Protein 3H5O (pdb70)

Organism: Chromobacterium violaceum (strain ATCC 12472 / DSM 30191 / JCM 1249 / CCUG 213 / NBRC 12614 / NCIMB 9131 / NCTC 9757 / MK) (NCBI:txid243365)

Radius of gyration: 24.15 Å; Cα contacts (8 Å, |Δi|>4): 1116; chains: 2; bounding box: 53×68×60 Å

Solvent-accessible surface area: 20590 Å² total

InterPro domains:
  IPR000843 LacI-type HTH domain [PF00356] (14-59)
  IPR000843 LacI-type HTH domain [PR00036] (14-24)
  IPR000843 LacI-type HTH domain [PR00036] (24-34)
  IPR000843 LacI-type HTH domain [PS50932] (13-67)
  IPR000843 LacI-type HTH domain [SM00354] (12-82)
  IPR000843 LacI-type HTH domain [cd01392] (16-67)
  IPR010982 Lambda repressor-like, DNA-binding domain superfamily [G3DSA:1.10.260.40] (8-70)
  IPR010982 Lambda repressor-like, DNA-binding domain superfamily [SSF47413] (13-70)
  IPR028082 Periplasmic binding protein-like I [SSF53822] (69-326)
  IPR046335 Transcriptional regulator LacI/GalR-like, sensor domain [PF13377] (179-339)

Nearest PDB structures (foldseek):
  3h5o-assembly1_A  TM=9.989E-01  e=1.389E-47  Chromobacterium violaceum
  3egc-assembly3_E  TM=8.261E-01  e=2.525E-16  Burkholderia thailandensis E264
  3ctp-assembly1_B  TM=8.604E-01  e=1.739E-15  Alkaliphilus metalliredigens QYMF
  4rkq-assembly1_B  TM=8.409E-01  e=9.064E-13  Arthrobacter sp. FB24
  4rkr-assembly2_C  TM=8.111E-01  e=3.910E-12  Arthrobacter sp. FB24

B-factor: mean 36.96, std 13.03, range [12.67, 91.61]

CATH classification: 3.40.50.2300 (+1 more: 3.40.50.2300)

Sequence (526 aa):
RTVLVLIPSLANTVFLETLTGIETVLDAAGYQLIGNSHYDAGQELQLLRAYLQHRPDGVLITGLSHAEPFERILSQHALPVVYDLADDGRCCVGFSQEDAGAAITRHLLSRGKRRIGFLGAQLDERVKRLDGYRAALDAADCRDAGLEWLDPQPSSQGADLDRALAERPDCDALFCCNDDLAIGALARSQQLGIAVPERLAIAGFNDLQPAAWCTPPLTTVATPRRDIGVHAAKALLQLIDGEEPASRRADLGFRLLRRSSEGRTVLVLIPSLANTVFLETLTGIETVLDAAGYQLIGNSHYDAGQELQLLRAYLQHRPDGVLITGLSHAEPFERILSQHALPVVYDLADDGRCCVGFSQEDAGAAITRHLLSRGKRRIGFLGAQLDERVKRLDGYRAALDAADCRDAGLEWLDPQPSSQGADLDRALAERPDCDALFCCNDDLAIGALARSQQLGIAVPERLAIAGFNDLQPAAWCTPPLTTVATPRRDIGVHAAKALLQLIDGEEPASRRADLGFRLLRRSSEG

Foldseek 3Di:
DEEEEEDQDPVLPLQVLLVVLLCVLCVVVVYDYYDHNVLPQVSSQVCVVVCVVVVHQAYEEEDDDHDDCNVVVCVVVVHHYEYVFDPPLAFYAFAQLQCQLLVVLVVLVVLVFQQEAEAAELPPPSLVSVNNNQVNNVVVVRDDPLRYDHYNHDDACLLVCVVSCVSCVQRQEYEYAAVRNQLNNVVNCVVVVHDANVRYAYAYEQCDVCQCVGVQRHWYKHTVSNVRSNLRNQQRVQVSVVHHRPDSTHHPYIDTDTRNRVD/DEEEEEDQDPVQVLQVLLVVLQVVQCVVVVYYYYDHQVLPLVSVQVVCVVCCVVPDLAYEYEDDDHDDCVVVVCVVSVHHYEYVFDDPLAQYAFAQLLCFLQVVLLVLVVLVFQQEAEAEELPHPSLVSVNNNQVNCVVVVRDDCLRYDYYNHHDACLLVCVVNCVSCVVRLEYEYAAVRNQLNNVVSCVVVVHDANPRYATEYEQCDPCQCVDVQHHWYKHTPSSVSSNLRSVQSVQVSVVHHRPDSGHHPYIGTDTRSRVD

Structure (mmCIF, N/CA/C/O backbone):
data_3H5O
#
_entry.id   3H5O
#
_cell.length_a   55.365
_cell.length_b   67.882
_cell.length_c   90.362
_cell.angle_alpha   90.00
_cell.angle_beta   92.43
_cell.angle_gamma   90.00
#
_symmetry.space_group_name_H-M   'P 1 21 1'
#
loop_
_entity.id
_entity.type
_entity.pdbx_description
1 polymer 'Transcriptional regulator GntR'
2 non-polymer 'SULFATE ION'
3 water water
#
loop_
_atom_site.group_PDB
_atom_site.id
_atom_site.type_symbol
_atom_site.label_atom_id
_atom_site.label_alt_id
_atom_site.label_comp_id
_atom_site.label_asym_id
_atom_site.label_entity_id
_atom_site.label_seq_id
_atom_site.pdbx_PDB_ins_code
_atom_site.Cartn_x
_atom_site.Cartn_y
_atom_site.Cartn_z
_atom_site.occupancy
_atom_site.B_iso_or_equiv
_atom_site.auth_seq_id
_atom_site.auth_comp_id
_atom_site.auth_asym_id
_atom_site.auth_atom_id
_atom_site.pdbx_PDB_model_num
ATOM 1 N N . ARG A 1 63 ? 43.400 35.332 88.967 1.00 61.55 71 ARG A N 1
ATOM 2 C CA . ARG A 1 63 ? 43.695 36.668 88.457 1.00 63.09 71 ARG A CA 1
ATOM 3 C C . ARG A 1 63 ? 44.082 36.682 86.976 1.00 62.75 71 ARG A C 1
ATOM 4 O O . ARG A 1 63 ? 43.783 37.647 86.278 1.00 62.66 71 ARG A O 1
ATOM 12 N N . THR A 1 64 ? 44.756 35.636 86.498 1.00 59.60 72 THR A N 1
ATOM 13 C CA . THR A 1 64 ? 45.256 35.650 85.121 1.00 58.61 72 THR A CA 1
ATOM 14 C C . THR A 1 64 ? 44.815 34.484 84.239 1.00 55.56 72 THR A C 1
ATOM 15 O O . THR A 1 64 ? 44.710 33.342 84.689 1.00 56.56 72 THR A O 1
ATOM 19 N N . VAL A 1 65 ? 44.563 34.802 82.972 1.00 57.19 73 VAL A N 1
ATOM 20 C CA . VAL A 1 65 ? 44.229 33.811 81.955 1.00 50.55 73 VAL A CA 1
ATOM 21 C C . VAL A 1 65 ? 45.183 33.941 80.770 1.00 45.47 73 VAL A C 1
ATOM 22 O O . VAL A 1 65 ? 45.507 35.050 80.342 1.00 45.35 73 VAL A O 1
ATOM 26 N N . LEU A 1 66 ? 45.641 32.805 80.251 1.00 46.16 74 LEU A N 1
ATOM 27 C CA . LEU A 1 66 ? 46.479 32.788 79.058 1.00 43.57 74 LEU A CA 1
ATOM 28 C C . LEU A 1 66 ? 45.602 32.629 77.813 1.00 43.70 74 LEU A C 1
ATOM 29 O O . LEU A 1 66 ? 44.751 31.742 77.758 1.00 42.75 74 LEU A O 1
ATOM 34 N N . VAL A 1 67 ? 45.809 33.499 76.827 1.00 42.10 75 VAL A N 1
ATOM 35 C CA . VAL A 1 67 ? 45.103 33.411 75.548 1.00 42.84 75 VAL A CA 1
ATOM 36 C C . VAL A 1 67 ? 46.090 33.122 74.423 1.00 40.04 75 VAL A C 1
ATOM 37 O O . VAL A 1 67 ? 47.014 33.901 74.193 1.00 41.61 75 VAL A O 1
ATOM 41 N N . LEU A 1 68 ? 45.899 32.004 73.725 1.00 38.86 76 LEU A N 1
ATOM 42 C CA . LEU A 1 68 ? 46.784 31.640 72.615 1.00 38.81 76 LEU A CA 1
ATOM 43 C C . LEU A 1 68 ? 46.128 31.818 71.235 1.00 39.65 76 LEU A C 1
ATOM 44 O O . LEU A 1 68 ? 45.109 31.197 70.937 1.00 38.55 76 LEU A O 1
ATOM 49 N N . ILE A 1 69 ? 46.725 32.673 70.407 1.00 35.80 77 ILE A N 1
ATOM 50 C CA . ILE A 1 69 ? 46.225 32.962 69.068 1.00 37.73 77 ILE A CA 1
ATOM 51 C C . ILE A 1 69 ? 47.343 32.803 68.050 1.00 39.12 77 ILE A C 1
ATOM 52 O O . ILE A 1 69 ? 48.514 33.048 68.362 1.00 40.20 77 ILE A O 1
ATOM 57 N N . PRO A 1 70 ? 46.985 32.415 66.817 1.00 33.83 78 PRO A N 1
ATOM 58 C CA . PRO A 1 70 ? 47.978 32.125 65.777 1.00 34.68 78 PRO A CA 1
ATOM 59 C C . PRO A 1 70 ? 48.535 33.370 65.086 1.00 33.51 78 PRO A C 1
ATOM 60 O O . PRO A 1 70 ? 49.468 33.246 64.292 1.00 34.34 78 PRO A O 1
ATOM 64 N N . SER A 1 71 ? 47.990 34.544 65.382 1.00 30.94 79 SER A N 1
ATOM 65 C CA . SER A 1 71 ? 48.362 35.737 64.630 1.00 31.99 79 SER A CA 1
ATOM 66 C C . SER A 1 71 ? 47.828 37.043 65.229 1.00 35.57 79 SER A C 1
ATOM 67 O O . SER A 1 71 ? 46.757 37.086 65.842 1.00 35.34 79 SER A O 1
ATOM 70 N N . LEU A 1 72 ? 48.593 38.109 65.043 1.00 35.85 80 LEU A N 1
ATOM 71 C CA . LEU A 1 72 ? 48.175 39.443 65.451 1.00 34.05 80 LEU A CA 1
ATOM 72 C C . LEU A 1 72 ? 48.058 40.293 64.200 1.00 35.84 80 LEU A C 1
ATOM 73 O O . LEU A 1 72 ? 47.124 41.074 64.046 1.00 33.71 80 LEU A O 1
ATOM 78 N N . ALA A 1 73 ? 49.020 40.110 63.299 1.00 40.09 81 ALA A N 1
ATOM 79 C CA . ALA A 1 73 ? 49.163 40.949 62.118 1.00 37.11 81 ALA A CA 1
ATOM 80 C C . ALA A 1 73 ? 47.963 40.884 61.185 1.00 36.77 81 ALA A C 1
ATOM 81 O O . ALA A 1 73 ? 47.548 41.907 60.640 1.00 36.71 81 ALA A O 1
ATOM 83 N N . ASN A 1 74 ? 47.410 39.691 60.987 1.00 36.08 82 ASN A N 1
ATOM 84 C CA . ASN A 1 74 ? 46.297 39.550 60.050 1.00 35.82 82 ASN A CA 1
ATOM 85 C C . ASN A 1 74 ? 44.981 40.110 60.591 1.00 33.26 82 ASN A C 1
ATOM 86 O O . ASN A 1 74 ? 43.977 40.131 59.884 1.00 36.00 82 ASN A O 1
ATOM 91 N N . THR A 1 75 ? 45.012 40.577 61.837 1.00 34.00 83 THR A N 1
ATOM 92 C CA . THR A 1 75 ? 43.868 41.223 62.505 1.00 33.71 83 THR A CA 1
ATOM 93 C C . THR A 1 75 ? 42.646 40.339 62.792 1.00 31.77 83 THR A C 1
ATOM 94 O O . THR A 1 75 ? 41.713 40.782 63.458 1.00 33.08 83 THR A O 1
ATOM 98 N N . VAL A 1 76 ? 42.643 39.103 62.303 1.00 32.92 84 VAL A N 1
ATOM 99 C CA . VAL A 1 76 ? 41.485 38.227 62.464 1.00 30.17 84 VAL A CA 1
ATOM 100 C C . VAL A 1 76 ? 41.041 38.098 63.921 1.00 33.28 84 VAL A C 1
ATOM 101 O O . VAL A 1 76 ? 39.841 38.049 64.215 1.00 32.57 84 VAL A O 1
ATOM 105 N N . PHE A 1 77 ? 42.007 38.060 64.837 1.00 32.08 85 PHE A N 1
ATOM 106 C CA . PHE A 1 77 ? 41.707 37.730 66.225 1.00 30.74 85 PHE A CA 1
ATOM 107 C C . PHE A 1 77 ? 41.648 38.914 67.183 1.00 33.14 85 PHE A C 1
ATOM 108 O O . PHE A 1 77 ? 41.414 38.737 68.379 1.00 33.61 85 PHE A O 1
ATOM 116 N N . LEU A 1 78 ? 41.837 40.117 66.657 1.00 30.54 86 LEU A N 1
ATOM 117 C CA . LEU A 1 78 ? 41.697 41.323 67.459 1.00 30.62 86 LEU A CA 1
ATOM 118 C C . LEU A 1 78 ? 40.283 41.470 68.047 1.00 33.62 86 LEU A C 1
ATOM 119 O O . LEU A 1 78 ? 40.134 41.819 69.214 1.00 33.02 86 LEU A O 1
ATOM 124 N N . GLU A 1 79 ? 39.252 41.204 67.248 1.00 33.09 87 GLU A N 1
ATOM 125 C CA . GLU A 1 79 ? 37.878 41.202 67.763 1.00 36.45 87 GLU A CA 1
ATOM 126 C C . GLU A 1 79 ? 37.782 40.240 68.944 1.00 38.28 87 GLU A C 1
ATOM 127 O O . GLU A 1 79 ? 37.097 40.509 69.941 1.00 39.95 87 GLU A O 1
ATOM 133 N N . THR A 1 80 ? 38.469 39.111 68.817 1.00 33.40 88 THR A N 1
ATOM 134 C CA . THR A 1 80 ? 38.390 38.046 69.809 1.00 35.63 88 THR A CA 1
ATOM 135 C C . THR A 1 80 ? 39.073 38.443 71.124 1.00 36.40 88 THR A C 1
ATOM 136 O O . THR A 1 80 ? 38.551 38.188 72.218 1.00 34.76 88 THR A O 1
ATOM 140 N N . LEU A 1 81 ? 40.231 39.082 71.019 1.00 35.14 89 LEU A N 1
ATOM 141 C CA . LEU A 1 81 ? 40.922 39.553 72.210 1.00 38.28 89 LEU A CA 1
ATOM 142 C C . LEU A 1 81 ? 40.040 40.562 72.931 1.00 38.61 89 LEU A C 1
ATOM 143 O O . LEU A 1 81 ? 39.913 40.530 74.154 1.00 42.04 89 LEU A O 1
ATOM 148 N N . THR A 1 82 ? 39.414 41.444 72.163 1.00 34.18 90 THR A N 1
ATOM 149 C CA . THR A 1 82 ? 38.581 42.497 72.732 1.00 38.84 90 THR A CA 1
ATOM 150 C C . THR A 1 82 ? 37.362 41.946 73.486 1.00 43.35 90 THR A C 1
ATOM 151 O O . THR A 1 82 ? 36.952 42.495 74.511 1.00 44.36 90 THR A O 1
ATOM 155 N N . GLY A 1 83 ? 36.786 40.860 72.978 1.00 39.79 91 GLY A N 1
ATOM 156 C CA . GLY A 1 83 ? 35.662 40.218 73.635 1.00 39.91 91 GLY A CA 1
ATOM 157 C C . GLY A 1 83 ? 36.052 39.542 74.937 1.00 42.44 91 GLY A C 1
ATOM 158 O O . GLY A 1 83 ? 35.353 39.667 75.940 1.00 43.35 91 GLY A O 1
ATOM 159 N N . ILE A 1 84 ? 37.171 38.820 74.922 1.00 43.59 92 ILE A N 1
ATOM 160 C CA . ILE A 1 84 ? 37.675 38.168 76.131 1.00 43.97 92 ILE A CA 1
ATOM 161 C C . ILE A 1 84 ? 37.913 39.202 77.223 1.00 46.32 92 ILE A C 1
ATOM 162 O O . ILE A 1 84 ? 37.380 39.089 78.320 1.00 46.74 92 ILE A O 1
ATOM 167 N N . GLU A 1 85 ? 38.704 40.220 76.903 1.00 48.69 93 GLU A N 1
ATOM 168 C CA . GLU A 1 85 ? 38.993 41.306 77.836 1.00 49.79 93 GLU A CA 1
ATOM 169 C C . GLU A 1 85 ? 37.733 41.879 78.487 1.00 51.69 93 GLU A C 1
ATOM 170 O O . GLU A 1 85 ? 37.713 42.134 79.688 1.00 55.78 93 GLU A O 1
ATOM 176 N N . THR A 1 86 ? 36.687 42.086 77.692 1.00 52.09 94 THR A N 1
ATOM 177 C CA . THR A 1 86 ? 35.411 42.575 78.213 1.00 50.61 94 THR A CA 1
ATOM 178 C C . THR A 1 86 ? 34.912 41.724 79.372 1.00 55.18 94 THR A C 1
ATOM 179 O O . THR A 1 86 ? 34.347 42.243 80.338 1.00 57.53 94 THR A O 1
ATOM 183 N N . VAL A 1 87 ? 35.115 40.415 79.259 1.00 52.33 95 VAL A N 1
ATOM 184 C CA . VAL A 1 87 ? 34.710 39.474 80.295 1.00 53.06 95 VAL A CA 1
ATOM 185 C C . VAL A 1 87 ? 35.750 39.374 81.419 1.00 54.53 95 VAL A C 1
ATOM 186 O O . VAL A 1 87 ? 35.398 39.310 82.595 1.00 57.72 95 VAL A O 1
ATOM 190 N N . LEU A 1 88 ? 37.028 39.363 81.053 1.00 53.17 96 LEU A N 1
ATOM 191 C CA . LEU A 1 88 ? 38.106 39.233 82.031 1.00 55.70 96 LEU A CA 1
ATOM 192 C C . LEU A 1 88 ? 38.255 40.472 82.911 1.00 59.60 96 LEU A C 1
ATOM 193 O O . LEU A 1 88 ? 38.505 40.360 84.111 1.00 62.30 96 LEU A O 1
ATOM 198 N N . ASP A 1 89 ? 38.105 41.647 82.309 1.00 57.90 97 ASP A N 1
ATOM 199 C CA . ASP A 1 89 ? 38.168 42.896 83.052 1.00 57.23 97 ASP A CA 1
ATOM 200 C C . ASP A 1 89 ? 37.013 42.996 84.037 1.00 60.48 97 ASP A C 1
ATOM 201 O O . ASP A 1 89 ? 37.194 43.413 85.181 1.00 59.65 97 ASP A O 1
ATOM 206 N N . ALA A 1 90 ? 35.825 42.601 83.593 1.00 58.08 98 ALA A N 1
ATOM 207 C CA . ALA A 1 90 ? 34.651 42.645 84.454 1.00 58.53 98 ALA A CA 1
ATOM 208 C C . ALA A 1 90 ? 34.770 41.674 85.631 1.00 60.55 98 ALA A C 1
ATOM 209 O O . ALA A 1 90 ? 34.050 41.801 86.621 1.00 63.52 98 ALA A O 1
ATOM 211 N N . ALA A 1 91 ? 35.676 40.707 85.521 1.00 60.35 99 ALA A N 1
ATOM 212 C CA . ALA A 1 91 ? 35.854 39.702 86.567 1.00 60.34 99 ALA A CA 1
ATOM 213 C C . ALA A 1 91 ? 37.224 39.816 87.231 1.00 60.53 99 ALA A C 1
ATOM 214 O O . ALA A 1 91 ? 37.581 39.004 88.090 1.00 60.03 99 ALA A O 1
ATOM 216 N N . GLY A 1 92 ? 37.990 40.823 86.824 1.00 61.63 100 GLY A N 1
ATOM 217 C CA . GLY A 1 92 ? 39.237 41.145 87.490 1.00 58.63 100 GLY A CA 1
ATOM 218 C C . GLY A 1 92 ? 40.436 40.328 87.055 1.00 62.15 100 GLY A C 1
ATOM 219 O O . GLY A 1 92 ? 41.484 40.367 87.699 1.00 66.61 100 GLY A O 1
ATOM 220 N N . TYR A 1 93 ? 40.307 39.591 85.960 1.00 61.33 101 TYR A N 1
ATOM 221 C CA . TYR A 1 93 ? 41.447 38.833 85.466 1.00 58.06 101 TYR A CA 1
ATOM 222 C C . TYR A 1 93 ? 42.374 39.648 84.565 1.00 59.99 101 TYR A C 1
ATOM 223 O O . TYR A 1 93 ? 41.960 40.622 83.933 1.00 58.53 101 TYR A O 1
ATOM 232 N N . GLN A 1 94 ? 43.639 39.240 84.542 1.00 60.03 102 GLN A N 1
ATOM 233 C CA . GLN A 1 94 ? 44.638 39.795 83.650 1.00 58.84 102 GLN A CA 1
ATOM 234 C C . GLN A 1 94 ? 44.748 38.891 82.434 1.00 56.78 102 GLN A C 1
ATOM 235 O O . GLN A 1 94 ? 44.725 37.666 82.566 1.00 55.24 102 GLN A O 1
ATOM 249 N N . LEU A 1 96 ? 46.982 37.473 79.381 1.00 46.12 104 LEU A N 1
ATOM 250 C CA . LEU A 1 96 ? 48.305 37.292 78.804 1.00 48.68 104 LEU A CA 1
ATOM 251 C C . LEU A 1 96 ? 48.123 36.807 77.376 1.00 49.28 104 LEU A C 1
ATOM 252 O O . LEU A 1 96 ? 47.228 36.001 77.106 1.00 47.88 104 LEU A O 1
ATOM 257 N N . ILE A 1 97 ? 48.956 37.295 76.460 1.00 46.13 105 ILE A N 1
ATOM 258 C CA . ILE A 1 97 ? 48.809 36.952 75.045 1.00 46.14 105 ILE A CA 1
ATOM 259 C C . ILE A 1 97 ? 49.996 36.176 74.479 1.00 45.91 105 ILE A C 1
ATOM 260 O O . ILE A 1 97 ? 51.124 36.654 74.509 1.00 45.87 105 ILE A O 1
ATOM 265 N N . GLY A 1 98 ? 49.729 34.979 73.961 1.00 44.53 106 GLY A N 1
ATOM 266 C CA . GLY A 1 98 ? 50.732 34.209 73.240 1.00 41.37 106 GLY A CA 1
ATOM 267 C C . GLY A 1 98 ? 50.414 34.128 71.752 1.00 41.73 106 GLY A C 1
ATOM 268 O O . GLY A 1 98 ? 49.356 33.634 71.358 1.00 40.81 106 GLY A O 1
ATOM 269 N N . ASN A 1 99 ? 51.332 34.625 70.929 1.00 39.60 107 ASN A N 1
ATOM 270 C CA . ASN A 1 99 ? 51.188 34.616 69.481 1.00 37.17 107 ASN A CA 1
ATOM 271 C C . ASN A 1 99 ? 52.025 33.506 68.845 1.00 38.23 107 ASN A C 1
ATOM 272 O O . ASN A 1 99 ? 53.242 33.639 68.720 1.00 39.20 107 ASN A O 1
ATOM 277 N N . SER A 1 100 ? 51.370 32.423 68.431 1.00 38.14 108 SER A N 1
ATOM 278 C CA . SER A 1 100 ? 52.078 31.245 67.925 1.00 36.74 108 SER A CA 1
ATOM 279 C C . SER A 1 100 ? 52.523 31.318 66.462 1.00 39.46 108 SER A C 1
ATOM 280 O O . SER A 1 100 ? 53.233 30.427 65.991 1.00 42.30 108 SER A O 1
ATOM 283 N N . HIS A 1 101 ? 52.119 32.363 65.741 1.00 38.57 109 HIS A N 1
ATOM 284 C CA . HIS A 1 101 ? 52.443 32.475 64.311 1.00 37.72 109 HIS A CA 1
ATOM 285 C C . HIS A 1 101 ? 52.083 31.207 63.517 1.00 38.78 109 HIS A C 1
ATOM 286 O O . HIS A 1 101 ? 52.850 30.764 62.651 1.00 36.93 109 HIS A O 1
ATOM 293 N N . TYR A 1 102 ? 50.927 30.626 63.815 1.00 34.11 110 TYR A N 1
ATOM 294 C CA . TYR A 1 102 ? 50.466 29.416 63.126 1.00 39.37 110 TYR A CA 1
ATOM 295 C C . TYR A 1 102 ? 51.453 28.244 63.207 1.00 38.78 110 TYR A C 1
ATOM 296 O O . TYR A 1 102 ? 51.442 27.345 62.363 1.00 37.05 110 TYR A O 1
ATOM 305 N N . ASP A 1 103 ? 52.286 28.257 64.241 1.00 41.37 111 ASP A N 1
ATOM 306 C CA . ASP A 1 103 ? 53.293 27.222 64.455 1.00 40.84 111 ASP A CA 1
ATOM 307 C C . ASP A 1 103 ? 52.991 26.451 65.743 1.00 42.47 111 ASP A C 1
ATOM 308 O O . ASP A 1 103 ? 52.877 27.042 66.818 1.00 43.19 111 ASP A O 1
ATOM 313 N N . ALA A 1 104 ? 52.846 25.136 65.633 1.00 39.86 112 ALA A N 1
ATOM 314 C CA . ALA A 1 104 ? 52.526 24.312 66.797 1.00 44.81 112 ALA A CA 1
ATOM 315 C C . ALA A 1 104 ? 53.719 24.200 67.751 1.00 47.51 112 ALA A C 1
ATOM 316 O O . ALA A 1 104 ? 53.547 24.063 68.964 1.00 49.81 112 ALA A O 1
ATOM 318 N N . GLY A 1 105 ? 54.923 24.267 67.195 1.00 43.89 113 GLY A N 1
ATOM 319 C CA . GLY A 1 105 ? 56.135 24.270 67.990 1.00 45.87 113 GLY A CA 1
ATOM 320 C C . GLY A 1 105 ? 56.221 25.469 68.913 1.00 49.97 113 GLY A C 1
ATOM 321 O O . GLY A 1 105 ? 56.482 25.319 70.107 1.00 53.71 113 GLY A O 1
ATOM 322 N N . GLN A 1 106 ? 56.000 26.665 68.373 1.00 47.73 114 GLN A N 1
ATOM 323 C CA . GLN A 1 106 ? 56.020 27.863 69.205 1.00 48.12 114 GLN A CA 1
ATOM 324 C C . GLN A 1 106 ? 54.804 27.909 70.121 1.00 50.43 114 GLN A C 1
ATOM 325 O O . GLN A 1 106 ? 54.867 28.490 71.205 1.00 53.31 114 GLN A O 1
ATOM 331 N N . GLU A 1 107 ? 53.691 27.320 69.691 1.00 45.74 115 GLU A N 1
ATOM 332 C CA . GLU A 1 107 ? 52.519 27.269 70.559 1.00 48.14 115 GLU A CA 1
ATOM 333 C C . GLU A 1 107 ? 52.921 26.545 71.834 1.00 49.09 115 GLU A C 1
ATOM 334 O O . GLU A 1 107 ? 52.639 27.005 72.938 1.00 48.89 115 GLU A O 1
ATOM 340 N N . LEU A 1 108 ? 53.602 25.418 71.665 1.00 50.36 116 LEU A N 1
ATOM 341 C CA . LEU A 1 108 ? 54.124 24.648 72.791 1.00 52.02 116 LEU A CA 1
ATOM 342 C C . LEU A 1 108 ? 55.055 25.505 73.660 1.00 51.72 116 LEU A C 1
ATOM 343 O O . LEU A 1 108 ? 54.831 25.666 74.863 1.00 52.97 116 LEU A O 1
ATOM 348 N N . GLN A 1 109 ? 56.095 26.058 73.042 1.00 50.25 117 GLN A N 1
ATOM 349 C CA . GLN A 1 109 ? 57.083 26.857 73.765 1.00 52.45 117 GLN A CA 1
ATOM 350 C C . GLN A 1 109 ? 56.446 27.990 74.556 1.00 52.28 117 GLN A C 1
ATOM 351 O O . GLN A 1 109 ? 56.999 28.436 75.560 1.00 55.22 117 GLN A O 1
ATOM 357 N N . LEU A 1 110 ? 55.291 28.458 74.091 1.00 51.92 118 LEU A N 1
ATOM 358 C CA . LEU A 1 110 ? 54.571 29.547 74.746 1.00 51.10 118 LEU A CA 1
ATOM 359 C C . LEU A 1 110 ? 53.817 29.064 75.976 1.00 50.17 118 LEU A C 1
ATOM 360 O O . LEU A 1 110 ? 53.757 29.758 76.988 1.00 51.98 118 LEU A O 1
ATOM 365 N N . LEU A 1 111 ? 53.226 27.879 75.885 1.00 50.04 119 LEU A N 1
ATOM 366 C CA . LEU A 1 111 ? 52.566 27.293 77.044 1.00 52.93 119 LEU A CA 1
ATOM 367 C C . LEU A 1 111 ? 53.620 27.032 78.129 1.00 55.43 119 LEU A C 1
ATOM 368 O O . LEU A 1 111 ? 53.466 27.452 79.278 1.00 55.86 119 LEU A O 1
ATOM 373 N N . ARG A 1 112 ? 54.698 26.351 77.756 1.00 50.39 120 ARG A N 1
ATOM 374 C CA . ARG A 1 112 ? 55.776 26.097 78.698 1.00 56.49 120 ARG A CA 1
ATOM 375 C C . ARG A 1 112 ? 56.229 27.407 79.344 1.00 58.01 120 ARG A C 1
ATOM 376 O O . ARG A 1 112 ? 56.171 27.565 80.563 1.00 58.74 120 ARG A O 1
ATOM 384 N N . ALA A 1 113 ? 56.662 28.352 78.518 1.00 56.59 121 ALA A N 1
ATOM 385 C CA . ALA A 1 113 ? 57.176 29.617 79.020 1.00 54.72 121 ALA A CA 1
ATOM 386 C C . ALA A 1 113 ? 56.161 30.339 79.899 1.00 54.89 121 ALA A C 1
ATOM 387 O O . ALA A 1 113 ? 56.519 30.869 80.945 1.00 57.72 121 ALA A O 1
ATOM 389 N N . TYR A 1 114 ? 54.897 30.354 79.483 1.00 52.90 122 TYR A N 1
ATOM 390 C CA . TYR A 1 114 ? 53.872 31.096 80.218 1.00 55.57 122 TYR A CA 1
ATOM 391 C C . TYR A 1 114 ? 53.431 30.408 81.507 1.00 56.81 122 TYR A C 1
ATOM 392 O O . TYR A 1 114 ? 52.654 30.967 82.288 1.00 54.45 122 TYR A O 1
ATOM 401 N N . LEU A 1 115 ? 53.938 29.201 81.731 1.00 57.42 123 LEU A N 1
ATOM 402 C CA . LEU A 1 115 ? 53.674 28.492 82.976 1.00 57.20 123 LEU A CA 1
ATOM 403 C C . LEU A 1 115 ? 54.103 29.329 84.176 1.00 59.01 123 LEU A C 1
ATOM 404 O O . LEU A 1 115 ? 53.363 29.447 85.153 1.00 57.20 123 LEU A O 1
ATOM 409 N N . GLN A 1 116 ? 55.290 29.928 84.090 1.00 60.75 124 GLN A N 1
ATOM 410 C CA . GLN A 1 116 ? 55.840 30.692 85.208 1.00 62.67 124 GLN A CA 1
ATOM 411 C C . GLN A 1 116 ? 54.971 31.889 85.597 1.00 64.30 124 GLN A C 1
ATOM 412 O O . GLN A 1 116 ? 55.279 32.592 86.558 1.00 68.14 124 GLN A O 1
ATOM 418 N N . HIS A 1 117 ? 53.888 32.119 84.860 1.00 59.86 125 HIS A N 1
ATOM 419 C CA . HIS A 1 117 ? 52.974 33.212 85.185 1.00 60.44 125 HIS A CA 1
ATOM 420 C C . HIS A 1 117 ? 51.742 32.737 85.939 1.00 57.53 125 HIS A C 1
ATOM 421 O O . HIS A 1 117 ? 50.880 33.535 86.310 1.00 54.30 125 HIS A O 1
ATOM 428 N N . ARG A 1 118 ? 51.672 31.430 86.161 1.00 58.64 126 ARG A N 1
ATOM 429 C CA . ARG A 1 118 ? 50.631 30.851 86.995 1.00 58.11 126 ARG A CA 1
ATOM 430 C C . ARG A 1 118 ? 49.240 31.249 86.500 1.00 59.20 126 ARG A C 1
ATOM 431 O O . ARG A 1 118 ? 48.444 31.818 87.251 1.00 59.96 126 ARG A O 1
ATOM 439 N N . PRO A 1 119 ? 48.951 30.967 85.218 1.00 56.94 127 PRO A N 1
ATOM 440 C CA . PRO A 1 119 ? 47.618 31.243 84.673 1.00 57.37 127 PRO A CA 1
ATOM 441 C C . PRO A 1 119 ? 46.593 30.289 85.269 1.00 56.26 127 PRO A C 1
ATOM 442 O O . PRO A 1 119 ? 46.883 29.102 85.438 1.00 52.21 127 PRO A O 1
ATOM 446 N N . ASP A 1 120 ? 45.408 30.806 85.575 1.00 52.14 128 ASP A N 1
ATOM 447 C CA . ASP A 1 120 ? 44.351 30.000 86.170 1.00 54.16 128 ASP A CA 1
ATOM 448 C C . ASP A 1 120 ? 43.587 29.188 85.118 1.00 56.77 128 ASP A C 1
ATOM 449 O O . ASP A 1 120 ? 42.944 28.186 85.438 1.00 55.26 128 ASP A O 1
ATOM 454 N N . GLY A 1 121 ? 43.660 29.628 83.864 1.00 56.56 129 GLY A N 1
ATOM 455 C CA . GLY A 1 121 ? 42.961 28.970 82.770 1.00 51.09 129 GLY A CA 1
ATOM 456 C C . GLY A 1 121 ? 43.539 29.359 81.425 1.00 48.50 129 GLY A C 1
ATOM 457 O O . GLY A 1 121 ? 44.276 30.342 81.323 1.00 48.17 129 GLY A O 1
ATOM 458 N N . VAL A 1 122 ? 43.212 28.593 80.386 1.00 46.80 130 VAL A N 1
ATOM 459 C CA . VAL A 1 122 ? 43.746 28.868 79.053 1.00 46.36 130 VAL A CA 1
ATOM 460 C C . VAL A 1 122 ? 42.679 28.917 77.958 1.00 46.06 130 VAL A C 1
ATOM 461 O O . VAL A 1 122 ? 41.834 28.028 77.852 1.00 45.58 130 VAL A O 1
ATOM 465 N N . LEU A 1 123 ? 42.730 29.967 77.144 1.00 45.08 131 LEU A N 1
ATOM 466 C CA . LEU A 1 123 ? 41.896 30.060 75.951 1.00 43.37 131 LEU A CA 1
ATOM 467 C C . LEU A 1 123 ? 42.751 29.762 74.714 1.00 43.63 131 LEU A C 1
ATOM 468 O O . LEU A 1 123 ? 43.710 30.480 74.425 1.00 43.90 131 LEU A O 1
ATOM 473 N N . ILE A 1 124 ? 42.396 28.692 74.002 1.00 42.46 132 ILE A N 1
ATOM 474 C CA . ILE A 1 124 ? 43.207 28.161 72.910 1.00 39.74 132 ILE A CA 1
ATOM 475 C C . ILE A 1 124 ? 42.489 28.261 71.563 1.00 42.48 132 ILE A C 1
ATOM 476 O O . ILE A 1 124 ? 41.320 27.885 71.442 1.00 43.32 132 ILE A O 1
ATOM 481 N N . THR A 1 125 ? 43.193 28.754 70.547 1.00 37.87 133 THR A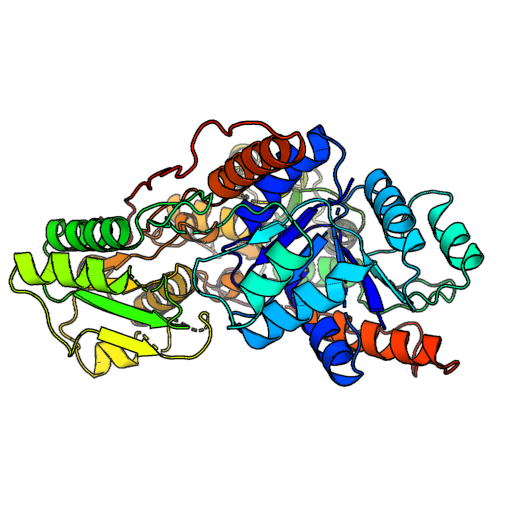 N 1
ATOM 482 C CA . THR A 1 125 ? 42.648 28.805 69.197 1.00 36.12 133 THR A CA 1
ATOM 483 C C . THR A 1 125 ? 42.891 27.501 68.465 1.00 36.04 133 THR A C 1
ATOM 484 O O . THR A 1 125 ? 44.026 27.043 68.370 1.00 35.96 133 THR A O 1
ATOM 488 N N . GLY A 1 126 ? 41.826 26.911 67.932 1.00 38.10 134 GLY A N 1
ATOM 489 C CA . GLY A 1 126 ? 41.953 25.739 67.084 1.00 38.83 134 GLY A CA 1
ATOM 490 C C . GLY A 1 126 ? 42.032 24.445 67.863 1.00 41.16 134 GLY A C 1
ATOM 491 O O . GLY A 1 126 ? 42.264 24.457 69.071 1.00 42.14 134 GLY A O 1
ATOM 492 N N . LEU A 1 127 ? 41.855 23.326 67.165 1.00 45.39 135 LEU A N 1
ATOM 493 C CA . LEU A 1 127 ? 41.784 22.016 67.808 1.00 47.06 135 LEU A CA 1
ATOM 494 C C . LEU A 1 127 ? 43.038 21.187 67.567 1.00 47.20 135 LEU A C 1
ATOM 495 O O . LEU A 1 127 ? 43.303 20.219 68.283 1.00 47.08 135 LEU A O 1
ATOM 500 N N . SER A 1 128 ? 43.805 21.571 66.554 1.00 47.30 136 SER A N 1
ATOM 501 C CA . SER A 1 128 ? 45.049 20.890 66.218 1.00 48.98 136 SER A CA 1
ATOM 502 C C . SER A 1 128 ? 46.230 21.444 67.028 1.00 50.86 136 SER A C 1
ATOM 503 O O . SER A 1 128 ? 46.534 22.632 66.951 1.00 50.60 136 SER A O 1
ATOM 506 N N . HIS A 1 129 ? 46.897 20.586 67.800 1.00 51.51 137 HIS A N 1
ATOM 507 C CA . HIS A 1 129 ? 48.025 21.030 68.621 1.00 52.43 137 HIS A CA 1
ATOM 508 C C . HIS A 1 129 ? 49.147 20.006 68.703 1.00 55.32 137 HIS A C 1
ATOM 509 O O . HIS A 1 129 ? 48.925 18.812 68.485 1.00 51.97 137 HIS A O 1
ATOM 516 N N . ALA A 1 130 ? 50.347 20.489 69.026 1.00 56.43 138 ALA A N 1
ATOM 517 C CA . ALA A 1 130 ? 51.543 19.646 69.096 1.00 57.78 138 ALA A CA 1
ATOM 518 C C . ALA A 1 130 ? 51.352 18.460 70.032 1.00 62.42 138 ALA A C 1
ATOM 519 O O . ALA A 1 130 ? 50.543 18.514 70.957 1.00 63.32 138 ALA A O 1
ATOM 521 N N . GLU A 1 131 ? 52.106 17.392 69.789 1.00 65.75 139 GLU A N 1
ATOM 522 C CA . GLU A 1 131 ? 51.952 16.150 70.548 1.00 68.92 139 GLU A CA 1
ATOM 523 C C . GLU A 1 131 ? 51.801 16.341 72.066 1.00 68.86 139 GLU A C 1
ATOM 524 O O . GLU A 1 131 ? 50.732 16.074 72.608 1.00 70.09 139 GLU A O 1
ATOM 530 N N . PRO A 1 132 ? 52.859 16.810 72.754 1.00 66.53 140 PRO A N 1
ATOM 531 C CA . PRO A 1 132 ? 52.799 16.856 74.221 1.00 66.88 140 PRO A CA 1
ATOM 532 C C . PRO A 1 132 ? 51.842 17.915 74.767 1.00 64.99 140 PRO A C 1
ATOM 533 O O . PRO A 1 132 ? 51.589 17.929 75.973 1.00 65.66 140 PRO A O 1
ATOM 537 N N . PHE A 1 133 ? 51.328 18.782 73.898 1.00 64.23 141 PHE A N 1
ATOM 538 C CA . PHE A 1 133 ? 50.518 19.929 74.318 1.00 60.00 141 PHE A CA 1
ATOM 539 C C . PHE A 1 133 ? 49.414 19.551 75.308 1.00 56.97 141 PHE A C 1
ATOM 540 O O . PHE A 1 133 ? 49.313 20.127 76.393 1.00 53.03 141 PHE A O 1
ATOM 548 N N . GLU A 1 134 ? 48.593 18.579 74.927 1.00 57.50 142 GLU A N 1
ATOM 549 C CA . GLU A 1 134 ? 47.475 18.149 75.755 1.00 58.82 142 GLU A CA 1
ATOM 550 C C . GLU A 1 134 ? 47.948 17.602 77.104 1.00 61.98 142 GLU A C 1
ATOM 551 O O . GLU A 1 134 ? 47.282 17.782 78.122 1.00 59.96 142 GLU A O 1
ATOM 557 N N . ARG A 1 135 ? 49.104 16.940 77.105 1.00 63.81 143 ARG A N 1
ATOM 558 C CA . ARG A 1 135 ? 49.668 16.368 78.326 1.00 62.37 143 ARG A CA 1
ATOM 559 C C . ARG A 1 135 ? 49.970 17.433 79.368 1.00 61.64 143 ARG A C 1
ATOM 560 O O . ARG A 1 135 ? 49.580 17.301 80.527 1.00 63.69 143 ARG A O 1
ATOM 568 N N . ILE A 1 136 ? 50.673 18.481 78.956 1.00 58.15 144 ILE A N 1
ATOM 569 C CA . ILE A 1 136 ? 51.008 19.575 79.860 1.00 56.76 144 ILE A CA 1
ATOM 570 C C . ILE A 1 136 ? 49.758 20.183 80.486 1.00 58.27 144 ILE A C 1
ATOM 571 O O . ILE A 1 136 ? 49.722 20.457 81.685 1.00 59.89 144 ILE A O 1
ATOM 576 N N . LEU A 1 137 ? 48.729 20.390 79.671 1.00 57.99 145 LEU A N 1
ATOM 577 C CA . LEU A 1 137 ? 47.489 20.969 80.167 1.00 56.90 145 LEU A CA 1
ATOM 578 C C . LEU A 1 137 ? 46.888 20.135 81.292 1.00 57.90 145 LEU A C 1
ATOM 579 O O . LEU A 1 137 ? 46.465 20.676 82.314 1.00 55.82 145 LEU A O 1
ATOM 584 N N . SER A 1 138 ? 46.855 18.819 81.103 1.00 57.66 146 SER A N 1
ATOM 585 C CA . SER A 1 138 ? 46.271 17.928 82.103 1.00 61.00 146 SER A CA 1
ATOM 586 C C . SER A 1 138 ? 47.189 17.739 83.312 1.00 61.17 146 SER A C 1
ATOM 587 O O . SER A 1 138 ? 46.722 17.734 84.452 1.00 62.85 146 SER A O 1
ATOM 590 N N . GLN A 1 139 ? 48.487 17.581 83.064 1.00 58.26 147 GLN A N 1
ATOM 591 C CA . GLN A 1 139 ? 49.453 17.409 84.146 1.00 61.88 147 GLN A CA 1
ATOM 592 C C . GLN A 1 139 ? 49.407 18.579 85.118 1.00 61.91 147 GLN A C 1
ATOM 593 O O . GLN A 1 139 ? 49.672 18.416 86.309 1.00 61.56 147 GLN A O 1
ATOM 599 N N . HIS A 1 140 ? 49.058 19.754 84.605 1.00 59.05 148 HIS A N 1
ATOM 600 C CA . HIS A 1 140 ? 48.914 20.934 85.443 1.00 55.83 148 HIS A CA 1
ATOM 601 C C . HIS A 1 140 ? 47.454 21.252 85.729 1.00 54.59 148 HIS A C 1
ATOM 602 O O . HIS A 1 140 ? 47.133 22.316 86.257 1.00 54.51 148 HIS A O 1
ATOM 609 N N . ALA A 1 141 ? 46.575 20.319 85.383 1.00 55.96 149 ALA A N 1
ATOM 610 C CA . ALA A 1 141 ? 45.143 20.462 85.645 1.00 57.47 149 ALA A CA 1
ATOM 611 C C . ALA A 1 141 ? 44.588 21.831 85.240 1.00 56.76 149 ALA A C 1
ATOM 612 O O . ALA A 1 141 ? 43.729 22.389 85.928 1.00 56.76 149 ALA A O 1
ATOM 614 N N . LEU A 1 142 ? 45.081 22.361 84.122 1.00 56.48 150 LEU A N 1
ATOM 615 C CA . LEU A 1 142 ? 44.646 23.664 83.618 1.00 55.72 150 LEU A CA 1
ATOM 616 C C . LEU A 1 142 ? 43.331 23.580 82.839 1.00 54.71 150 LEU A C 1
ATOM 617 O O . LEU A 1 142 ? 43.241 22.862 81.844 1.00 52.91 150 LEU A O 1
ATOM 622 N N . PRO A 1 143 ? 42.308 24.320 83.297 1.00 53.33 151 PRO A N 1
ATOM 623 C CA . PRO A 1 143 ? 41.030 24.441 82.588 1.00 54.05 151 PRO A CA 1
ATOM 624 C C . PRO A 1 143 ? 41.242 25.122 81.237 1.00 54.29 151 PRO A C 1
ATOM 625 O O . PRO A 1 143 ? 42.043 26.054 81.159 1.00 54.26 151 PRO A O 1
ATOM 629 N N . VAL A 1 144 ? 40.544 24.671 80.197 1.00 53.44 152 VAL A N 1
ATOM 630 C CA . VAL A 1 144 ? 40.735 25.221 78.856 1.00 48.18 152 VAL A CA 1
ATOM 631 C C . VAL A 1 144 ? 39.435 25.320 78.073 1.00 47.96 152 VAL A C 1
ATOM 632 O O . VAL A 1 144 ? 38.579 24.438 78.154 1.00 47.75 152 VAL A O 1
ATOM 636 N N . VAL A 1 145 ? 39.295 26.406 77.318 1.00 46.19 153 VAL A N 1
ATOM 637 C CA . VAL A 1 145 ? 38.242 26.521 76.316 1.00 45.82 153 VAL A CA 1
ATOM 638 C C . VAL A 1 145 ? 38.893 26.762 74.953 1.00 46.15 153 VAL A C 1
ATOM 639 O O . VAL A 1 145 ? 39.825 27.565 74.833 1.00 42.78 153 VAL A O 1
ATOM 643 N N . TYR A 1 146 ? 38.415 26.040 73.941 1.00 44.62 154 TYR A N 1
ATOM 644 C CA . TYR A 1 146 ? 38.980 26.098 72.595 1.00 42.07 154 TYR A CA 1
ATOM 645 C C . TYR A 1 146 ? 38.134 26.977 71.672 1.00 43.18 154 TYR A C 1
ATOM 646 O O . TYR A 1 146 ? 36.903 26.943 71.724 1.00 39.76 154 TYR A O 1
ATOM 671 N N . AS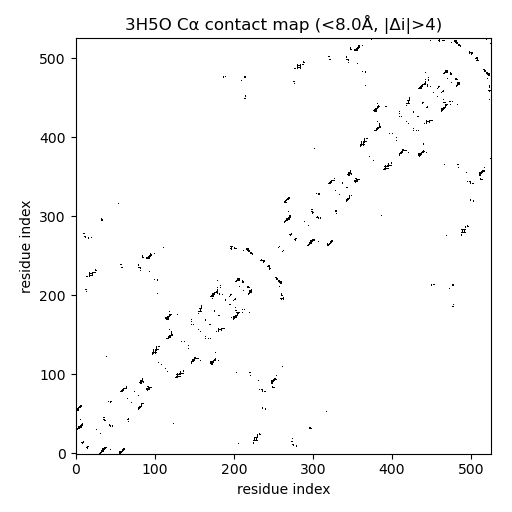P A 1 149 ? 36.681 26.711 66.349 1.00 42.40 157 ASP A N 1
ATOM 672 C CA . ASP A 1 149 ? 36.290 25.414 65.801 1.00 41.05 157 ASP A CA 1
ATOM 673 C C . ASP A 1 149 ? 35.349 24.699 66.760 1.00 44.10 157 ASP A C 1
ATOM 674 O O . ASP A 1 149 ? 35.118 25.156 67.877 1.00 44.30 157 ASP A O 1
ATOM 679 N N . LEU A 1 150 ? 34.824 23.560 66.327 1.00 44.71 158 LEU A N 1
ATOM 680 C CA . LEU A 1 150 ? 33.954 22.755 67.172 1.00 45.08 158 LEU A CA 1
ATOM 681 C C . LEU A 1 150 ? 34.529 21.360 67.291 1.00 44.12 158 LEU A C 1
ATOM 682 O O . LEU A 1 150 ? 34.687 20.657 66.296 1.00 43.06 158 LEU A O 1
ATOM 687 N N . ALA A 1 151 ? 34.861 20.975 68.517 1.00 47.71 159 ALA A N 1
ATOM 688 C CA . ALA A 1 151 ? 35.386 19.646 68.783 1.00 48.50 159 ALA A CA 1
ATOM 689 C C . ALA A 1 151 ? 34.229 18.677 68.912 1.00 52.53 159 ALA A C 1
ATOM 690 O O . ALA A 1 151 ? 33.138 19.052 69.350 1.00 51.35 159 ALA A O 1
ATOM 692 N N . ASP A 1 152 ? 34.466 17.429 68.530 1.00 52.31 160 ASP A N 1
ATOM 693 C CA . ASP A 1 152 ? 33.449 16.398 68.682 1.00 59.18 160 ASP A CA 1
ATOM 694 C C . ASP A 1 152 ? 33.949 15.292 69.607 1.00 63.81 160 ASP A C 1
ATOM 695 O O . ASP A 1 152 ? 33.704 14.106 69.370 1.00 65.40 160 ASP A O 1
ATOM 700 N N . ASP A 1 153 ? 34.643 15.697 70.669 1.00 59.14 161 ASP A N 1
ATOM 701 C CA . ASP A 1 153 ? 35.262 14.750 71.588 1.00 58.70 161 ASP A CA 1
ATOM 702 C C . ASP A 1 153 ? 35.260 15.256 73.028 1.00 58.32 161 ASP A C 1
ATOM 703 O O . ASP A 1 153 ? 36.148 14.920 73.808 1.00 58.07 161 ASP A O 1
ATOM 708 N N . GLY A 1 154 ? 34.274 16.079 73.371 1.00 57.74 162 GLY A N 1
ATOM 709 C CA . GLY A 1 154 ? 34.122 16.536 74.741 1.00 55.69 162 GLY A CA 1
ATOM 710 C C . GLY A 1 154 ? 34.795 17.851 75.092 1.00 54.88 162 GLY A C 1
ATOM 711 O O . GLY A 1 154 ? 34.306 18.580 75.959 1.00 54.68 162 GLY A O 1
ATOM 712 N N . ARG A 1 155 ? 35.918 18.156 74.441 1.00 54.71 163 ARG A N 1
ATOM 713 C CA . ARG A 1 155 ? 36.630 19.409 74.709 1.00 52.46 163 ARG A CA 1
ATOM 714 C C . ARG A 1 155 ? 35.659 20.582 74.691 1.00 49.44 163 ARG A C 1
ATOM 715 O O . ARG A 1 155 ? 34.736 20.622 73.876 1.00 49.30 163 ARG A O 1
ATOM 723 N N . CYS A 1 156 ? 35.851 21.524 75.604 1.00 46.91 164 CYS A N 1
ATOM 724 C CA . CYS A 1 156 ? 34.992 22.697 75.651 1.00 49.87 164 CYS A CA 1
ATOM 725 C C . CYS A 1 156 ? 35.427 23.690 74.575 1.00 49.19 164 CYS A C 1
ATOM 726 O O . CYS A 1 156 ? 36.618 23.993 74.439 1.00 45.92 164 CYS A O 1
ATOM 729 N N . CYS A 1 157 ? 34.459 24.191 73.812 1.00 49.32 165 CYS A N 1
ATOM 730 C CA . CYS A 1 157 ? 34.769 25.004 72.644 1.00 45.09 165 CYS A CA 1
ATOM 731 C C . CYS A 1 157 ? 33.658 25.976 72.240 1.00 46.49 165 CYS A C 1
ATOM 732 O O . CYS A 1 157 ? 32.476 25.744 72.501 1.00 48.51 165 CYS A O 1
ATOM 735 N N . VAL A 1 158 ? 34.058 27.076 71.612 1.00 43.90 166 VAL A N 1
ATOM 736 C CA . VAL A 1 158 ? 33.120 28.001 70.999 1.00 41.64 166 VAL A CA 1
ATOM 737 C C . VAL A 1 158 ? 33.599 28.256 69.579 1.00 37.21 166 VAL A C 1
ATOM 738 O O . VAL A 1 158 ? 34.788 28.473 69.351 1.00 35.77 166 VAL A O 1
ATOM 742 N N . GLY A 1 159 ? 32.680 28.230 68.623 1.00 36.74 167 GLY A N 1
ATOM 743 C CA . GLY A 1 159 ? 33.056 28.451 67.244 1.00 36.00 167 GLY A CA 1
ATOM 744 C C . GLY A 1 159 ? 31.902 28.391 66.278 1.00 34.66 167 GLY A C 1
ATOM 745 O O . GLY A 1 159 ? 30.799 28.856 66.563 1.00 34.37 167 GLY A O 1
ATOM 746 N N . PHE A 1 160 ? 32.165 27.823 65.112 1.00 33.10 168 PHE A N 1
ATOM 747 C CA . PHE A 1 160 ? 31.141 27.687 64.091 1.00 33.65 168 PHE A CA 1
ATOM 748 C C . PHE A 1 160 ? 31.673 26.736 63.045 1.00 33.03 168 PHE A C 1
ATOM 749 O O . PHE A 1 160 ? 32.823 26.294 63.128 1.00 31.27 168 PHE A O 1
ATOM 757 N N . SER A 1 161 ? 30.835 26.433 62.059 1.00 32.15 169 SER A N 1
ATOM 758 C CA . SER A 1 161 ? 31.197 25.506 61.001 1.00 32.87 169 SER A CA 1
ATOM 759 C C . SER A 1 161 ? 31.9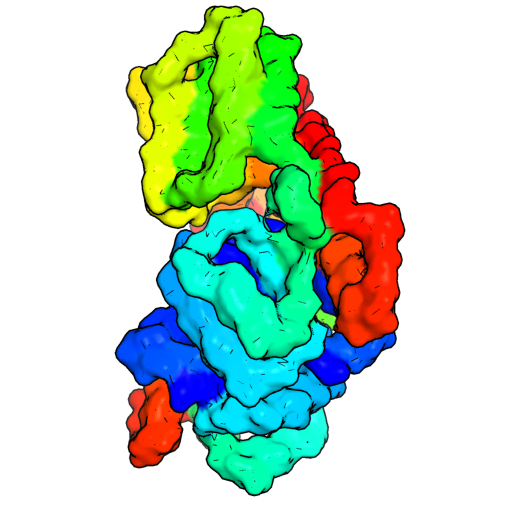19 26.205 59.859 1.00 31.28 169 SER A C 1
ATOM 760 O O . SER A 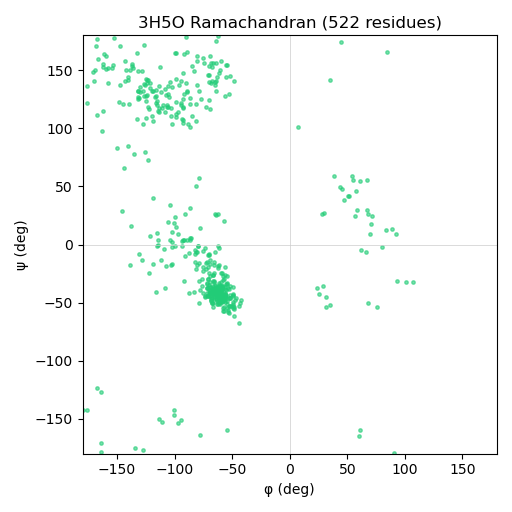1 161 ? 31.295 26.846 59.003 1.00 30.15 169 SER A O 1
ATOM 763 N N . GLN A 1 162 ? 33.237 26.068 59.852 1.00 31.59 170 GLN A N 1
ATOM 764 C CA . GLN A 1 162 ? 34.059 26.548 58.754 1.00 31.89 170 GLN A CA 1
ATOM 765 C C . GLN A 1 16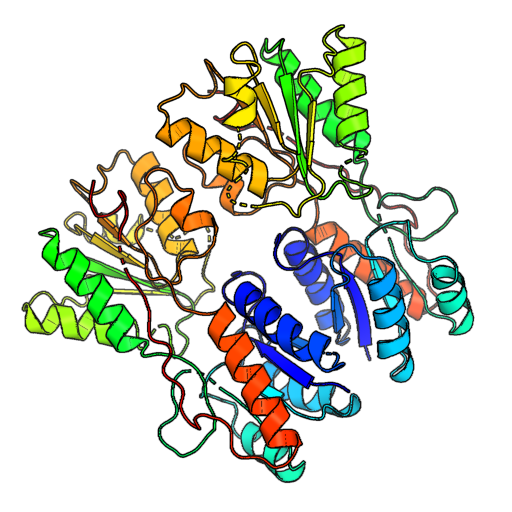2 ? 33.508 26.071 57.421 1.00 31.53 170 GLN A C 1
ATOM 766 O O . GLN A 1 162 ? 33.420 26.848 56.467 1.00 29.42 170 GLN A O 1
ATOM 772 N N . GLU A 1 163 ? 33.135 24.792 57.355 1.00 31.41 171 GLU A N 1
ATOM 773 C CA . GLU A 1 163 ? 32.670 24.205 56.099 1.00 31.74 171 GLU A CA 1
ATOM 774 C C . GLU A 1 163 ? 31.324 24.764 55.623 1.00 28.81 171 GLU A C 1
ATOM 775 O O . GLU A 1 163 ? 31.161 25.067 54.437 1.00 27.68 171 GLU A O 1
ATOM 781 N N . ASP A 1 164 ? 30.358 24.874 56.533 1.00 28.41 172 ASP A N 1
ATOM 782 C CA . ASP A 1 164 ? 29.056 25.434 56.192 1.00 27.84 172 ASP A CA 1
ATOM 783 C C . ASP A 1 164 ? 29.245 26.848 55.675 1.00 29.71 172 ASP A C 1
ATOM 784 O O . ASP A 1 164 ? 28.641 27.241 54.663 1.00 26.88 172 ASP A O 1
ATOM 789 N N . ALA A 1 165 ? 30.087 27.607 56.378 1.00 26.43 173 ALA A N 1
ATOM 790 C CA . ALA A 1 165 ? 30.410 28.967 55.963 1.00 28.11 173 ALA A CA 1
ATOM 791 C C . ALA A 1 165 ? 30.920 28.971 54.520 1.00 24.53 173 ALA A C 1
ATOM 792 O O . ALA A 1 165 ? 30.377 29.668 53.673 1.00 24.52 173 ALA A O 1
ATOM 794 N N . GLY A 1 166 ? 31.952 28.174 54.248 1.00 24.74 174 GLY A N 1
ATOM 795 C CA . GLY A 1 166 ? 32.513 28.060 52.913 1.00 23.71 174 GLY A CA 1
ATOM 796 C C . GLY A 1 166 ? 31.542 27.601 51.826 1.00 27.87 174 GLY A C 1
ATOM 797 O O . GLY A 1 166 ? 31.604 28.068 50.684 1.00 26.98 174 GLY A O 1
ATOM 798 N N . ALA A 1 167 ? 30.654 26.669 52.155 1.00 27.90 175 ALA A N 1
ATOM 799 C CA . ALA A 1 167 ? 29.645 26.226 51.191 1.00 26.72 175 ALA A CA 1
ATOM 800 C C . ALA A 1 167 ? 28.602 27.323 50.980 1.00 25.92 175 ALA A C 1
ATOM 801 O O . ALA A 1 167 ? 28.066 27.475 49.876 1.00 26.63 175 ALA A O 1
ATOM 803 N N . ALA A 1 168 ? 28.313 28.080 52.038 1.00 24.08 176 ALA A N 1
ATOM 804 C CA . ALA A 1 168 ? 27.305 29.142 51.958 1.00 27.40 176 ALA A CA 1
ATOM 805 C C . ALA A 1 168 ? 27.747 30.294 51.054 1.00 25.87 176 ALA A C 1
ATOM 806 O O . ALA A 1 168 ? 27.003 30.700 50.156 1.00 26.47 176 ALA A O 1
ATOM 808 N N . ILE A 1 169 ? 28.956 30.817 51.268 1.00 23.47 177 ILE A N 1
ATOM 809 C CA . ILE A 1 169 ? 29.447 31.890 50.398 1.00 22.57 177 ILE A CA 1
ATOM 810 C C . ILE A 1 169 ? 29.581 31.424 48.937 1.00 22.04 177 ILE A C 1
ATOM 811 O O . ILE A 1 169 ? 29.296 32.169 47.997 1.00 22.17 177 ILE A O 1
ATOM 816 N N . THR A 1 170 ? 30.006 30.183 48.748 1.00 21.08 178 THR A N 1
ATOM 817 C CA . THR A 1 170 ? 30.119 29.631 47.412 1.00 23.61 178 THR A CA 1
ATOM 818 C C . THR A 1 170 ? 28.737 29.535 46.755 1.00 23.24 178 THR A C 1
ATOM 819 O O . THR A 1 170 ? 28.557 29.961 45.611 1.00 21.54 178 THR A O 1
ATOM 823 N N . ARG A 1 171 ? 27.753 29.013 47.489 1.00 24.92 179 ARG A N 1
ATOM 824 C CA . ARG A 1 171 ? 26.389 28.956 46.965 1.00 25.32 179 ARG A CA 1
ATOM 825 C C . ARG A 1 171 ? 25.858 30.350 46.613 1.00 25.26 179 ARG A C 1
ATOM 826 O O . ARG A 1 171 ? 25.129 30.516 45.627 1.00 24.22 179 ARG A O 1
ATOM 834 N N . HIS A 1 172 ? 26.231 31.356 47.397 1.00 23.47 180 HIS A N 1
ATOM 835 C CA . HIS A 1 172 ? 25.861 32.706 47.017 1.00 22.97 180 HIS A CA 1
ATOM 836 C C . HIS A 1 172 ? 26.441 33.085 45.657 1.00 24.59 180 HIS A C 1
ATOM 837 O O . HIS A 1 172 ? 25.757 33.701 44.840 1.00 26.47 180 HIS A O 1
ATOM 844 N N . LEU A 1 173 ? 27.703 32.738 45.411 1.00 25.09 181 LEU A N 1
ATOM 845 C CA . LEU A 1 173 ? 28.313 33.074 44.127 1.00 20.57 181 LEU A CA 1
ATOM 846 C C . LEU A 1 173 ? 27.582 32.372 42.981 1.00 21.02 181 LEU A C 1
ATOM 847 O O . LEU A 1 173 ? 27.321 32.971 41.947 1.00 20.13 181 LEU A O 1
ATOM 852 N N . LEU A 1 174 ? 27.269 31.092 43.169 1.00 22.75 182 LEU A N 1
ATOM 853 C CA . LEU A 1 174 ? 26.466 30.336 42.208 1.00 23.09 182 LEU A CA 1
ATOM 854 C C . LEU A 1 174 ? 25.111 31.009 41.954 1.00 23.97 182 LEU A C 1
ATOM 855 O O . LEU A 1 174 ? 24.652 31.116 40.812 1.00 21.41 182 LEU A O 1
ATOM 860 N N . SER A 1 175 ? 24.480 31.470 43.026 1.00 24.28 183 SER A N 1
ATOM 861 C CA . SER A 1 175 ? 23.206 32.171 42.928 1.00 23.43 183 SER A CA 1
ATOM 862 C C . SER A 1 175 ? 23.323 33.420 42.052 1.00 27.40 183 SER A C 1
ATOM 863 O O . SER A 1 175 ? 22.340 33.869 41.460 1.00 24.41 183 SER A O 1
ATOM 866 N N . ARG A 1 176 ? 24.536 33.965 41.942 1.00 25.64 184 ARG A N 1
ATOM 867 C CA . ARG A 1 176 ? 24.761 35.165 41.124 1.00 23.09 184 ARG A CA 1
ATOM 868 C C . ARG A 1 176 ? 25.039 34.851 39.654 1.00 20.99 184 ARG A C 1
ATOM 869 O O . ARG A 1 176 ? 25.348 35.746 38.852 1.00 23.15 184 ARG A O 1
ATOM 877 N N . GLY A 1 177 ? 24.931 33.579 39.296 1.00 22.30 185 GLY A N 1
ATOM 878 C CA . GLY A 1 177 ? 25.087 33.170 37.910 1.00 20.74 185 GLY A CA 1
ATOM 879 C C . GLY A 1 177 ? 26.534 32.854 37.563 1.00 23.39 185 GLY A C 1
ATOM 880 O O . GLY A 1 177 ? 26.882 32.741 36.392 1.00 22.42 185 GLY A O 1
ATOM 881 N N . LYS A 1 178 ? 27.387 32.719 38.578 1.00 21.00 186 LYS A N 1
ATOM 882 C CA . LYS A 1 178 ? 28.790 32.380 38.330 1.00 22.95 186 LYS A CA 1
ATOM 883 C C . LYS A 1 178 ? 28.973 30.861 38.337 1.00 25.08 186 LYS A C 1
ATOM 884 O O . LYS A 1 178 ? 28.392 30.167 39.174 1.00 20.92 186 LYS A O 1
ATOM 890 N N . ARG A 1 179 ? 29.778 30.355 37.402 1.00 26.08 187 ARG A N 1
ATOM 891 C CA . ARG A 1 179 ? 29.932 28.913 37.206 1.00 27.78 187 ARG A CA 1
ATOM 892 C C . ARG A 1 179 ? 31.381 28.467 37.145 1.00 28.93 187 ARG A C 1
ATOM 893 O O . ARG A 1 179 ? 31.659 27.263 37.105 1.00 29.48 187 ARG A O 1
ATOM 901 N N . ARG A 1 180 ? 32.300 29.424 37.098 1.00 24.69 188 ARG A N 1
ATOM 902 C CA . ARG A 1 180 ? 33.726 29.091 37.157 1.00 23.53 188 ARG A CA 1
ATOM 903 C C . ARG A 1 180 ? 34.373 29.823 38.331 1.00 22.50 188 ARG A C 1
ATOM 904 O O . ARG A 1 180 ? 35.116 30.795 38.175 1.00 22.38 188 ARG A O 1
ATOM 912 N N . ILE A 1 181 ? 34.038 29.333 39.515 1.00 21.04 189 ILE A N 1
ATOM 913 C CA . ILE A 1 181 ? 34.401 29.944 40.784 1.00 21.50 189 ILE A CA 1
ATOM 914 C C . ILE A 1 181 ? 35.720 29.365 41.326 1.00 24.37 189 ILE A C 1
ATOM 915 O O . ILE A 1 181 ? 35.825 28.167 41.607 1.00 21.69 189 ILE A O 1
ATOM 920 N N . GLY A 1 182 ? 36.719 30.233 41.463 1.00 22.84 190 GLY A N 1
ATOM 921 C CA . GLY A 1 182 ? 38.016 29.850 41.977 1.00 21.89 190 GLY A CA 1
ATOM 922 C C . GLY A 1 182 ? 38.068 29.973 43.481 1.00 22.88 190 GLY A C 1
ATOM 923 O O . GLY A 1 182 ? 37.195 30.583 44.094 1.00 25.83 190 GLY A O 1
ATOM 924 N N . PHE A 1 183 ? 39.091 29.377 44.078 1.00 23.54 191 PHE A N 1
ATOM 925 C CA . PHE A 1 183 ? 39.344 29.501 45.504 1.00 23.31 191 PHE A CA 1
ATOM 926 C C . PHE A 1 183 ? 40.767 30.009 45.726 1.00 25.84 191 PHE A C 1
ATOM 927 O O . PHE A 1 183 ? 41.729 29.451 45.186 1.00 23.95 191 PHE A O 1
ATOM 935 N N . LEU A 1 184 ? 40.891 31.068 46.518 1.00 23.25 192 LEU A N 1
ATOM 936 C CA . LEU A 1 184 ? 42.193 31.593 46.894 1.00 25.42 192 LEU A CA 1
ATOM 937 C C . LEU A 1 184 ? 42.534 31.186 48.322 1.00 23.94 192 LEU A C 1
ATOM 938 O O . LEU A 1 184 ? 41.912 31.660 49.278 1.00 24.39 192 LEU A O 1
ATOM 943 N N . GLY A 1 185 ? 43.515 30.299 48.464 1.00 23.28 193 GLY A N 1
ATOM 944 C CA . GLY A 1 185 ? 43.968 29.875 49.778 1.00 27.06 193 GLY A CA 1
ATOM 945 C C . GLY A 1 185 ? 45.395 30.298 50.130 1.00 26.91 193 GLY A C 1
ATOM 946 O O . GLY A 1 185 ? 46.315 30.195 49.319 1.00 23.65 193 GLY A O 1
ATOM 947 N N . ALA A 1 186 ? 45.572 30.764 51.361 1.00 29.50 194 ALA A N 1
ATOM 948 C CA . ALA A 1 186 ? 46.875 31.161 51.863 1.00 27.48 194 ALA A CA 1
ATOM 949 C C . ALA A 1 186 ? 47.010 30.631 53.275 1.00 32.98 194 ALA A C 1
ATOM 950 O O . ALA A 1 186 ? 45.997 30.433 53.957 1.00 29.12 194 ALA A O 1
ATOM 952 N N . GLN A 1 187 ? 48.255 30.397 53.705 1.00 31.93 195 GLN A N 1
ATOM 953 C CA . GLN A 1 187 ? 48.551 29.893 55.051 1.00 30.30 195 GLN A CA 1
ATOM 954 C C . GLN A 1 187 ? 48.235 28.392 55.180 1.00 34.07 195 GLN A C 1
ATOM 955 O O . GLN A 1 187 ? 49.094 27.605 55.582 1.00 33.81 195 GLN A O 1
ATOM 961 N N . LEU A 1 188 ? 47.010 28.001 54.832 1.00 31.84 196 LEU A N 1
ATOM 962 C CA . LEU A 1 188 ? 46.659 26.584 54.705 1.00 32.12 196 LEU A CA 1
ATOM 963 C C . LEU A 1 188 ? 46.559 25.827 56.032 1.00 29.54 196 LEU A C 1
ATOM 964 O O . LEU A 1 188 ? 46.696 24.607 56.079 1.00 29.70 196 LEU A O 1
ATOM 969 N N . ASP A 1 189 ? 46.297 26.554 57.105 1.00 30.12 197 ASP A N 1
ATOM 970 C CA . ASP A 1 189 ? 45.929 25.933 58.366 1.00 29.33 197 ASP A CA 1
ATOM 971 C C . ASP A 1 189 ? 44.612 25.131 58.247 1.00 33.61 197 ASP A C 1
ATOM 972 O O . ASP A 1 189 ? 43.974 25.085 57.199 1.00 29.50 197 ASP A O 1
ATOM 977 N N . GLU A 1 190 ? 44.211 24.523 59.352 1.00 36.30 198 GLU A N 1
ATOM 978 C CA . GLU A 1 190 ? 43.100 23.582 59.381 1.00 36.03 198 GLU A CA 1
ATOM 979 C C . GLU A 1 190 ? 41.747 24.197 58.983 1.00 33.25 198 GLU A C 1
ATOM 980 O O . GLU A 1 190 ? 40.950 23.560 58.295 1.00 32.73 198 GLU A O 1
ATOM 986 N N . ARG A 1 191 ? 41.492 25.427 59.417 1.00 31.69 199 ARG A N 1
ATOM 987 C CA . ARG A 1 191 ? 40.226 26.100 59.136 1.00 30.54 199 ARG A CA 1
ATOM 988 C C . ARG A 1 191 ? 40.090 26.532 57.669 1.00 30.48 199 ARG A C 1
ATOM 989 O O . ARG A 1 191 ? 38.999 26.461 57.082 1.00 30.06 199 ARG A O 1
ATOM 997 N N . VAL A 1 192 ? 41.197 26.970 57.076 1.00 28.95 200 VAL A N 1
ATOM 998 C CA . VAL A 1 192 ? 41.228 27.308 55.657 1.00 26.53 200 VAL A CA 1
ATOM 999 C C . VAL A 1 192 ? 40.791 26.096 54.828 1.00 31.95 200 VAL A C 1
ATOM 1000 O O . VAL A 1 192 ? 39.965 26.226 53.915 1.00 30.77 200 VAL A O 1
ATOM 1012 N N . LYS A 1 194 ? 39.042 23.428 55.841 1.00 29.81 202 LYS A N 1
ATOM 1013 C CA . LYS A 1 194 ? 37.606 23.206 56.057 1.00 31.66 202 LYS A CA 1
ATOM 1014 C C . LYS A 1 194 ? 36.751 24.158 55.208 1.00 30.96 202 LYS A C 1
ATOM 1015 O O . LYS A 1 194 ? 35.745 23.752 54.625 1.00 32.27 202 LYS A O 1
ATOM 1021 N N . ARG A 1 195 ? 37.155 25.424 55.145 1.00 29.67 203 ARG A N 1
ATOM 1022 C CA . ARG A 1 195 ? 36.550 26.389 54.229 1.00 28.70 203 ARG A CA 1
ATOM 1023 C C . ARG A 1 195 ? 36.545 25.836 52.824 1.00 28.35 203 ARG A C 1
ATOM 1024 O O . ARG A 1 195 ? 35.542 25.930 52.114 1.00 28.99 203 ARG A O 1
ATOM 1032 N N . LEU A 1 196 ? 37.691 25.285 52.425 1.00 28.46 204 LEU A N 1
ATOM 1033 C CA . LEU A 1 196 ? 37.861 24.690 51.102 1.00 26.48 204 LEU A CA 1
ATOM 1034 C C . LEU A 1 196 ? 36.905 23.519 50.874 1.00 25.29 204 LEU A C 1
ATOM 1035 O O . LEU A 1 196 ? 36.372 23.365 49.782 1.00 26.59 204 LEU A O 1
ATOM 1040 N N . ASP A 1 197 ? 36.710 22.688 51.895 1.00 25.63 205 ASP A N 1
ATOM 1041 C CA . ASP A 1 197 ? 35.825 21.524 51.782 1.00 27.59 205 ASP A CA 1
ATOM 1042 C C . ASP A 1 197 ? 34.390 21.968 51.471 1.00 28.39 205 ASP A C 1
ATOM 1043 O O . ASP A 1 197 ? 33.693 21.323 50.685 1.00 29.40 205 ASP A O 1
ATOM 1048 N N . GLY A 1 198 ? 33.962 23.071 52.085 1.00 26.21 206 GLY A N 1
ATOM 1049 C CA . GLY A 1 198 ? 32.623 23.604 51.876 1.00 28.38 206 GLY A CA 1
ATOM 1050 C C . GLY A 1 198 ? 32.452 24.119 50.458 1.00 27.75 206 GLY A C 1
ATOM 1051 O O . GLY A 1 198 ? 31.504 23.764 49.758 1.00 27.51 206 GLY A O 1
ATOM 1052 N N . TYR A 1 199 ? 33.392 24.953 50.032 1.00 27.87 207 TYR A N 1
ATOM 1053 C CA . TYR A 1 199 ? 33.425 25.442 48.661 1.00 25.79 207 TYR A CA 1
ATOM 1054 C C . TYR A 1 199 ? 33.360 24.285 47.664 1.00 26.40 207 TYR A C 1
ATOM 1055 O O . TYR A 1 199 ? 32.628 24.358 46.677 1.00 27.87 207 TYR A O 1
ATOM 1064 N N . ARG A 1 200 ? 34.112 23.218 47.930 1.00 23.24 208 ARG A N 1
ATOM 1065 C CA . ARG A 1 200 ? 34.106 22.026 47.075 1.00 28.66 208 ARG A CA 1
ATOM 1066 C C . ARG A 1 200 ? 32.771 21.281 47.091 1.00 28.20 208 ARG A C 1
ATOM 1067 O O . ARG A 1 200 ? 32.306 20.809 46.057 1.00 27.33 208 ARG A O 1
ATOM 1075 N N . ALA A 1 201 ? 32.178 21.154 48.274 1.00 26.49 209 ALA A N 1
ATOM 1076 C CA . ALA A 1 201 ? 30.922 20.442 48.421 1.00 28.85 209 ALA A CA 1
ATOM 1077 C C . ALA A 1 201 ? 29.800 21.200 47.716 1.00 31.04 209 ALA A C 1
ATOM 1078 O O . ALA A 1 201 ? 28.894 20.591 47.133 1.00 29.78 209 ALA A O 1
ATOM 1080 N N . ALA A 1 202 ? 29.868 22.531 47.753 1.00 29.85 210 ALA A N 1
ATOM 1081 C CA . ALA A 1 202 ? 28.890 23.348 47.038 1.00 28.56 210 ALA A CA 1
ATOM 1082 C C . ALA A 1 202 ? 29.048 23.173 45.529 1.00 30.96 210 ALA A C 1
ATOM 1083 O O . ALA A 1 202 ? 28.055 23.063 44.800 1.00 28.27 210 ALA A O 1
ATOM 1085 N N . LEU A 1 203 ? 30.297 23.134 45.062 1.00 25.22 211 LEU A N 1
ATOM 1086 C CA . LEU A 1 203 ? 30.550 23.030 43.629 1.00 26.74 211 LEU A CA 1
ATOM 1087 C C . LEU A 1 203 ? 30.214 21.630 43.096 1.00 27.65 211 LEU A C 1
ATOM 1088 O O . LEU A 1 203 ? 29.706 21.490 41.978 1.00 27.35 211 LEU A O 1
ATOM 1093 N N . ASP A 1 204 ? 30.504 20.604 43.893 1.00 25.06 212 ASP A N 1
ATOM 1094 C CA . ASP A 1 204 ? 30.148 19.230 43.528 1.00 30.09 212 ASP A CA 1
ATOM 1095 C C . ASP A 1 204 ? 28.652 19.083 43.268 1.00 29.47 212 ASP A C 1
ATOM 1096 O O . ASP A 1 204 ? 28.260 18.442 42.304 1.00 29.47 212 ASP A O 1
ATOM 1101 N N . ALA A 1 205 ? 27.824 19.677 44.125 1.00 29.72 213 ALA A N 1
ATOM 1102 C CA . ALA A 1 205 ? 26.367 19.602 43.952 1.00 31.57 213 ALA A CA 1
ATOM 1103 C C . ALA A 1 205 ? 25.947 20.194 42.610 1.00 31.18 213 ALA A C 1
ATOM 1104 O O . ALA A 1 205 ? 24.989 19.737 41.990 1.00 33.67 213 ALA A O 1
ATOM 1106 N N . ALA A 1 206 ? 26.684 21.201 42.152 1.00 32.07 214 ALA A N 1
ATOM 1107 C CA . ALA A 1 206 ? 26.369 21.870 40.891 1.00 29.70 214 ALA A CA 1
ATOM 1108 C C . ALA A 1 206 ? 27.203 21.339 39.727 1.00 28.02 214 ALA A C 1
ATOM 1109 O O . ALA A 1 206 ? 27.191 21.903 38.635 1.00 27.00 214 ALA A O 1
ATOM 1111 N N . ASP A 1 207 ? 27.929 20.253 39.965 1.00 28.95 215 ASP A N 1
ATOM 1112 C CA . ASP A 1 207 ? 28.878 19.747 38.977 1.00 32.98 215 ASP A CA 1
ATOM 1113 C C . ASP A 1 207 ? 29.743 20.880 38.382 1.00 31.26 215 ASP A C 1
ATOM 1114 O O . ASP A 1 207 ? 29.888 20.989 37.161 1.00 30.81 215 ASP A O 1
ATOM 1119 N N . CYS A 1 208 ? 30.297 21.723 39.251 1.00 28.32 216 CYS A N 1
ATOM 1120 C CA . CYS A 1 208 ? 31.093 22.879 38.822 1.00 28.56 216 CYS A CA 1
ATOM 1121 C C . CYS A 1 208 ? 32.522 22.830 39.376 1.00 28.45 216 CYS A C 1
ATOM 1122 O O . CYS A 1 208 ? 33.291 23.787 39.235 1.00 29.42 216 CYS A O 1
ATOM 1125 N N . ARG A 1 209 ? 32.869 21.722 40.016 1.00 25.20 217 ARG A N 1
ATOM 1126 C CA . ARG A 1 209 ? 34.188 21.595 40.632 1.00 32.61 217 ARG A CA 1
ATOM 1127 C C . ARG A 1 209 ? 35.318 21.476 39.598 1.00 31.48 217 ARG A C 1
ATOM 1128 O O . ARG A 1 209 ? 35.145 20.904 38.527 1.00 30.35 217 ARG A O 1
ATOM 1136 N N . ASP A 1 210 ? 36.476 22.032 39.926 1.00 32.31 218 ASP A N 1
ATOM 1137 C CA . ASP A 1 210 ? 37.601 22.044 38.995 1.00 29.64 218 ASP A CA 1
ATOM 1138 C C . ASP A 1 210 ? 38.905 22.339 39.747 1.00 30.30 218 ASP A C 1
ATOM 1139 O O . ASP A 1 210 ? 39.077 23.421 40.324 1.00 26.05 218 ASP A O 1
ATOM 1144 N N . ALA A 1 211 ? 39.804 21.358 39.755 1.00 30.87 219 ALA A N 1
ATOM 1145 C CA . ALA A 1 211 ? 41.116 21.508 40.365 1.00 28.55 219 ALA A CA 1
ATOM 1146 C C . ALA A 1 211 ? 41.844 22.714 39.776 1.00 24.34 219 ALA A C 1
ATOM 1147 O O . ALA A 1 211 ? 42.585 23.392 40.468 1.00 24.51 219 ALA A O 1
ATOM 1149 N N . GLY A 1 212 ? 41.617 22.977 38.496 1.00 23.86 220 GLY A N 1
ATOM 1150 C CA . GLY A 1 212 ? 42.245 24.103 37.830 1.00 25.32 220 GLY A CA 1
ATOM 1151 C C . GLY A 1 212 ? 41.810 25.456 38.375 1.00 27.02 220 GLY A C 1
ATOM 1152 O O . GLY A 1 212 ? 42.354 26.476 37.970 1.00 23.86 220 GLY A O 1
ATOM 1153 N N . LEU A 1 213 ? 40.833 25.470 39.288 1.00 26.53 221 LEU A N 1
ATOM 1154 C CA . LEU A 1 213 ? 40.322 26.721 39.850 1.00 24.39 221 LEU A CA 1
ATOM 1155 C C . LEU A 1 213 ? 40.590 26.855 41.343 1.00 24.59 221 LEU A C 1
ATOM 1156 O O . LEU A 1 213 ? 40.044 27.744 42.002 1.00 24.52 221 LEU A O 1
ATOM 1161 N N . GLU A 1 214 ? 41.410 25.961 41.884 1.00 26.35 222 GLU A N 1
ATOM 1162 C CA . GLU A 1 214 ? 41.854 26.079 43.272 1.00 25.57 222 GLU A CA 1
ATOM 1163 C C . GLU A 1 214 ? 43.320 26.488 43.326 1.00 28.66 222 GLU A C 1
ATOM 1164 O O . GLU A 1 214 ? 44.167 25.943 42.606 1.00 29.05 222 GLU A O 1
ATOM 1170 N N . TRP A 1 215 ? 43.608 27.458 44.180 1.00 26.11 223 TRP A N 1
ATOM 1171 C CA . TRP A 1 215 ? 44.956 27.971 44.331 1.00 23.23 223 TRP A CA 1
ATOM 1172 C C . TRP A 1 215 ? 45.280 28.043 45.814 1.00 27.75 223 TRP A C 1
ATOM 1173 O O . TRP A 1 215 ? 44.728 28.872 46.546 1.00 27.33 223 TRP A O 1
ATOM 1184 N N . LEU A 1 216 ? 46.144 27.137 46.261 1.00 24.66 224 LEU A N 1
ATOM 1185 C CA . LEU A 1 216 ? 46.573 27.104 47.648 1.00 29.59 224 LEU A CA 1
ATOM 1186 C C . LEU A 1 216 ? 48.064 27.440 47.744 1.00 30.78 224 LEU A C 1
ATOM 1187 O O . LEU A 1 216 ? 48.906 26.730 47.207 1.00 30.41 224 LEU A O 1
ATOM 1192 N N . ASP A 1 217 ? 48.374 28.533 48.426 1.00 31.55 225 ASP A N 1
ATOM 1193 C CA . ASP A 1 217 ? 49.745 28.972 48.606 1.00 27.38 225 ASP A CA 1
ATOM 1194 C C . ASP A 1 217 ? 50.057 28.969 50.094 1.00 31.19 225 ASP A C 1
ATOM 1195 O O . ASP A 1 217 ? 49.269 29.463 50.899 1.00 29.81 225 ASP A O 1
ATOM 1200 N N . PRO A 1 218 ? 51.209 28.386 50.468 1.00 35.24 226 PRO A N 1
ATOM 1201 C CA . PRO A 1 218 ? 51.612 28.204 51.872 1.00 29.46 226 PRO A CA 1
ATOM 1202 C C . PRO A 1 218 ? 51.985 29.482 52.632 1.00 31.48 226 PRO A C 1
ATOM 1203 O O . PRO A 1 218 ? 51.900 29.497 53.862 1.00 31.06 226 PRO A O 1
ATOM 1207 N N . GLN A 1 219 ? 52.399 30.541 51.952 1.00 33.05 227 GLN A N 1
ATOM 1208 C CA . GLN A 1 219 ? 52.795 31.727 52.715 1.00 35.23 227 GLN A CA 1
ATOM 1209 C C . GLN A 1 219 ? 51.635 32.435 53.414 1.00 34.53 227 GLN A C 1
ATOM 1210 O O . GLN A 1 219 ? 50.464 32.205 53.080 1.00 30.43 227 GLN A O 1
ATOM 1216 N N . PRO A 1 220 ? 51.966 33.287 54.403 1.00 32.54 228 PRO A N 1
ATOM 1217 C CA . PRO A 1 220 ? 50.966 34.050 55.154 1.00 29.66 228 PRO A CA 1
ATOM 1218 C C . PRO A 1 220 ? 50.192 34.967 54.223 1.00 29.34 228 PRO A C 1
ATOM 1219 O O . PRO A 1 220 ? 50.745 35.456 53.232 1.00 25.36 228 PRO A O 1
ATOM 1223 N N . SER A 1 221 ? 48.924 35.196 54.545 1.00 26.87 229 SER A N 1
ATOM 1224 C CA . SER A 1 221 ? 48.087 36.028 53.702 1.00 28.15 229 SER A CA 1
ATOM 1225 C C . SER A 1 221 ? 48.514 37.482 53.777 1.00 28.01 229 SER A C 1
ATOM 1226 O O . SER A 1 221 ? 49.106 37.922 54.775 1.00 23.08 229 SER A O 1
ATOM 1229 N N . SER A 1 222 ? 48.229 38.212 52.702 1.00 24.88 230 SER A N 1
ATOM 1230 C CA . SER A 1 222 ? 48.346 39.664 52.688 1.00 23.32 230 SER A CA 1
ATOM 1231 C C . SER A 1 222 ? 47.579 40.188 51.487 1.00 22.65 230 SER A C 1
ATOM 1232 O O . SER A 1 222 ? 47.115 39.417 50.644 1.00 24.21 230 SER A O 1
ATOM 1243 N N . GLN A 1 224 ? 48.884 42.279 49.131 1.00 23.29 232 GLN A N 1
ATOM 1244 C CA . GLN A 1 224 ? 49.786 42.096 47.986 1.00 22.74 232 GLN A CA 1
ATOM 1245 C C . GLN A 1 224 ? 49.637 40.695 47.416 1.00 19.67 232 GLN A C 1
ATOM 1246 O O . GLN A 1 224 ? 49.585 40.502 46.210 1.00 23.02 232 GLN A O 1
ATOM 1260 N N . GLY A 1 226 ? 47.033 38.782 47.536 1.00 22.61 234 GLY A N 1
ATOM 1261 C CA . GLY A 1 226 ? 45.739 38.682 46.877 1.00 19.79 234 GLY A CA 1
ATOM 1262 C C . GLY A 1 226 ? 45.833 39.178 45.451 1.00 20.79 234 GLY A C 1
ATOM 1263 O O . GLY A 1 226 ? 45.321 38.546 44.532 1.00 21.99 234 GLY A O 1
ATOM 1264 N N . ALA A 1 227 ? 46.499 40.316 45.264 1.00 20.13 235 ALA A N 1
ATOM 1265 C CA . ALA A 1 227 ? 46.727 40.854 43.929 1.00 22.38 235 ALA A CA 1
ATOM 1266 C C . ALA A 1 227 ? 47.579 39.912 43.063 1.00 23.06 235 ALA A C 1
ATOM 1267 O O . ALA A 1 227 ? 47.262 39.698 41.892 1.00 24.12 235 ALA A O 1
ATOM 1269 N N . ASP A 1 228 ? 48.642 39.346 43.636 1.00 21.50 236 ASP A N 1
ATOM 1270 C CA . ASP A 1 228 ? 49.504 38.403 42.906 1.00 22.02 236 ASP A CA 1
ATOM 1271 C C . ASP A 1 228 ? 48.742 37.133 42.505 1.00 23.53 236 ASP A C 1
ATOM 1272 O O . ASP A 1 228 ? 48.870 36.652 41.383 1.00 21.82 236 ASP A O 1
ATOM 1285 N N . LEU A 1 230 ? 45.569 36.833 42.029 1.00 23.55 238 LEU A N 1
ATOM 1286 C CA . LEU A 1 230 ? 44.636 37.271 40.999 1.00 24.55 238 LEU A CA 1
ATOM 1287 C C . LEU A 1 230 ? 45.333 37.233 39.638 1.00 24.47 238 LEU A C 1
ATOM 1288 O O . LEU A 1 230 ? 44.825 36.630 38.692 1.00 26.48 238 LEU A O 1
ATOM 1293 N N . ASP A 1 231 ? 46.502 37.868 39.542 1.00 26.47 239 ASP A N 1
ATOM 1294 C CA . ASP A 1 231 ? 47.302 37.831 38.307 1.00 25.57 239 ASP A CA 1
ATOM 1295 C C . ASP A 1 231 ? 47.483 36.397 37.784 1.00 21.09 239 ASP A C 1
ATOM 1296 O O . ASP A 1 231 ? 47.218 36.110 36.623 1.00 22.97 239 ASP A O 1
ATOM 1301 N N . ARG A 1 232 ? 47.964 35.506 38.641 1.00 22.64 240 ARG A N 1
ATOM 1302 C CA . ARG A 1 232 ? 48.162 34.101 38.279 1.00 22.35 240 ARG A CA 1
ATOM 1303 C C . ARG A 1 232 ? 46.848 33.409 37.819 1.00 25.04 240 ARG A C 1
ATOM 1304 O O . ARG A 1 232 ? 46.800 32.753 36.764 1.00 23.01 240 ARG A O 1
ATOM 1312 N N . ALA A 1 233 ? 45.785 33.561 38.610 1.00 23.27 241 ALA A N 1
ATOM 1313 C CA . ALA A 1 233 ? 44.493 32.933 38.291 1.00 25.18 241 ALA A CA 1
ATOM 1314 C C . ALA A 1 233 ? 43.933 33.370 36.936 1.00 23.84 241 ALA A C 1
ATOM 1315 O O . ALA A 1 233 ? 43.548 32.539 36.109 1.00 22.05 241 ALA A O 1
ATOM 1317 N N . LEU A 1 234 ? 43.910 34.675 36.698 1.00 24.40 242 LEU A N 1
ATOM 1318 C CA . LEU A 1 234 ? 43.393 35.194 35.434 1.00 26.92 242 LEU A CA 1
ATOM 1319 C C . LEU A 1 234 ? 44.290 34.926 34.213 1.00 24.80 242 LEU A C 1
ATOM 1320 O O . LEU A 1 234 ? 43.827 35.003 33.074 1.00 27.25 242 LEU A O 1
ATOM 1325 N N . ALA A 1 235 ? 45.569 34.637 34.433 1.00 23.32 243 ALA A N 1
ATOM 1326 C CA . ALA A 1 235 ? 46.434 34.238 33.318 1.00 24.83 243 ALA A CA 1
ATOM 1327 C C . ALA A 1 235 ? 46.175 32.765 32.983 1.00 22.48 243 ALA A C 1
ATOM 1328 O O . ALA A 1 235 ? 45.926 32.393 31.835 1.00 23.27 243 ALA A O 1
ATOM 1330 N N . GLU A 1 236 ? 46.209 31.929 34.008 1.00 22.57 244 GLU A N 1
ATOM 1331 C CA . GLU A 1 236 ? 45.931 30.519 33.819 1.00 26.28 244 GLU A CA 1
ATOM 1332 C C . GLU A 1 236 ? 44.504 30.313 33.296 1.00 26.29 244 GLU A C 1
ATOM 1333 O O . GLU A 1 236 ? 44.287 29.560 32.344 1.00 22.66 244 GLU A O 1
ATOM 1339 N N . ARG A 1 237 ? 43.541 30.998 33.917 1.00 25.88 245 ARG A N 1
ATOM 1340 C CA . ARG A 1 237 ? 42.125 30.764 33.630 1.00 25.53 245 ARG A CA 1
ATOM 1341 C C . ARG A 1 237 ? 41.350 32.079 33.466 1.00 24.52 245 ARG A C 1
ATOM 1342 O O . ARG A 1 237 ? 40.633 32.510 34.370 1.00 22.13 245 ARG A O 1
ATOM 1350 N N . PRO A 1 238 ? 41.494 32.714 32.300 1.00 23.85 246 PRO A N 1
ATOM 1351 C CA . PRO A 1 238 ? 40.858 34.007 32.044 1.00 27.09 246 PRO A CA 1
ATOM 1352 C C . PRO A 1 238 ? 39.337 33.889 32.137 1.00 27.51 246 PRO A C 1
ATOM 1353 O O . PRO A 1 238 ? 38.670 34.914 32.296 1.00 24.07 246 PRO A O 1
ATOM 1357 N N . ASP A 1 239 ? 38.823 32.658 32.069 1.00 23.28 247 ASP A N 1
ATOM 1358 C CA . ASP A 1 239 ? 37.383 32.386 32.109 1.00 25.79 247 ASP A CA 1
ATOM 1359 C C . ASP A 1 239 ? 36.806 32.353 33.529 1.00 26.94 247 ASP A C 1
ATOM 1360 O O . ASP A 1 239 ? 35.588 32.267 33.702 1.00 26.79 247 ASP A O 1
ATOM 1365 N N . CYS A 1 240 ? 37.672 32.405 34.538 1.00 23.82 248 CYS A N 1
ATOM 1366 C CA . CYS A 1 240 ? 37.227 32.423 35.936 1.00 23.93 248 CYS A CA 1
ATOM 1367 C C . CYS A 1 240 ? 36.270 33.588 36.155 1.00 22.57 248 CYS A C 1
ATOM 1368 O O . CYS A 1 240 ? 36.594 34.730 35.807 1.00 22.34 248 CYS A O 1
ATOM 1371 N N . ASP A 1 241 ? 35.094 33.318 36.723 1.00 22.55 249 ASP A N 1
ATOM 1372 C CA . ASP A 1 241 ? 34.078 34.376 36.835 1.00 21.83 249 ASP A CA 1
ATOM 1373 C C . ASP A 1 241 ? 33.740 34.775 38.258 1.00 20.14 249 ASP A C 1
ATOM 1374 O O . ASP A 1 241 ? 32.925 35.660 38.478 1.00 24.71 249 ASP A O 1
ATOM 1379 N N . ALA A 1 242 ? 34.373 34.125 39.224 1.00 21.27 250 ALA A N 1
ATOM 1380 C CA . ALA A 1 242 ? 34.245 34.518 40.616 1.00 21.38 250 ALA A CA 1
ATOM 1381 C C . ALA A 1 242 ? 35.416 33.949 41.392 1.00 23.46 250 ALA A C 1
ATOM 1382 O O . ALA A 1 242 ? 35.951 32.899 41.033 1.00 21.72 250 ALA A O 1
ATOM 1384 N N . LEU A 1 243 ? 35.796 34.640 42.465 1.00 20.31 251 LEU A N 1
ATOM 1385 C CA . LEU A 1 243 ? 36.769 34.124 43.411 1.00 23.76 251 LEU A CA 1
ATOM 1386 C C . LEU A 1 243 ? 36.201 34.160 44.828 1.00 19.85 251 LEU A C 1
ATOM 1387 O O . LEU A 1 243 ? 35.727 35.193 45.287 1.00 23.27 251 LEU A O 1
ATOM 1392 N N . PHE A 1 244 ? 36.256 33.030 45.515 1.00 17.67 252 PHE A N 1
ATOM 1393 C CA . PHE A 1 244 ? 36.086 33.002 46.968 1.00 20.77 252 PHE A CA 1
ATOM 1394 C C . PHE A 1 244 ? 37.480 32.933 47.633 1.00 21.86 252 PHE A C 1
ATOM 1395 O O . PHE A 1 244 ? 38.201 31.941 47.505 1.00 21.84 252 PHE A O 1
ATOM 1403 N N . CYS A 1 245 ? 37.858 34.008 48.316 1.00 22.47 253 CYS A N 1
ATOM 1404 C CA . CYS A 1 245 ? 39.141 34.095 48.999 1.00 19.45 253 CYS A CA 1
ATOM 1405 C C . CYS A 1 245 ? 38.988 33.722 50.472 1.00 20.90 253 CYS A C 1
ATOM 1406 O O . CYS A 1 245 ? 38.030 34.133 51.128 1.00 21.63 253 CYS A O 1
ATOM 1409 N N . CYS A 1 246 ? 39.936 32.945 50.991 1.00 21.33 254 CYS A N 1
ATOM 1410 C CA . CYS A 1 246 ? 39.810 32.357 52.326 1.00 20.51 254 CYS A CA 1
ATOM 1411 C C . CYS A 1 246 ? 39.905 33.379 53.467 1.00 20.40 254 CYS A C 1
ATOM 1412 O O . CYS A 1 246 ? 39.655 33.037 54.614 1.00 21.72 254 CYS A O 1
ATOM 1415 N N . ASN A 1 247 ? 40.256 34.621 53.143 1.00 19.05 255 ASN A N 1
ATOM 1416 C CA . ASN A 1 247 ? 40.393 35.697 54.128 1.00 20.99 255 ASN A CA 1
ATOM 1417 C C . ASN A 1 247 ? 40.247 37.035 53.405 1.00 21.31 255 ASN A C 1
ATOM 1418 O O . ASN A 1 247 ? 40.546 37.128 52.214 1.00 21.05 255 ASN A O 1
ATOM 1423 N N . ASP A 1 248 ? 39.781 38.063 54.106 1.00 20.70 256 ASP A N 1
ATOM 1424 C CA . ASP A 1 248 ? 39.496 39.354 53.464 1.00 22.00 256 ASP A CA 1
ATOM 1425 C C . ASP A 1 248 ? 40.734 40.084 52.923 1.00 22.36 256 ASP A C 1
ATOM 1426 O O . ASP A 1 248 ? 40.643 40.808 51.923 1.00 22.06 256 ASP A O 1
ATOM 1431 N N . ASP A 1 249 ? 41.887 39.915 53.565 1.00 21.62 257 ASP A N 1
ATOM 1432 C CA . ASP A 1 249 ? 43.074 40.622 53.069 1.00 21.64 257 ASP A CA 1
ATOM 1433 C C . ASP A 1 249 ? 43.336 40.241 51.614 1.00 19.50 257 ASP A C 1
ATOM 1434 O O . ASP A 1 249 ? 43.521 41.114 50.765 1.00 17.91 257 ASP A O 1
ATOM 1439 N N . LEU A 1 250 ? 43.313 38.940 51.326 1.00 19.69 258 LEU A N 1
ATOM 1440 C CA . LEU A 1 250 ? 43.433 38.448 49.954 1.00 18.49 258 LEU A CA 1
ATOM 1441 C C . LEU A 1 250 ? 42.364 39.032 49.020 1.00 20.85 258 LEU A C 1
ATOM 1442 O O . LEU A 1 250 ? 42.667 39.421 47.894 1.00 20.82 258 LEU A O 1
ATOM 1447 N N . ALA A 1 251 ? 41.112 39.063 49.483 1.00 20.87 259 ALA A N 1
ATOM 1448 C CA . ALA A 1 251 ? 39.999 39.534 48.661 1.00 21.45 259 ALA A CA 1
ATOM 1449 C C . ALA A 1 251 ? 40.171 41.014 48.360 1.00 19.76 259 ALA A C 1
ATOM 1450 O O . ALA A 1 251 ? 39.924 41.481 47.233 1.00 18.75 259 ALA A O 1
ATOM 1452 N N . ILE A 1 252 ? 40.607 41.750 49.369 1.00 17.47 260 ILE A N 1
ATOM 1453 C CA . ILE A 1 252 ? 40.808 43.188 49.212 1.00 20.78 260 ILE A CA 1
ATOM 1454 C C . ILE A 1 252 ? 41.889 43.479 48.162 1.00 21.81 260 ILE A C 1
ATOM 1455 O O . ILE A 1 252 ? 41.711 44.345 47.299 1.00 21.72 260 ILE A O 1
ATOM 1460 N N . GLY A 1 253 ? 42.984 42.719 48.207 1.00 21.86 261 GLY A N 1
ATOM 1461 C CA . GLY A 1 253 ? 44.044 42.853 47.224 1.00 18.72 261 GLY A CA 1
ATOM 1462 C C . GLY A 1 253 ? 43.616 42.454 45.826 1.00 21.54 261 GLY A C 1
ATOM 1463 O O . GLY A 1 253 ? 43.901 43.153 44.846 1.00 23.31 261 GLY A O 1
ATOM 1464 N N . ALA A 1 254 ? 42.925 41.326 45.718 1.00 19.67 262 ALA A N 1
ATOM 1465 C CA . ALA A 1 254 ? 42.415 40.886 44.427 1.00 20.16 262 ALA A CA 1
ATOM 1466 C C . ALA A 1 254 ? 41.404 41.885 43.837 1.00 21.19 262 ALA A C 1
ATOM 1467 O O . ALA A 1 254 ? 41.429 42.172 42.646 1.00 21.97 262 ALA A O 1
ATOM 1469 N N . LEU A 1 255 ? 40.522 42.423 44.676 1.00 20.98 263 LEU A N 1
ATOM 1470 C CA . LEU A 1 255 ? 39.565 43.432 44.217 1.00 22.12 263 LEU A CA 1
ATOM 1471 C C . LEU A 1 255 ? 40.256 44.701 43.718 1.00 22.90 263 LEU A C 1
ATOM 1472 O O . LEU A 1 255 ? 39.978 45.162 42.612 1.00 27.00 263 LEU A O 1
ATOM 1477 N N . ALA A 1 256 ? 41.158 45.271 44.515 1.00 22.01 264 ALA A N 1
ATOM 1478 C CA . ALA A 1 256 ? 41.872 46.470 44.073 1.00 24.52 264 ALA A CA 1
ATOM 1479 C C . ALA A 1 256 ? 42.660 46.204 42.792 1.00 27.43 264 ALA A C 1
ATOM 1480 O O . ALA A 1 256 ? 42.725 47.053 41.899 1.00 29.70 264 ALA A O 1
ATOM 1482 N N . ARG A 1 257 ? 43.263 45.022 42.705 1.00 24.96 265 ARG A N 1
ATOM 1483 C CA . ARG A 1 257 ? 44.023 44.659 41.521 1.00 25.34 265 ARG A CA 1
ATOM 1484 C C . ARG A 1 257 ? 43.103 44.541 40.314 1.00 25.54 265 ARG A C 1
ATOM 1485 O O . ARG A 1 257 ? 43.399 45.071 39.243 1.00 26.90 265 ARG A O 1
ATOM 1493 N N . SER A 1 258 ? 41.979 43.853 40.485 1.00 25.47 266 SER A N 1
ATOM 1494 C CA . SER A 1 258 ? 41.023 43.711 39.389 1.00 27.88 266 SER A CA 1
ATOM 1495 C C . SER A 1 258 ? 40.572 45.081 38.857 1.00 25.92 266 SER A C 1
ATOM 1496 O O . SER A 1 258 ? 40.493 45.280 37.652 1.00 29.47 266 SER A O 1
ATOM 1499 N N . GLN A 1 259 ? 40.302 46.031 39.744 1.00 24.02 267 GLN A N 1
ATOM 1500 C CA . GLN A 1 259 ? 39.942 47.380 39.300 1.00 27.60 267 GLN A CA 1
ATOM 1501 C C . GLN A 1 259 ? 41.076 48.005 38.492 1.00 30.57 267 GLN A C 1
ATOM 1502 O O . GLN A 1 259 ? 40.876 48.534 37.397 1.00 29.66 267 GLN A O 1
ATOM 1508 N N . GLN A 1 260 ? 42.278 47.935 39.046 1.00 29.74 268 GLN A N 1
ATOM 1509 C CA . GLN A 1 260 ? 43.468 48.413 38.361 1.00 31.67 268 GLN A CA 1
ATOM 1510 C C . GLN A 1 260 ? 43.591 47.818 36.948 1.00 32.81 268 GLN A C 1
ATOM 1511 O O . GLN A 1 260 ? 44.034 48.497 36.013 1.00 33.79 268 GLN A O 1
ATOM 1517 N N . LEU A 1 261 ? 43.181 46.561 36.784 1.00 30.37 269 LEU A N 1
ATOM 1518 C CA . LEU A 1 261 ? 43.275 45.896 35.479 1.00 30.11 269 LEU A CA 1
ATOM 1519 C C . LEU A 1 261 ? 42.066 46.179 34.575 1.00 31.72 269 LEU A C 1
ATOM 1520 O O . LEU A 1 261 ? 41.941 45.602 33.495 1.00 32.02 269 LEU A O 1
ATOM 1525 N N . GLY A 1 262 ? 41.172 47.051 35.026 1.00 29.94 270 GLY A N 1
ATOM 1526 C CA . GLY A 1 262 ? 39.962 47.346 34.280 1.00 33.47 270 GLY A CA 1
ATOM 1527 C C . GLY A 1 262 ? 38.961 46.198 34.162 1.00 33.97 270 GLY A C 1
ATOM 1528 O O . GLY A 1 262 ? 38.222 46.129 33.187 1.00 33.54 270 GLY A O 1
ATOM 1529 N N . ILE A 1 263 ? 38.918 45.306 35.150 1.00 28.74 271 ILE A N 1
ATOM 1530 C CA . ILE A 1 263 ? 37.960 44.201 35.132 1.00 28.95 271 ILE A CA 1
ATOM 1531 C C . ILE A 1 263 ? 36.645 44.589 35.796 1.00 31.22 271 ILE A C 1
ATOM 1532 O O . ILE A 1 263 ? 36.650 45.134 36.894 1.00 31.82 271 ILE A O 1
ATOM 1537 N N . ALA A 1 264 ? 35.520 44.307 35.135 1.00 29.83 272 ALA A N 1
ATOM 1538 C CA . ALA A 1 264 ? 34.213 44.677 35.676 1.00 28.02 272 ALA A CA 1
ATOM 1539 C C . ALA A 1 264 ? 33.789 43.725 36.775 1.00 27.57 272 ALA A C 1
ATOM 1540 O O . ALA A 1 264 ? 33.745 42.512 36.574 1.00 30.36 272 ALA A O 1
ATOM 1542 N N . VAL A 1 265 ? 33.477 44.289 37.935 1.00 27.08 273 VAL A N 1
ATOM 1543 C CA . VAL A 1 265 ? 33.123 43.520 39.116 1.00 27.64 273 VAL A CA 1
ATOM 1544 C C . VAL A 1 265 ? 31.767 44.005 39.597 1.00 30.95 273 VAL A C 1
ATOM 1545 O O . VAL A 1 265 ? 31.599 45.195 39.862 1.00 35.54 273 VAL A O 1
ATOM 1549 N N . PRO A 1 266 ? 30.782 43.094 39.707 1.00 32.37 274 PRO A N 1
ATOM 1550 C CA . PRO A 1 266 ? 30.862 41.637 39.529 1.00 27.05 274 PRO A CA 1
ATOM 1551 C C . PRO A 1 266 ? 30.569 41.146 38.111 1.00 31.26 274 PRO A C 1
ATOM 1552 O O . PRO A 1 266 ? 30.535 39.926 37.906 1.00 28.72 274 PRO A O 1
ATOM 1556 N N . GLU A 1 267 ? 30.343 42.051 37.160 1.00 29.54 275 GLU A N 1
ATOM 1557 C CA . GLU A 1 267 ? 29.836 41.638 35.853 1.00 30.97 275 GLU A CA 1
ATOM 1558 C C . GLU A 1 267 ? 30.708 40.566 35.197 1.00 32.93 275 GLU A C 1
ATOM 1559 O O . GLU A 1 267 ? 30.201 39.526 34.754 1.00 30.03 275 GLU A O 1
ATOM 1565 N N . ARG A 1 268 ? 32.012 40.810 35.118 1.00 28.33 276 ARG A N 1
ATOM 1566 C CA . ARG A 1 268 ? 32.884 39.767 34.608 1.00 26.60 276 ARG A CA 1
ATOM 1567 C C . ARG A 1 268 ? 33.332 38.851 35.743 1.00 26.56 276 ARG A C 1
ATOM 1568 O O . ARG A 1 268 ? 33.357 37.627 35.603 1.00 28.07 276 ARG A O 1
ATOM 1576 N N . LEU A 1 269 ? 33.669 39.446 36.880 1.00 28.98 277 LEU A N 1
ATOM 1577 C CA . LEU A 1 269 ? 34.282 38.694 37.972 1.00 24.67 277 LEU A CA 1
ATOM 1578 C C . LEU A 1 269 ? 33.693 39.186 39.263 1.00 24.79 277 LEU A C 1
ATOM 1579 O O . LEU A 1 269 ? 33.768 40.380 39.574 1.00 25.16 277 LEU A O 1
ATOM 1584 N N . ALA A 1 270 ? 33.082 38.265 39.999 1.00 23.29 278 ALA A N 1
ATOM 1585 C CA . ALA A 1 270 ? 32.610 38.541 41.342 1.00 22.72 278 ALA A CA 1
ATOM 1586 C C . ALA A 1 270 ? 33.700 38.144 42.344 1.00 24.42 278 ALA A C 1
ATOM 1587 O O . ALA A 1 270 ? 34.444 37.186 42.118 1.00 26.44 278 ALA A O 1
ATOM 1589 N N . ILE A 1 271 ? 33.781 38.868 43.453 1.00 20.96 279 ILE A N 1
ATOM 1590 C CA . ILE A 1 271 ? 34.769 38.576 44.487 1.00 24.08 279 ILE A CA 1
ATOM 1591 C C . ILE A 1 271 ? 34.134 38.530 45.884 1.00 23.57 279 ILE A C 1
ATOM 1592 O O . ILE A 1 271 ? 33.359 39.410 46.257 1.00 24.84 279 ILE A O 1
ATOM 1597 N N . ALA A 1 272 ? 34.448 37.486 46.640 1.00 21.84 280 ALA A N 1
ATOM 1598 C CA . ALA A 1 272 ? 33.990 37.382 48.016 1.00 20.46 280 ALA A CA 1
ATOM 1599 C C . ALA A 1 272 ? 35.174 37.015 48.885 1.00 20.64 280 ALA A C 1
ATOM 1600 O O . ALA A 1 272 ? 36.085 36.323 48.427 1.00 22.00 280 ALA A O 1
ATOM 1602 N N . GLY A 1 273 ? 35.146 37.474 50.135 1.00 18.90 281 GLY A N 1
ATOM 1603 C CA . GLY A 1 273 ? 36.196 37.222 51.097 1.00 18.79 281 GLY A CA 1
ATOM 1604 C C . GLY A 1 273 ? 35.724 36.342 52.240 1.00 20.14 281 GLY A C 1
ATOM 1605 O O . GLY A 1 273 ? 34.857 35.498 52.053 1.00 18.21 281 GLY A O 1
ATOM 1606 N N . PHE A 1 274 ? 3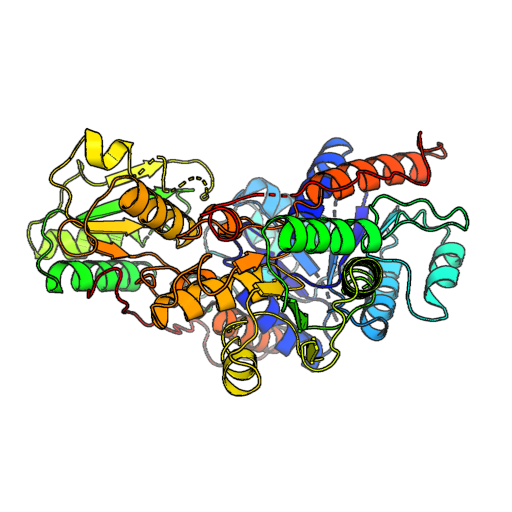6.316 36.518 53.418 1.00 19.96 282 PHE A N 1
ATOM 1607 C CA . PHE A 1 274 ? 35.948 35.719 54.577 1.00 20.49 282 PHE A CA 1
ATOM 1608 C C . PHE A 1 274 ? 36.347 36.459 55.842 1.00 22.99 282 PHE A C 1
ATOM 1609 O O . PHE A 1 274 ? 37.424 37.079 55.889 1.00 22.84 282 PHE A O 1
ATOM 1617 N N . ASN A 1 275 ? 35.455 36.408 56.836 1.00 18.13 283 ASN A N 1
ATOM 1618 C CA . ASN A 1 275 ? 35.633 36.987 58.172 1.00 22.47 283 ASN A CA 1
ATOM 1619 C C . ASN A 1 275 ? 34.925 38.316 58.400 1.00 22.84 283 ASN A C 1
ATOM 1620 O O . ASN A 1 275 ? 34.508 38.622 59.510 1.00 23.41 283 ASN A O 1
ATOM 1625 N N . ASP A 1 276 ? 34.816 39.117 57.354 1.00 23.74 284 ASP A N 1
ATOM 1626 C CA . ASP A 1 276 ? 34.323 40.483 57.498 1.00 24.48 284 ASP A CA 1
ATOM 1627 C C . ASP A 1 276 ? 35.218 41.315 58.420 1.00 24.18 284 ASP A C 1
ATOM 1628 O O . ASP A 1 276 ? 34.751 41.902 59.396 1.00 22.75 284 ASP A O 1
ATOM 1633 N N . LEU A 1 277 ? 36.508 41.363 58.098 1.00 26.71 285 LEU A N 1
ATOM 1634 C CA . LEU A 1 277 ? 37.428 42.251 58.795 1.00 22.99 285 LEU A CA 1
ATOM 1635 C C . LEU A 1 277 ? 36.992 43.692 58.517 1.00 24.43 285 LEU A C 1
ATOM 1636 O O . LEU A 1 277 ? 36.336 43.962 57.514 1.00 21.94 285 LEU A O 1
ATOM 1641 N N . GLN A 1 278 ? 37.364 44.615 59.404 1.00 26.51 286 GLN A N 1
ATOM 1642 C CA . GLN A 1 278 ? 36.929 46.012 59.309 1.00 24.00 286 GLN A CA 1
ATOM 1643 C C . GLN A 1 278 ? 36.960 46.605 57.889 1.00 22.40 286 GLN A C 1
ATOM 1644 O O . GLN A 1 278 ? 35.983 47.209 57.457 1.00 24.03 286 GLN A O 1
ATOM 1650 N N . PRO A 1 279 ? 38.073 46.427 57.151 1.00 22.56 287 PRO A N 1
ATOM 1651 C CA . PRO A 1 279 ? 38.221 47.118 55.860 1.00 20.70 287 PRO A CA 1
ATOM 1652 C C . PRO A 1 279 ? 37.291 46.627 54.754 1.00 22.17 287 PRO A C 1
ATOM 1653 O O . PRO A 1 279 ? 37.178 47.289 53.718 1.00 19.43 287 PRO A O 1
ATOM 1657 N N . ALA A 1 280 ? 36.643 45.482 54.962 1.00 24.22 288 ALA A N 1
ATOM 1658 C CA . ALA A 1 280 ? 35.808 44.881 53.919 1.00 21.95 288 ALA A CA 1
ATOM 1659 C C . ALA A 1 280 ? 34.660 45.787 53.499 1.00 22.48 288 ALA A C 1
ATOM 1660 O O . ALA A 1 280 ? 34.430 46.008 52.303 1.00 22.57 288 ALA A O 1
ATOM 1662 N N . ALA A 1 281 ? 33.926 46.304 54.480 1.00 21.75 289 ALA A N 1
ATOM 1663 C CA . ALA A 1 281 ? 32.781 47.150 54.170 1.00 21.87 289 ALA A CA 1
ATOM 1664 C C . ALA A 1 281 ? 33.257 48.430 53.512 1.00 22.53 289 ALA A C 1
ATOM 1665 O O . ALA A 1 281 ? 32.509 49.072 52.786 1.00 23.05 289 ALA A O 1
ATOM 1667 N N . TRP A 1 282 ? 34.508 48.796 53.773 1.00 20.36 290 TRP A N 1
ATOM 1668 C CA . TRP A 1 282 ? 35.036 50.083 53.344 1.00 19.97 290 TRP A CA 1
ATOM 1669 C C . TRP A 1 282 ? 35.955 49.983 52.134 1.00 25.15 290 TRP A C 1
ATOM 1670 O O . TRP A 1 282 ? 36.921 50.745 52.009 1.00 27.21 290 TRP A O 1
ATOM 1681 N N . CYS A 1 283 ? 35.643 49.043 51.246 1.00 24.08 291 CYS A N 1
ATOM 1682 C CA . CYS A 1 283 ? 36.278 48.965 49.935 1.00 23.60 291 CYS A CA 1
ATOM 1683 C C . CYS A 1 283 ? 35.379 49.600 48.912 1.00 24.19 291 CYS A C 1
ATOM 1684 O O . CYS A 1 283 ? 34.180 49.801 49.157 1.00 23.10 291 CYS A O 1
ATOM 1687 N N . THR A 1 284 ? 35.952 49.877 47.747 1.00 22.00 292 THR A N 1
ATOM 1688 C CA . THR A 1 284 ? 35.179 50.307 46.590 1.00 23.86 292 THR A CA 1
ATOM 1689 C C . THR A 1 284 ? 35.481 49.362 45.428 1.00 23.26 292 THR A C 1
ATOM 1690 O O . THR A 1 284 ? 36.588 49.370 44.902 1.00 24.97 292 THR A O 1
ATOM 1694 N N . PRO A 1 285 ? 34.508 48.512 45.052 1.00 24.67 293 PRO A N 1
ATOM 1695 C CA . PRO A 1 285 ? 33.167 48.395 45.649 1.00 26.17 293 PRO A CA 1
ATOM 1696 C C . PRO A 1 285 ? 33.215 47.685 47.000 1.00 24.05 293 PRO A C 1
ATOM 1697 O O . PRO A 1 285 ? 34.154 46.944 47.244 1.00 23.18 293 PRO A O 1
ATOM 1701 N N . PRO A 1 286 ? 32.224 47.922 47.873 1.00 23.35 294 PRO A N 1
ATOM 1702 C CA . PRO A 1 286 ? 32.220 47.216 49.160 1.00 21.11 294 PRO A CA 1
ATOM 1703 C C . PRO A 1 286 ? 32.350 45.701 48.957 1.00 22.95 294 PRO A C 1
ATOM 1704 O O . PRO A 1 286 ? 31.809 45.179 47.978 1.00 22.29 294 PRO A O 1
ATOM 1708 N N . LEU A 1 287 ? 33.052 45.020 49.867 1.00 19.81 295 LEU A N 1
ATOM 1709 C CA . LEU A 1 287 ? 33.445 43.623 49.670 1.00 21.20 295 LEU A CA 1
ATOM 1710 C C . LEU A 1 287 ? 32.483 42.611 50.276 1.00 21.74 295 LEU A C 1
ATOM 1711 O O . LEU A 1 287 ? 32.231 42.619 51.472 1.00 21.65 295 LEU A O 1
ATOM 1716 N N . THR A 1 288 ? 31.952 41.729 49.440 1.00 23.72 296 THR A N 1
ATOM 1717 C CA . THR A 1 288 ? 31.141 40.625 49.940 1.00 23.63 296 THR A CA 1
ATOM 1718 C C . THR A 1 288 ? 32.038 39.670 50.717 1.00 22.21 296 THR A C 1
ATOM 1719 O O . THR A 1 288 ? 33.163 39.384 50.296 1.00 21.33 296 THR A O 1
ATOM 1723 N N . THR A 1 289 ? 31.533 39.170 51.837 1.00 21.31 297 THR A N 1
ATOM 1724 C CA . THR A 1 289 ? 32.336 38.359 52.749 1.00 24.19 297 THR A CA 1
ATOM 1725 C C . THR A 1 289 ? 31.438 37.588 53.721 1.00 23.88 297 THR A C 1
ATOM 1726 O O . THR A 1 289 ? 30.208 37.651 53.635 1.00 24.35 297 THR A O 1
ATOM 1730 N N . VAL A 1 290 ? 32.059 36.842 54.624 1.00 23.34 298 VAL A N 1
ATOM 1731 C CA . VAL A 1 290 ? 31.332 36.100 55.636 1.00 23.25 298 VAL A CA 1
ATOM 1732 C C . VAL A 1 290 ? 31.677 36.680 56.991 1.00 24.29 298 VAL A C 1
ATOM 1733 O O . VAL A 1 290 ? 32.816 36.599 57.412 1.00 24.21 298 VAL A O 1
ATOM 1737 N N . ALA A 1 291 ? 30.700 37.263 57.678 1.00 24.70 299 ALA A N 1
ATOM 1738 C CA . ALA A 1 291 ? 30.932 37.728 59.034 1.00 24.41 299 ALA A CA 1
ATOM 1739 C C . ALA A 1 291 ? 31.026 36.533 59.964 1.00 27.88 299 ALA A C 1
ATOM 1740 O O . ALA A 1 291 ? 30.072 35.752 60.107 1.00 28.88 299 ALA A O 1
ATOM 1742 N N . THR A 1 292 ? 32.190 36.387 60.588 1.00 26.29 300 THR A N 1
ATOM 1743 C CA . THR A 1 292 ? 32.400 35.358 61.591 1.00 26.63 300 THR A CA 1
ATOM 1744 C C . THR A 1 292 ? 32.369 36.043 62.953 1.00 29.22 300 THR A C 1
ATOM 1745 O O . THR A 1 292 ? 32.892 37.143 63.095 1.00 32.24 300 THR A O 1
ATOM 1749 N N . PRO A 1 293 ? 31.735 35.407 63.954 1.00 30.30 301 PRO A N 1
ATOM 1750 C CA . PRO A 1 293 ? 31.440 36.077 65.227 1.00 33.38 301 PRO A CA 1
ATOM 1751 C C . PRO A 1 293 ? 32.652 36.089 66.151 1.00 34.53 301 PRO A C 1
ATOM 1752 O O . PRO A 1 293 ? 32.543 35.727 67.323 1.00 34.12 301 PRO A O 1
ATOM 1756 N N . ARG A 1 294 ? 33.792 36.516 65.626 1.00 33.67 302 ARG A N 1
ATOM 1757 C CA . ARG A 1 294 ? 35.057 36.411 66.341 1.00 32.42 302 ARG A CA 1
ATOM 1758 C C . ARG A 1 294 ? 35.053 37.090 67.723 1.00 34.79 302 ARG A C 1
ATOM 1759 O O . ARG A 1 294 ? 35.649 36.583 68.677 1.00 35.38 302 ARG A O 1
ATOM 1767 N N . ARG A 1 295 ? 34.365 38.219 67.843 1.00 35.58 303 ARG A N 1
ATOM 1768 C CA . ARG A 1 295 ? 34.227 38.869 69.141 1.00 37.28 303 ARG A CA 1
ATOM 1769 C C . ARG A 1 295 ? 33.358 38.059 70.106 1.00 39.51 303 ARG A C 1
ATOM 1770 O O . ARG A 1 295 ? 33.720 37.866 71.273 1.00 37.91 303 ARG A O 1
ATOM 1778 N N . ASP A 1 296 ? 32.213 37.590 69.617 1.00 36.08 304 ASP A N 1
ATOM 1779 C CA . ASP A 1 296 ? 31.294 36.820 70.448 1.00 40.00 304 ASP A CA 1
ATOM 1780 C C . ASP A 1 296 ? 31.893 35.484 70.855 1.00 37.44 304 ASP A C 1
ATOM 1781 O O . ASP A 1 296 ? 31.525 34.922 71.880 1.00 38.85 304 ASP A O 1
ATOM 1786 N N . ILE A 1 297 ? 32.817 34.984 70.045 1.00 36.72 305 ILE A N 1
ATOM 1787 C CA . ILE A 1 297 ? 33.557 33.778 70.386 1.00 36.84 305 ILE A CA 1
ATOM 1788 C C . ILE A 1 297 ? 34.482 34.025 71.583 1.00 41.80 305 ILE A C 1
ATOM 1789 O O . ILE A 1 297 ? 34.612 33.169 72.458 1.00 44.11 305 ILE A O 1
ATOM 1794 N N . GLY A 1 298 ? 35.124 35.192 71.618 1.00 39.13 306 GLY A N 1
ATOM 1795 C CA . GLY A 1 298 ? 35.981 35.555 72.736 1.00 38.11 306 GLY A CA 1
ATOM 1796 C C . GLY A 1 298 ? 35.178 35.781 74.008 1.00 41.08 306 GLY A C 1
ATOM 1797 O O . GLY A 1 298 ? 35.561 35.322 75.076 1.00 40.31 306 GLY A O 1
ATOM 1798 N N . VAL A 1 299 ? 34.055 36.486 73.890 1.00 43.08 307 VAL A N 1
ATOM 1799 C CA . VAL A 1 299 ? 33.143 36.695 75.014 1.00 42.64 307 VAL A CA 1
ATOM 1800 C C . VAL A 1 299 ? 32.642 35.372 75.599 1.00 44.40 307 VAL A C 1
ATOM 1801 O O . VAL A 1 299 ? 32.813 35.104 76.788 1.00 45.23 307 VAL A O 1
ATOM 1805 N N . HIS A 1 300 ? 32.019 34.553 74.759 1.00 42.29 308 HIS A N 1
ATOM 1806 C CA . HIS A 1 300 ? 31.512 33.256 75.196 1.00 44.16 308 HIS A CA 1
ATOM 1807 C C . HIS A 1 300 ? 32.619 32.356 75.752 1.00 45.07 308 HIS A C 1
ATOM 1808 O O . HIS A 1 300 ? 32.408 31.639 76.727 1.00 47.58 308 HIS A O 1
ATOM 1815 N N . ALA A 1 301 ? 33.792 32.379 75.125 1.00 43.13 309 ALA A N 1
ATOM 1816 C CA . ALA A 1 301 ? 34.886 31.504 75.547 1.00 45.91 309 ALA A CA 1
ATOM 1817 C C . ALA A 1 301 ? 35.388 31.880 76.937 1.00 47.63 309 ALA A C 1
ATOM 1818 O O . ALA A 1 301 ? 35.701 31.010 77.753 1.00 49.06 309 ALA A O 1
ATOM 1820 N N . ALA A 1 302 ? 35.467 33.181 77.196 1.00 45.09 310 ALA A N 1
ATOM 1821 C CA . ALA A 1 302 ? 35.874 33.679 78.501 1.00 47.67 310 ALA A CA 1
ATOM 1822 C C . ALA A 1 302 ? 34.823 33.339 79.566 1.00 48.26 310 ALA A C 1
ATOM 1823 O O . ALA A 1 302 ? 35.144 32.737 80.590 1.00 48.42 310 ALA A O 1
ATOM 1825 N N . LYS A 1 303 ? 33.571 33.718 79.316 1.00 46.41 311 LYS A N 1
ATOM 1826 C CA . LYS A 1 303 ? 32.477 33.402 80.234 1.00 49.66 311 LYS A CA 1
ATOM 1827 C C . LYS A 1 303 ? 32.526 31.938 80.660 1.00 52.86 311 LYS A C 1
ATOM 1828 O O . LYS A 1 303 ? 32.399 31.619 81.844 1.00 55.99 311 LYS A O 1
ATOM 1834 N N . ALA A 1 304 ? 32.718 31.053 79.690 1.00 52.27 312 ALA A N 1
ATOM 1835 C CA . ALA A 1 304 ? 32.701 29.621 79.951 1.00 50.55 312 ALA A CA 1
ATOM 1836 C C . ALA A 1 304 ? 33.936 29.140 80.714 1.00 52.63 312 ALA A C 1
ATOM 1837 O O . ALA A 1 304 ? 33.844 28.205 81.510 1.00 57.13 312 ALA A O 1
ATOM 1839 N N . LEU A 1 305 ? 35.088 29.765 80.476 1.00 51.82 313 LEU A N 1
ATOM 1840 C CA . LEU A 1 305 ? 36.311 29.366 81.184 1.00 52.42 313 LEU A CA 1
ATOM 1841 C C . LEU A 1 305 ? 36.260 29.795 82.647 1.00 54.58 313 LEU A C 1
ATOM 1842 O O . LEU A 1 305 ? 36.656 29.039 83.531 1.00 55.92 313 LEU A O 1
ATOM 1847 N N . LEU A 1 306 ? 35.778 31.012 82.893 1.00 54.71 314 LEU A N 1
ATOM 1848 C CA . LEU A 1 306 ? 35.585 31.496 84.255 1.00 55.24 314 LEU A CA 1
ATOM 1849 C C . LEU A 1 306 ? 34.759 30.493 85.053 1.00 58.54 314 LEU A C 1
ATOM 1850 O O . LEU A 1 306 ? 35.105 30.153 86.181 1.00 60.69 314 LEU A O 1
ATOM 1855 N N . GLN A 1 307 ? 33.673 30.008 84.459 1.00 58.20 315 GLN A N 1
ATOM 1856 C CA . GLN A 1 307 ? 32.821 29.043 85.139 1.00 60.58 315 GLN A CA 1
ATOM 1857 C C . GLN A 1 307 ? 33.544 27.726 85.388 1.00 61.92 315 GLN A C 1
ATOM 1858 O O . GLN A 1 307 ? 33.359 27.095 86.426 1.00 65.16 315 GLN A O 1
ATOM 1864 N N . LEU A 1 308 ? 34.371 27.315 84.435 1.00 60.52 316 LEU A N 1
ATOM 1865 C CA . LEU A 1 308 ? 35.116 26.072 84.563 1.00 58.86 316 LEU A CA 1
ATOM 1866 C C . LEU A 1 308 ? 36.133 26.205 85.700 1.00 63.65 316 LEU A C 1
ATOM 1867 O O . LEU A 1 308 ? 36.362 25.264 86.465 1.00 61.88 316 LEU A O 1
ATOM 1872 N N . ILE A 1 309 ? 36.733 27.386 85.813 1.00 60.10 317 ILE A N 1
ATOM 1873 C CA . ILE A 1 309 ? 37.660 27.670 86.902 1.00 60.41 317 ILE A CA 1
ATOM 1874 C C . ILE A 1 309 ? 36.951 27.588 88.253 1.00 64.06 317 ILE A C 1
ATOM 1875 O O . ILE A 1 309 ? 37.514 27.091 89.230 1.00 65.63 317 ILE A O 1
ATOM 1880 N N . ASP A 1 310 ? 35.715 28.078 88.303 1.00 62.82 318 ASP A N 1
ATO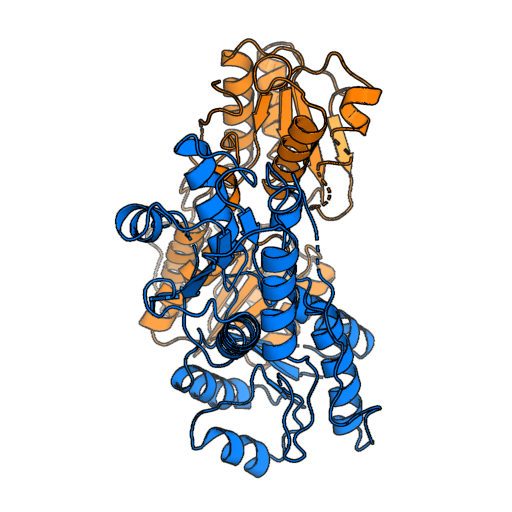M 1881 C CA . ASP A 1 310 ? 34.902 27.993 89.512 1.00 62.89 318 ASP A CA 1
ATOM 1882 C C . ASP A 1 310 ? 34.152 26.674 89.551 1.00 64.13 318 ASP A C 1
ATOM 1883 O O . ASP A 1 310 ? 33.039 26.607 90.069 1.00 63.21 318 ASP A O 1
ATOM 1888 N N . GLY A 1 311 ? 34.760 25.635 88.985 1.00 66.96 319 GLY A N 1
ATOM 1889 C CA . GLY A 1 311 ? 34.151 24.316 88.923 1.00 67.15 319 GLY A CA 1
ATOM 1890 C C . GLY A 1 311 ? 32.656 24.318 88.659 1.00 66.60 319 GLY A C 1
ATOM 1891 O O . GLY A 1 311 ? 31.878 23.803 89.457 1.00 69.46 319 GLY A O 1
ATOM 1892 N N . GLU A 1 312 ? 32.246 24.898 87.536 1.00 69.07 320 GLU A N 1
ATOM 1893 C CA . GLU A 1 312 ? 30.832 24.937 87.182 1.00 68.15 320 GLU A CA 1
ATOM 1894 C C . GLU A 1 312 ? 30.626 24.372 85.785 1.00 71.59 320 GLU A C 1
ATOM 1895 O O . GLU A 1 312 ? 31.596 24.100 85.075 1.00 72.02 320 GLU A O 1
ATOM 1897 N N . GLU A 1 313 ? 29.365 24.185 85.400 1.00 69.24 321 GLU A N 1
ATOM 1898 C CA . GLU A 1 313 ? 29.037 23.701 84.065 1.00 71.65 321 GLU A CA 1
ATOM 1899 C C . GLU A 1 313 ? 28.694 24.879 83.162 1.00 73.88 321 GLU A C 1
ATOM 1900 O O . GLU A 1 313 ? 27.694 25.568 83.384 1.00 73.38 321 GLU A O 1
ATOM 1902 N N . PRO A 1 314 ? 29.536 25.124 82.144 1.00 70.53 322 PRO A N 1
ATOM 1903 C CA . PRO A 1 314 ? 29.290 26.224 81.209 1.00 67.26 322 PRO A CA 1
ATOM 1904 C C . PRO A 1 314 ? 27.948 26.028 80.523 1.00 65.16 322 PRO A C 1
ATOM 1905 O O . PRO A 1 314 ? 27.452 24.900 80.485 1.00 63.02 322 PRO A O 1
ATOM 1909 N N . ALA A 1 315 ? 27.369 27.107 80.002 1.00 66.11 323 ALA A N 1
ATOM 1910 C CA . ALA A 1 315 ? 26.102 27.030 79.280 1.00 67.69 323 ALA A CA 1
ATOM 1911 C C . ALA A 1 315 ? 26.108 25.898 78.248 1.00 68.71 323 ALA A C 1
ATOM 1912 O O . ALA A 1 315 ? 25.155 25.112 78.169 1.00 68.76 323 ALA A O 1
ATOM 1914 N N . SER A 1 316 ? 27.181 25.828 77.458 1.00 60.24 324 SER A N 1
ATOM 1915 C CA . SER A 1 316 ? 27.370 24.749 76.491 1.00 61.04 324 SER A CA 1
ATOM 1916 C C . SER A 1 316 ? 28.813 24.276 76.495 1.00 55.77 324 SER A C 1
ATOM 1917 O O . SER A 1 316 ? 29.721 25.054 76.768 1.00 58.55 324 SER A O 1
ATOM 1920 N N . ARG A 1 317 ? 29.024 23.001 76.189 1.00 55.49 325 ARG A N 1
ATOM 1921 C CA . ARG A 1 317 ? 30.377 22.473 76.058 1.00 57.41 325 ARG A CA 1
ATOM 1922 C C . ARG A 1 317 ? 30.816 22.611 74.602 1.00 53.02 325 ARG A C 1
ATOM 1923 O O . ARG A 1 317 ? 31.985 22.411 74.274 1.00 49.90 325 ARG A O 1
ATOM 1931 N N . ARG A 1 318 ? 29.864 22.960 73.739 1.00 52.34 326 ARG A N 1
ATOM 1932 C CA . ARG A 1 318 ? 30.102 23.052 72.302 1.00 48.32 326 ARG A CA 1
ATOM 1933 C C . ARG A 1 318 ? 29.182 24.101 71.682 1.00 48.59 326 ARG A C 1
ATOM 1934 O O . ARG A 1 318 ? 28.128 23.775 71.130 1.00 47.98 326 ARG A O 1
ATOM 1942 N N . ALA A 1 319 ? 29.593 25.361 71.771 1.00 47.46 327 ALA A N 1
ATOM 1943 C CA . ALA A 1 319 ? 28.751 26.486 71.364 1.00 46.00 327 ALA A CA 1
ATOM 1944 C C . ALA A 1 319 ? 28.962 26.930 69.908 1.00 43.58 327 ALA A C 1
ATOM 1945 O O . ALA A 1 319 ? 29.959 27.578 69.578 1.00 42.88 327 ALA A O 1
ATOM 1947 N N . ASP A 1 320 ? 28.009 26.579 69.050 1.00 39.09 328 ASP A N 1
ATOM 1948 C CA . ASP A 1 320 ? 28.035 26.964 67.646 1.00 35.55 328 ASP A CA 1
ATOM 1949 C C . ASP A 1 320 ? 27.346 28.311 67.493 1.00 38.25 328 ASP A C 1
ATOM 1950 O O . ASP A 1 320 ? 26.118 28.388 67.532 1.00 40.14 328 ASP A O 1
ATOM 1955 N N . LEU A 1 321 ? 28.135 29.369 67.325 1.00 34.22 329 LEU A N 1
ATOM 1956 C CA . LEU A 1 321 ? 27.593 30.721 67.184 1.00 33.72 329 LEU A CA 1
ATOM 1957 C C . LEU A 1 321 ? 27.217 31.096 65.741 1.00 34.33 329 LEU A C 1
ATOM 1958 O O . LEU A 1 321 ? 26.810 32.229 65.477 1.00 35.96 329 LEU A O 1
ATOM 1963 N N . GLY A 1 322 ? 27.350 30.153 64.812 1.00 31.22 330 GLY A N 1
ATOM 1964 C CA . GLY A 1 322 ? 27.016 30.405 63.418 1.00 33.58 330 GLY A CA 1
ATOM 1965 C C . GLY A 1 322 ? 27.820 31.508 62.732 1.00 35.33 330 GLY A C 1
ATOM 1966 O O . GLY A 1 322 ? 28.909 31.876 63.172 1.00 32.44 330 GLY A O 1
ATOM 1967 N N . PHE A 1 323 ? 27.263 32.036 61.645 1.00 34.80 331 PHE A N 1
ATOM 1968 C CA . PHE A 1 323 ? 27.900 33.069 60.838 1.00 33.18 331 PHE A CA 1
ATOM 1969 C C . PHE A 1 323 ? 26.819 33.773 60.014 1.00 33.08 331 PHE A C 1
ATOM 1970 O O . PHE A 1 323 ? 25.726 33.241 59.855 1.00 33.53 331 PHE A O 1
ATOM 1978 N N . ARG A 1 324 ? 27.120 34.962 59.493 1.00 33.71 332 ARG A N 1
ATOM 1979 C CA . ARG A 1 324 ? 26.222 35.632 58.552 1.00 31.66 332 ARG A CA 1
ATOM 1980 C C . ARG A 1 324 ? 26.957 35.922 57.269 1.00 29.50 332 ARG A C 1
ATOM 1981 O O . ARG A 1 324 ? 28.126 36.303 57.297 1.00 31.69 332 ARG A O 1
ATOM 1989 N N . LEU A 1 325 ? 26.261 35.772 56.150 1.00 26.01 333 LEU A N 1
ATOM 1990 C CA . LEU A 1 325 ? 26.737 36.286 54.880 1.00 28.28 333 LEU A CA 1
ATOM 1991 C C . LEU A 1 325 ? 26.506 37.796 54.808 1.00 30.35 333 LEU A C 1
ATOM 1992 O O . LEU A 1 325 ? 25.383 38.270 54.996 1.00 29.04 333 LEU A O 1
ATOM 2005 N N . LEU A 1 327 ? 26.424 40.489 52.235 1.00 25.36 335 LEU A N 1
ATOM 2006 C CA . LEU A 1 327 ? 26.295 40.543 50.791 1.00 22.90 335 LEU A CA 1
ATOM 2007 C C . LEU A 1 327 ? 26.432 41.981 50.329 1.00 24.15 335 LEU A C 1
ATOM 2008 O O . LEU A 1 327 ? 25.658 42.837 50.742 1.00 20.26 335 LEU A O 1
ATOM 2013 N N . ARG A 1 328 ? 27.409 42.236 49.460 1.00 23.81 336 ARG A N 1
ATOM 2014 C CA . ARG A 1 328 ? 27.758 43.597 49.079 1.00 23.76 336 ARG A CA 1
ATOM 2015 C C . ARG A 1 328 ? 27.937 43.736 47.573 1.00 21.49 336 ARG A C 1
ATOM 2016 O O . ARG A 1 328 ? 27.715 42.787 46.822 1.00 22.00 336 ARG A O 1
ATOM 2024 N N . ARG A 1 329 ? 28.361 44.915 47.139 1.00 18.21 337 ARG A N 1
ATOM 2025 C CA . ARG A 1 329 ? 28.433 45.212 45.717 1.00 22.85 337 ARG A CA 1
ATOM 2026 C C . ARG A 1 329 ? 29.470 44.382 44.955 1.00 28.31 337 ARG A C 1
ATOM 2027 O O . ARG A 1 329 ? 29.331 44.174 43.746 1.00 26.29 337 ARG A O 1
ATOM 2035 N N . SER A 1 330 ? 30.514 43.921 45.639 1.00 23.12 338 SER A N 1
ATOM 2036 C CA . SER A 1 330 ? 31.590 43.207 44.943 1.00 25.99 338 SER A CA 1
ATOM 2037 C C . SER A 1 330 ? 31.109 41.881 44.361 1.00 24.41 338 SER A C 1
ATOM 2038 O O . SER A 1 330 ? 31.796 41.282 43.529 1.00 25.67 338 SER A O 1
ATOM 2041 N N . SER A 1 331 ? 29.941 41.419 44.803 1.00 21.68 339 SER A N 1
ATOM 2042 C CA . SER A 1 331 ? 29.311 40.222 44.215 1.00 25.14 339 SER A CA 1
ATOM 2043 C C . SER A 1 331 ? 27.910 40.496 43.679 1.00 27.52 339 SER A C 1
ATOM 2044 O O . SER A 1 331 ? 27.429 39.782 42.797 1.00 27.84 339 SER A O 1
ATOM 2047 N N . GLU A 1 332 ? 27.254 41.525 44.211 1.00 27.48 340 GLU A N 1
ATOM 2048 C CA . GLU A 1 332 ? 25.867 41.805 43.840 1.00 30.92 340 GLU A CA 1
ATOM 2049 C C . GLU A 1 332 ? 25.679 42.955 42.856 1.00 33.29 340 GLU A C 1
ATOM 2050 O O . GLU A 1 332 ? 24.617 43.079 42.250 1.00 38.89 340 GLU A O 1
ATOM 2056 N N . GLY A 1 333 ? 26.701 43.789 42.695 1.00 30.37 341 GLY A N 1
ATOM 2057 C CA . GLY A 1 333 ? 26.656 44.856 41.708 1.00 32.92 341 GLY A CA 1
ATOM 2058 C C . GLY A 1 333 ? 25.650 45.937 42.043 1.00 38.98 341 GLY A C 1
ATOM 2059 O O . GLY A 1 333 ? 25.218 46.056 43.193 1.00 40.46 341 GLY A O 1
ATOM 2060 N N . ARG B 1 63 ? 65.699 35.929 79.313 1.00 49.59 71 ARG B N 1
ATOM 2061 C CA . ARG B 1 63 ? 64.360 35.878 79.893 1.00 52.55 71 ARG B CA 1
ATOM 2062 C C . ARG B 1 63 ? 63.320 36.675 79.081 1.00 52.91 71 ARG B C 1
ATOM 2063 O O . ARG B 1 63 ? 63.001 36.319 77.939 1.00 50.21 71 ARG B O 1
ATOM 2071 N N . THR B 1 64 ? 62.797 37.752 79.667 1.00 51.01 72 THR B N 1
ATOM 2072 C CA . THR B 1 64 ? 61.614 38.402 79.113 1.00 45.38 72 THR B CA 1
ATOM 2073 C C . THR B 1 64 ? 61.634 39.936 79.080 1.00 50.02 72 THR B C 1
ATOM 2074 O O . THR B 1 64 ? 62.334 40.587 79.866 1.00 47.67 72 THR B O 1
ATOM 2078 N N . VAL B 1 65 ? 60.844 40.496 78.161 1.00 46.61 73 VAL B N 1
ATOM 2079 C CA . VAL B 1 65 ? 60.631 41.936 78.076 1.00 41.22 73 VAL B CA 1
ATOM 2080 C C . VAL B 1 65 ? 59.141 42.280 77.968 1.00 42.26 73 VAL B C 1
ATOM 2081 O O . VAL B 1 65 ? 58.403 41.690 77.172 1.00 40.15 73 VAL B O 1
ATOM 2085 N N . LEU B 1 66 ? 58.707 43.236 78.780 1.00 41.09 74 LEU B N 1
ATOM 2086 C CA . LEU B 1 66 ? 57.333 43.707 78.754 1.00 39.19 74 LEU B CA 1
ATOM 2087 C C . LEU B 1 66 ? 57.191 44.855 77.765 1.00 40.83 74 LEU B C 1
ATOM 2088 O O . LEU B 1 66 ? 57.996 45.790 77.771 1.00 39.78 74 LEU B O 1
ATOM 2093 N N . VAL B 1 67 ? 56.164 44.779 76.918 1.00 41.06 75 VAL B N 1
ATOM 2094 C CA . VAL B 1 67 ? 55.893 45.820 75.929 1.00 35.33 75 VAL B CA 1
ATOM 2095 C C . VAL B 1 67 ? 54.489 46.386 76.112 1.00 37.56 75 VAL B C 1
ATOM 2096 O O . VAL B 1 67 ? 53.497 45.669 75.977 1.00 39.79 75 VAL B O 1
ATOM 2100 N N . LEU B 1 68 ? 54.408 47.671 76.433 1.00 34.17 76 LEU B N 1
ATOM 2101 C CA . LEU B 1 68 ? 53.120 48.303 76.657 1.00 34.00 76 LEU B CA 1
ATOM 2102 C C . LEU B 1 68 ? 52.754 49.200 75.483 1.00 35.84 76 LEU B C 1
ATOM 2103 O O . LEU B 1 68 ? 53.553 50.031 75.042 1.00 33.53 76 LEU B O 1
ATOM 2108 N N . ILE B 1 69 ? 51.541 49.005 74.975 1.00 36.34 77 ILE B N 1
ATOM 2109 C CA . ILE B 1 69 ? 51.041 49.732 73.821 1.00 34.19 77 ILE B CA 1
ATOM 2110 C C . ILE B 1 69 ? 49.612 50.168 74.109 1.00 35.76 77 ILE B C 1
ATOM 2111 O O . ILE B 1 69 ? 48.906 49.508 74.871 1.00 36.38 77 ILE B O 1
ATOM 2116 N N . PRO B 1 70 ? 49.183 51.284 73.500 1.00 35.54 78 PRO B N 1
ATOM 2117 C CA . PRO B 1 70 ? 47.893 51.929 73.771 1.00 33.95 78 PRO B CA 1
ATOM 2118 C C . PRO B 1 70 ? 46.706 51.193 73.165 1.00 36.75 78 PRO B C 1
ATOM 2119 O O . PRO B 1 70 ? 45.571 51.415 73.591 1.00 37.31 78 PRO B O 1
ATOM 2123 N N . SER B 1 71 ? 46.955 50.343 72.176 1.00 36.17 79 SER B N 1
ATOM 2124 C CA . SER B 1 71 ? 45.866 49.657 71.491 1.00 35.00 79 SER B CA 1
ATOM 2125 C C . SER B 1 71 ? 46.354 48.545 70.580 1.00 34.42 79 SER B C 1
ATOM 2126 O O . SER B 1 71 ? 47.460 48.603 70.042 1.00 33.23 79 SER B O 1
ATOM 2129 N N . LEU B 1 72 ? 45.515 47.529 70.416 1.00 33.54 80 LEU B N 1
ATOM 2130 C CA . LEU B 1 72 ? 45.744 46.505 69.411 1.00 33.19 80 LEU B CA 1
ATOM 2131 C C . LEU B 1 72 ? 44.742 46.672 68.277 1.00 35.37 80 LEU B C 1
ATOM 2132 O O . LEU B 1 72 ? 45.085 46.498 67.106 1.00 33.71 80 LEU B O 1
ATOM 2137 N N . ALA B 1 73 ? 43.511 47.038 68.632 1.00 37.67 81 ALA B N 1
ATOM 2138 C CA . ALA B 1 73 ? 42.409 47.101 67.667 1.00 38.02 81 ALA B CA 1
ATOM 2139 C C . ALA B 1 73 ? 42.648 48.067 66.509 1.00 36.60 81 ALA B C 1
ATOM 2140 O O . ALA B 1 73 ? 42.224 47.796 65.381 1.00 39.60 81 ALA B O 1
ATOM 2142 N N . ASN B 1 74 ? 43.315 49.190 66.773 1.00 33.53 82 ASN B N 1
ATOM 2143 C CA . ASN B 1 74 ? 43.575 50.149 65.699 1.00 29.48 82 ASN B CA 1
ATOM 2144 C C . ASN B 1 74 ? 44.751 49.761 64.805 1.00 30.69 82 ASN B C 1
ATOM 2145 O O . ASN B 1 74 ? 45.061 50.462 63.843 1.00 33.05 82 ASN B O 1
ATOM 2150 N N . THR B 1 75 ? 45.381 48.633 65.131 1.00 29.08 83 THR B N 1
ATOM 2151 C CA . THR B 1 75 ? 46.453 48.032 64.322 1.00 30.71 83 THR B CA 1
ATOM 2152 C C . THR B 1 75 ? 47.722 48.860 64.138 1.00 28.02 83 THR B C 1
ATOM 2153 O O . THR B 1 75 ? 48.680 48.385 63.539 1.00 29.23 83 THR B O 1
ATOM 2157 N N . VAL B 1 76 ? 47.736 50.092 64.631 1.00 28.27 84 VAL B N 1
ATOM 2158 C CA . VAL B 1 76 ? 48.892 50.964 64.420 1.00 28.51 84 VAL B CA 1
ATOM 2159 C C . VAL B 1 76 ? 50.208 50.381 64.960 1.00 28.96 84 VAL B C 1
ATOM 2160 O O . VAL B 1 76 ? 51.289 50.628 64.410 1.00 29.23 84 VAL B O 1
ATOM 2164 N N . PHE B 1 77 ? 50.120 49.585 66.018 1.00 27.98 85 PHE B N 1
ATOM 2165 C CA . PHE B 1 77 ? 51.323 49.173 66.730 1.00 30.38 85 PHE B CA 1
ATOM 2166 C C . PHE B 1 77 ? 51.779 47.763 66.407 1.00 32.31 85 PHE B C 1
ATOM 2167 O O . PHE B 1 77 ? 52.811 47.314 66.908 1.00 30.74 85 PHE B O 1
ATOM 2175 N N . LEU B 1 78 ? 51.019 47.076 65.557 1.00 29.53 86 LEU B N 1
ATOM 2176 C CA . LEU B 1 78 ? 51.352 45.702 65.202 1.00 30.78 86 LEU B CA 1
ATOM 2177 C C . LEU B 1 78 ? 52.700 45.624 64.493 1.00 30.77 86 LEU B C 1
ATOM 2178 O O . LEU B 1 78 ? 53.462 44.677 64.698 1.00 31.95 86 LEU B O 1
ATOM 2183 N N . GLU B 1 79 ? 52.989 46.607 63.645 1.00 30.01 87 GLU B N 1
ATOM 2184 C CA . GLU B 1 79 ? 54.284 46.647 62.974 1.00 31.85 87 GLU B CA 1
ATOM 2185 C C . GLU B 1 79 ? 55.379 46.740 64.029 1.00 33.29 87 GLU B C 1
ATOM 2186 O O . GLU B 1 79 ? 56.437 46.129 63.895 1.00 34.17 87 GLU B O 1
ATOM 2192 N N . THR B 1 80 ? 55.110 47.509 65.081 1.00 29.57 88 THR B N 1
ATOM 2193 C CA . THR B 1 80 ? 56.063 47.709 66.160 1.00 31.60 88 THR B CA 1
ATOM 2194 C C . THR B 1 80 ? 56.317 46.397 66.911 1.00 35.71 88 THR B C 1
ATOM 2195 O O . THR B 1 80 ? 57.468 46.049 67.218 1.00 31.43 88 THR B O 1
ATOM 2199 N N . LEU B 1 81 ? 55.239 45.665 67.189 1.00 31.90 89 LEU B N 1
ATOM 2200 C CA . LEU B 1 81 ? 55.348 44.396 67.892 1.00 33.30 89 LEU B CA 1
ATOM 2201 C C . LEU B 1 81 ? 56.167 43.412 67.073 1.00 36.50 89 LEU B C 1
ATOM 2202 O O . LEU B 1 81 ? 57.032 42.726 67.610 1.00 37.65 89 LEU B O 1
ATOM 2207 N N . THR B 1 82 ? 55.898 43.345 65.771 1.00 35.15 90 THR B N 1
ATOM 2208 C CA . THR B 1 82 ? 56.678 42.496 64.873 1.00 34.34 90 THR B CA 1
ATOM 2209 C C . THR B 1 82 ? 58.152 42.910 64.843 1.00 38.15 90 THR B C 1
ATOM 2210 O O . THR B 1 82 ? 59.046 42.060 64.749 1.00 35.93 90 THR B O 1
ATOM 2214 N N . GLY B 1 83 ? 58.407 44.215 64.898 1.00 35.47 91 GLY B N 1
ATOM 2215 C CA . GLY B 1 83 ? 59.771 44.707 64.854 1.00 32.94 91 GLY B CA 1
ATOM 2216 C C . GLY B 1 83 ? 60.524 44.295 66.104 1.00 37.26 91 GLY B C 1
ATOM 2217 O O . GLY B 1 83 ? 61.629 43.753 66.038 1.00 37.56 91 GLY B O 1
ATOM 2218 N N . ILE B 1 84 ? 59.915 44.566 67.251 1.00 36.14 92 ILE B N 1
ATOM 2219 C CA . ILE B 1 84 ? 60.461 44.157 68.526 1.00 36.11 92 ILE B CA 1
ATOM 2220 C C . ILE B 1 84 ? 60.738 42.662 68.506 1.00 38.06 92 ILE B C 1
ATOM 2221 O O . ILE B 1 84 ? 61.861 42.225 68.746 1.00 39.78 92 ILE B O 1
ATOM 2226 N N . GLU B 1 85 ? 59.701 41.887 68.214 1.00 36.25 93 GLU B N 1
ATOM 2227 C CA . GLU B 1 85 ? 59.779 40.434 68.242 1.00 40.19 93 GLU B CA 1
ATOM 2228 C C . GLU B 1 85 ? 60.979 39.894 67.470 1.00 42.16 93 GLU B C 1
ATOM 2229 O O . GLU B 1 85 ? 61.658 38.969 67.920 1.00 42.15 93 GLU B O 1
ATOM 2235 N N . THR B 1 86 ? 61.226 40.467 66.299 1.00 38.66 94 THR B N 1
ATOM 2236 C CA . THR B 1 86 ? 62.350 40.058 65.476 1.00 39.99 94 THR B CA 1
ATOM 2237 C C . THR B 1 86 ? 63.657 40.144 66.256 1.00 41.68 94 THR B C 1
ATOM 2238 O O . THR B 1 86 ? 64.479 39.232 66.208 1.00 42.31 94 THR B O 1
ATOM 2242 N N . VAL B 1 87 ? 63.842 41.246 66.976 1.00 40.98 95 VAL B N 1
ATOM 2243 C CA . VAL B 1 87 ? 65.062 41.454 67.740 1.00 41.79 95 VAL B CA 1
ATOM 2244 C C . VAL B 1 87 ? 65.132 40.522 68.949 1.00 44.97 95 VAL B C 1
ATOM 2245 O O . VAL B 1 87 ? 66.206 40.022 69.303 1.00 45.71 95 VAL B O 1
ATOM 2249 N N . LEU B 1 88 ? 63.980 40.287 69.570 1.00 41.95 96 LEU B N 1
ATOM 2250 C CA . LEU B 1 88 ? 63.908 39.487 70.786 1.00 43.50 96 LEU B CA 1
ATOM 2251 C C . LEU B 1 88 ? 64.097 37.997 70.512 1.00 46.53 96 LEU B C 1
ATOM 2252 O O . LEU B 1 88 ? 64.814 37.314 71.240 1.00 46.27 96 LEU B O 1
ATOM 2257 N N . ASP B 1 89 ? 63.440 37.492 69.473 1.00 44.88 97 ASP B N 1
ATOM 2258 C CA . ASP B 1 89 ? 63.640 36.111 69.065 1.00 46.50 97 ASP B CA 1
ATOM 2259 C C . ASP B 1 89 ? 65.132 35.894 68.973 1.00 50.88 97 ASP B C 1
ATOM 2260 O O . ASP B 1 89 ? 65.680 34.953 69.552 1.00 51.16 97 ASP B O 1
ATOM 2265 N N . ALA B 1 90 ? 65.787 36.791 68.244 1.00 48.98 98 ALA B N 1
ATOM 2266 C CA . ALA B 1 90 ? 67.219 36.698 68.025 1.00 50.19 98 ALA B CA 1
ATOM 2267 C C . ALA B 1 90 ? 67.941 36.467 69.339 1.00 51.46 98 ALA B C 1
ATOM 2268 O O . ALA B 1 90 ? 68.588 35.441 69.524 1.00 60.05 98 ALA B O 1
ATOM 2270 N N . ALA B 1 91 ? 67.812 37.420 70.255 1.00 48.76 99 ALA B N 1
ATOM 2271 C CA . ALA B 1 91 ? 68.543 37.369 71.512 1.00 47.68 99 ALA B CA 1
ATOM 2272 C C . ALA B 1 91 ? 67.920 36.392 72.512 1.00 50.37 99 ALA B C 1
ATOM 2273 O O . ALA B 1 91 ? 68.238 36.421 73.699 1.00 52.03 99 ALA B O 1
ATOM 2275 N N . GLY B 1 92 ? 67.029 35.535 72.030 1.00 49.68 100 GLY B N 1
ATOM 2276 C CA . GLY B 1 92 ? 66.401 34.532 72.872 1.00 48.15 100 GLY B CA 1
ATOM 2277 C C . GLY B 1 92 ? 65.665 35.094 74.072 1.00 51.09 100 GLY B C 1
ATOM 2278 O O . GLY B 1 92 ? 65.818 34.593 75.188 1.00 51.79 100 GLY B O 1
ATOM 2279 N N . TYR B 1 93 ? 64.871 36.139 73.849 1.00 49.91 101 TYR B N 1
ATOM 2280 C CA . TYR B 1 93 ? 64.019 36.709 74.894 1.00 46.83 101 TYR B CA 1
ATOM 2281 C C . TYR B 1 93 ? 62.569 36.461 74.538 1.00 46.05 101 TYR B C 1
ATOM 2282 O O . TYR B 1 93 ? 62.230 36.347 73.361 1.00 47.89 101 TYR B O 1
ATOM 2291 N N . GLN B 1 94 ? 61.707 36.384 75.544 1.00 45.75 102 GLN B N 1
ATOM 2292 C CA . GLN B 1 94 ? 60.278 36.267 75.278 1.00 47.29 102 GLN B CA 1
ATOM 2293 C C . GLN B 1 94 ? 59.631 37.646 75.309 1.00 47.84 102 GLN B C 1
ATOM 2294 O O . GLN B 1 94 ? 60.029 38.508 76.099 1.00 45.06 102 GLN B O 1
ATOM 2308 N N . LEU B 1 96 ? 56.355 39.997 75.995 1.00 41.90 104 LEU B N 1
ATOM 2309 C CA . LEU B 1 96 ? 55.093 40.071 76.713 1.00 42.68 104 LEU B CA 1
ATOM 2310 C C . LEU B 1 96 ? 54.373 41.355 76.333 1.00 42.70 104 LEU B C 1
ATOM 2311 O O . LEU B 1 96 ? 54.992 42.419 76.263 1.00 42.12 104 LEU B O 1
ATOM 2316 N N . ILE B 1 97 ? 53.070 41.256 76.087 1.00 40.64 105 ILE B N 1
ATOM 2317 C CA . ILE B 1 97 ? 52.294 42.417 75.668 1.00 42.18 105 ILE B CA 1
ATOM 2318 C C . ILE B 1 97 ? 51.291 42.862 76.718 1.00 41.18 105 ILE B C 1
ATOM 2319 O O . ILE B 1 97 ? 50.523 42.052 77.241 1.00 40.64 105 ILE B O 1
ATOM 2324 N N . GLY B 1 98 ? 51.290 44.160 76.996 1.00 37.23 106 GLY B N 1
ATOM 2325 C CA . GLY B 1 98 ? 50.232 44.775 77.772 1.00 39.24 106 GLY B CA 1
ATOM 2326 C C . GLY B 1 98 ? 49.561 45.844 76.928 1.00 39.30 106 GLY B C 1
ATOM 2327 O O . GLY B 1 98 ? 50.251 46.651 76.298 1.00 37.92 106 GLY B O 1
ATOM 2328 N N . ASN B 1 99 ? 48.228 45.834 76.897 1.00 35.73 107 ASN B N 1
ATOM 2329 C CA . ASN B 1 99 ? 47.444 46.838 76.171 1.00 36.80 107 ASN B CA 1
ATOM 2330 C C . ASN B 1 99 ? 46.744 47.788 77.138 1.00 36.48 107 ASN B C 1
ATOM 2331 O O . ASN B 1 99 ? 45.859 47.386 77.891 1.00 37.21 107 ASN B O 1
ATOM 2336 N N . SER B 1 100 ? 47.137 49.054 77.114 1.00 36.73 108 SER B N 1
ATOM 2337 C CA . SER B 1 100 ? 46.614 50.023 78.072 1.00 38.86 108 SER B CA 1
ATOM 2338 C C . SER B 1 100 ? 45.315 50.711 77.629 1.00 41.49 108 SER B C 1
ATOM 2339 O O . SER B 1 100 ? 44.699 51.432 78.408 1.00 43.85 108 SER B O 1
ATOM 2342 N N . HIS B 1 101 ? 44.896 50.483 76.387 1.00 39.36 109 HIS B N 1
ATOM 2343 C CA . HIS B 1 101 ? 43.702 51.136 75.854 1.00 41.72 109 HIS B CA 1
ATOM 2344 C C . HIS B 1 101 ? 43.766 52.645 76.059 1.00 42.08 109 HIS B C 1
ATOM 2345 O O . HIS B 1 101 ? 42.766 53.279 76.417 1.00 42.75 109 HIS B O 1
ATOM 2352 N N . TYR B 1 102 ? 44.951 53.208 75.823 1.00 39.42 110 TYR B N 1
ATOM 2353 C CA . TYR B 1 102 ? 45.176 54.653 75.902 1.00 39.19 110 TYR B CA 1
ATOM 2354 C C . TYR B 1 102 ? 44.840 55.206 77.273 1.00 44.39 110 TYR B C 1
ATOM 2355 O O . TYR B 1 102 ? 44.445 56.364 77.397 1.00 48.59 110 TYR B O 1
ATOM 2364 N N . ASP B 1 103 ? 44.997 54.380 78.300 1.00 47.08 111 ASP B N 1
ATOM 2365 C CA . ASP B 1 103 ? 44.554 54.746 79.638 1.00 48.60 111 ASP B CA 1
ATOM 2366 C C . ASP B 1 103 ? 45.681 54.585 80.656 1.00 49.28 111 ASP B C 1
ATOM 2367 O O . ASP B 1 103 ? 46.009 53.463 81.054 1.00 47.27 111 ASP B O 1
ATOM 2372 N N . ALA B 1 104 ? 46.269 55.709 81.070 1.00 47.47 112 ALA B N 1
ATOM 2373 C CA . ALA B 1 104 ? 47.362 55.706 82.045 1.00 47.58 112 ALA B CA 1
ATOM 2374 C C . ALA B 1 104 ? 47.019 54.859 83.265 1.00 48.23 112 ALA B C 1
ATOM 2375 O O . ALA B 1 104 ? 47.879 54.173 83.823 1.00 49.15 112 ALA B O 1
ATOM 2377 N N . GLY B 1 105 ? 45.753 54.907 83.668 1.00 48.49 113 GLY B N 1
ATOM 2378 C CA . GLY B 1 105 ? 45.272 54.129 84.792 1.00 48.99 113 GLY B CA 1
ATOM 2379 C C . GLY B 1 105 ? 45.565 52.655 84.626 1.00 49.64 113 GLY B C 1
ATOM 2380 O O . GLY B 1 105 ? 46.083 52.004 85.537 1.00 52.99 113 GLY B O 1
ATOM 2381 N N . GLN B 1 106 ? 45.241 52.126 83.451 1.00 49.19 114 GLN B N 1
ATOM 2382 C CA . GLN B 1 106 ? 45.473 50.717 83.157 1.00 49.52 114 GLN B CA 1
ATOM 2383 C C . GLN B 1 106 ? 46.941 50.414 82.860 1.00 47.26 114 GLN B C 1
ATOM 2384 O O . GLN B 1 106 ? 47.416 49.311 83.127 1.00 46.75 114 GLN B O 1
ATOM 2390 N N . GLU B 1 107 ? 47.660 51.387 82.308 1.00 42.20 115 GLU B N 1
ATOM 2391 C CA . GLU B 1 107 ? 49.065 51.168 82.007 1.00 46.28 115 GLU B CA 1
ATOM 2392 C C . GLU B 1 107 ? 49.821 50.896 83.305 1.00 49.24 115 GLU B C 1
ATOM 2393 O O . GLU B 1 107 ? 50.649 49.987 83.376 1.00 48.97 115 GLU B O 1
ATOM 2399 N N . LEU B 1 108 ? 49.513 51.677 84.338 1.00 50.84 116 LEU B N 1
ATOM 2400 C CA . LEU B 1 108 ? 50.142 51.511 85.646 1.00 51.10 116 LEU B CA 1
ATOM 2401 C C . LEU B 1 108 ? 49.796 50.142 86.221 1.00 49.58 116 LEU B C 1
ATOM 2402 O O . LEU B 1 108 ? 50.665 49.416 86.710 1.00 49.23 116 LEU B O 1
ATOM 2407 N N . GLN B 1 109 ? 48.515 49.799 86.153 1.00 44.81 117 GLN B N 1
ATOM 2408 C CA . GLN B 1 109 ? 48.028 48.532 86.670 1.00 45.94 117 GLN B CA 1
ATOM 2409 C C . GLN B 1 109 ? 48.673 47.348 85.952 1.00 47.37 117 GLN B C 1
ATOM 2410 O O . GLN B 1 109 ? 48.914 46.300 86.547 1.00 48.87 117 GLN B O 1
ATOM 2416 N N . LEU B 1 110 ? 48.963 47.527 84.670 1.00 49.81 118 LEU B N 1
ATOM 2417 C CA . LEU B 1 110 ? 49.628 46.496 83.883 1.00 47.10 118 LEU B CA 1
ATOM 2418 C C . LEU B 1 110 ? 51.089 46.357 84.294 1.00 52.18 118 LEU B C 1
ATOM 2419 O O . LEU B 1 110 ? 51.604 45.244 84.446 1.00 51.63 118 LEU B O 1
ATOM 2424 N N . LEU B 1 111 ? 51.754 47.494 84.470 1.00 48.35 119 LEU B N 1
ATOM 2425 C CA . LEU B 1 111 ? 53.140 47.494 84.906 1.00 50.93 119 LEU B CA 1
ATOM 2426 C C . LEU B 1 111 ? 53.306 46.684 86.186 1.00 52.33 119 LEU B C 1
ATOM 2427 O O . LEU B 1 111 ? 54.072 45.720 86.231 1.00 53.63 119 LEU B O 1
ATOM 2432 N N . ARG B 1 112 ? 52.581 47.084 87.224 1.00 51.27 120 ARG B N 1
ATOM 2433 C CA . ARG B 1 112 ? 52.658 46.408 88.513 1.00 54.31 120 ARG B CA 1
ATOM 2434 C C . ARG B 1 112 ? 52.349 44.922 88.380 1.00 55.83 120 ARG B C 1
ATOM 2435 O O . ARG B 1 112 ? 53.012 44.084 88.991 1.00 58.58 120 ARG B O 1
ATOM 2443 N N . ALA B 1 113 ? 51.343 44.601 87.572 1.00 56.26 121 ALA B N 1
ATOM 2444 C CA . ALA B 1 113 ? 50.922 43.219 87.386 1.00 53.36 121 ALA B CA 1
ATOM 2445 C C . ALA B 1 113 ? 52.072 42.333 86.915 1.00 52.43 121 ALA B C 1
ATOM 2446 O O . ALA B 1 113 ? 52.286 41.245 87.446 1.00 54.77 121 ALA B O 1
ATOM 2448 N N . TYR B 1 114 ? 52.816 42.805 85.922 1.00 55.66 122 TYR B N 1
ATOM 2449 C CA . TYR B 1 114 ? 53.911 42.018 85.359 1.00 57.97 122 TYR B CA 1
ATOM 2450 C C . TYR B 1 114 ? 55.169 42.156 86.207 1.00 59.55 122 TYR B C 1
ATOM 2451 O O . TYR B 1 114 ? 56.112 41.375 86.078 1.00 60.77 122 TYR B O 1
ATOM 2460 N N . LEU B 1 115 ? 55.173 43.157 87.076 1.00 57.83 123 LEU B N 1
ATOM 2461 C CA . LEU B 1 115 ? 56.329 43.432 87.913 1.00 58.28 123 LEU B CA 1
ATOM 2462 C C . LEU B 1 115 ? 56.628 42.227 88.800 1.00 60.69 123 LEU B C 1
ATOM 2463 O O . LEU B 1 115 ? 57.790 41.900 89.045 1.00 57.71 123 LEU B O 1
ATOM 2468 N N . GLN B 1 116 ? 55.574 41.561 89.265 1.00 62.36 124 GLN B N 1
ATOM 2469 C CA . GLN B 1 116 ? 55.734 40.369 90.092 1.00 65.29 124 GLN B CA 1
ATOM 2470 C C . GLN B 1 116 ? 56.617 39.313 89.430 1.00 67.82 124 GLN B C 1
ATOM 2471 O O . GLN B 1 116 ? 57.332 38.580 90.111 1.00 69.63 124 GLN B O 1
ATOM 2477 N N . HIS B 1 117 ? 56.561 39.230 88.105 1.00 65.27 125 HIS B N 1
ATOM 2478 C CA . HIS B 1 117 ? 57.372 38.264 87.379 1.00 64.11 125 HIS B CA 1
ATOM 2479 C C . HIS B 1 117 ? 58.600 38.944 86.805 1.00 64.23 125 HIS B C 1
ATOM 2480 O O . HIS B 1 117 ? 59.196 38.479 85.832 1.00 64.36 125 HIS B O 1
ATOM 2487 N N . ARG B 1 118 ? 58.965 40.050 87.442 1.00 63.79 126 ARG B N 1
ATOM 2488 C CA . ARG B 1 118 ? 60.116 40.862 87.065 1.00 64.15 126 ARG B CA 1
ATOM 2489 C C . ARG B 1 118 ? 60.810 40.470 85.757 1.00 59.65 126 ARG B C 1
ATOM 2490 O O . ARG B 1 118 ? 61.581 39.510 85.711 1.00 57.89 126 ARG B O 1
ATOM 2498 N N . PRO B 1 119 ? 60.523 41.230 84.690 1.00 57.68 127 PRO B N 1
ATOM 2499 C CA . PRO B 1 119 ? 61.166 41.164 83.374 1.00 52.80 127 PRO B CA 1
ATOM 2500 C C . PRO B 1 119 ? 62.492 41.920 83.373 1.00 48.44 127 PRO B C 1
ATOM 2501 O O . PRO B 1 119 ? 62.727 42.747 84.250 1.00 47.47 127 PRO B O 1
ATOM 2505 N N . ASP B 1 120 ? 63.340 41.649 82.389 1.00 47.51 128 ASP B N 1
ATOM 2506 C CA . ASP B 1 120 ? 64.667 42.254 82.341 1.00 49.79 128 ASP B CA 1
ATOM 2507 C C . ASP B 1 120 ? 64.641 43.671 81.789 1.00 52.92 128 ASP B C 1
ATOM 2508 O O . ASP B 1 120 ? 65.593 44.433 81.972 1.00 57.05 128 ASP B O 1
ATOM 2513 N N . GLY B 1 121 ? 63.555 44.019 81.108 1.00 51.01 129 GLY B N 1
ATOM 2514 C CA . GLY B 1 121 ? 63.420 45.333 80.509 1.00 47.41 129 GLY B CA 1
ATOM 2515 C C . GLY B 1 121 ? 61.998 45.640 80.074 1.00 42.70 129 GLY B C 1
ATOM 2516 O O . GLY B 1 121 ? 61.181 44.740 79.897 1.00 44.61 129 GLY B O 1
ATOM 2517 N N . VAL B 1 122 ? 61.701 46.922 79.906 1.00 38.21 130 VAL B N 1
ATOM 2518 C CA . VAL B 1 122 ? 60.374 47.338 79.491 1.00 42.04 130 VAL B CA 1
ATOM 2519 C C . VAL B 1 122 ? 60.446 48.249 78.273 1.00 40.16 130 VAL B C 1
ATOM 2520 O O . VAL B 1 122 ? 61.244 49.185 78.244 1.00 39.24 130 VAL B O 1
ATOM 2524 N N . LEU B 1 123 ? 59.619 47.960 77.267 1.00 36.99 131 LEU B N 1
ATOM 2525 C CA . LEU B 1 123 ? 59.414 48.879 76.146 1.00 34.92 131 LEU B CA 1
ATOM 2526 C C . LEU B 1 123 ? 58.061 49.578 76.287 1.00 35.00 131 LEU B C 1
ATOM 2527 O O . LEU B 1 123 ? 57.019 48.932 76.440 1.00 37.82 131 LEU B O 1
ATOM 2532 N N . ILE B 1 124 ? 58.088 50.904 76.239 1.00 34.89 132 ILE B N 1
ATOM 2533 C CA . ILE B 1 124 ? 56.942 51.728 76.616 1.00 35.30 132 ILE B CA 1
ATOM 2534 C C . ILE B 1 124 ? 56.531 52.656 75.479 1.00 31.45 132 ILE B C 1
ATOM 2535 O O . ILE B 1 124 ? 57.381 53.200 74.781 1.00 35.42 132 ILE B O 1
ATOM 2540 N N . THR B 1 125 ? 55.232 52.849 75.295 1.00 32.09 133 THR B N 1
ATOM 2541 C CA . THR B 1 125 ? 54.756 53.740 74.241 1.00 33.89 133 THR B CA 1
ATOM 2542 C C . THR B 1 125 ? 54.409 55.114 74.792 1.00 32.50 133 THR B C 1
ATOM 2543 O O . THR B 1 125 ? 53.579 55.234 75.687 1.00 32.36 133 THR B O 1
ATOM 2547 N N . GLY B 1 126 ? 55.045 56.148 74.250 1.00 32.80 134 GLY B N 1
ATOM 2548 C CA . GLY B 1 126 ? 54.719 57.514 74.610 1.00 33.81 134 GLY B CA 1
ATOM 2549 C C . GLY B 1 126 ? 55.543 58.045 75.767 1.00 37.41 134 GLY B C 1
ATOM 2550 O O . GLY B 1 126 ? 56.391 57.343 76.315 1.00 36.04 134 GLY B O 1
ATOM 2551 N N . LEU B 1 127 ? 55.273 59.287 76.153 1.00 41.01 135 LEU B N 1
ATOM 2552 C CA . LEU B 1 127 ? 56.091 59.960 77.152 1.00 43.79 135 LEU B CA 1
ATOM 2553 C C . LEU B 1 127 ? 55.320 60.358 78.402 1.00 45.35 135 LEU B C 1
ATOM 2554 O O . LEU B 1 127 ? 55.919 60.649 79.436 1.00 48.16 135 LEU B O 1
ATOM 2559 N N . SER B 1 128 ? 53.996 60.382 78.308 1.00 47.24 136 SER B N 1
ATOM 2560 C CA . SER B 1 128 ? 53.176 60.746 79.457 1.00 48.93 136 SER B CA 1
ATOM 2561 C C . SER B 1 128 ? 52.555 59.504 80.105 1.00 50.74 136 SER B C 1
ATOM 2562 O O . SER B 1 128 ? 52.059 58.611 79.418 1.00 48.77 136 SER B O 1
ATOM 2565 N N . HIS B 1 129 ? 52.600 59.450 81.432 1.00 51.33 137 HIS B N 1
ATOM 2566 C CA . HIS B 1 129 ? 52.097 58.301 82.174 1.00 50.92 137 HIS B CA 1
ATOM 2567 C C . HIS B 1 129 ? 51.639 58.729 83.570 1.00 55.49 137 HIS B C 1
ATOM 2568 O O . HIS B 1 129 ? 51.767 59.898 83.943 1.00 56.55 137 HIS B O 1
ATOM 2575 N N . ALA B 1 130 ? 51.111 57.781 84.340 1.00 57.93 138 ALA B N 1
ATOM 2576 C CA . ALA B 1 130 ? 50.694 58.049 85.718 1.00 56.89 138 ALA B CA 1
ATOM 2577 C C . ALA B 1 130 ? 51.827 58.649 86.549 1.00 53.84 138 ALA B C 1
ATOM 2578 O O . ALA B 1 130 ? 53.005 58.442 86.255 1.00 52.58 138 ALA B O 1
ATOM 2580 N N . GLU B 1 131 ? 51.454 59.387 87.590 1.00 59.26 139 GLU B N 1
ATOM 2581 C CA . GLU B 1 131 ? 52.415 60.070 88.459 1.00 57.23 139 GLU B CA 1
ATOM 2582 C C . GLU B 1 131 ? 53.566 59.177 88.940 1.00 55.32 139 GLU B C 1
ATOM 2583 O O . GLU B 1 131 ? 54.739 59.506 88.737 1.00 56.19 139 GLU B O 1
ATOM 2589 N N . PRO B 1 132 ? 53.239 58.043 89.581 1.00 52.95 140 PRO B N 1
ATOM 2590 C CA . PRO B 1 132 ? 54.281 57.205 90.191 1.00 54.09 140 PRO B CA 1
ATOM 2591 C C . PRO B 1 132 ? 55.007 56.341 89.168 1.00 55.35 140 PRO B C 1
ATOM 2592 O O . PRO B 1 132 ? 56.077 55.802 89.460 1.00 54.07 140 PRO B O 1
ATOM 2596 N N . PHE B 1 133 ? 54.414 56.214 87.985 1.00 56.34 141 PHE B N 1
ATOM 2597 C CA . PHE B 1 133 ? 54.895 55.300 86.954 1.00 50.58 141 PHE B CA 1
ATOM 2598 C C . PHE B 1 133 ? 56.408 55.306 86.756 1.00 49.65 141 PHE B C 1
ATOM 2599 O O . PHE B 1 133 ? 57.050 54.256 86.793 1.00 49.77 141 PHE B O 1
ATOM 2607 N N . GLU B 1 134 ? 56.978 56.482 86.537 1.00 50.69 142 GLU B N 1
ATOM 2608 C CA . GLU B 1 134 ? 58.395 56.571 86.199 1.00 52.26 142 GLU B CA 1
ATOM 2609 C C . GLU B 1 134 ? 59.295 56.196 87.379 1.00 56.28 142 GLU B C 1
ATOM 2610 O O . GLU B 1 134 ? 60.421 55.722 87.196 1.00 51.89 142 GLU B O 1
ATOM 2616 N N . ARG B 1 135 ? 58.779 56.401 88.589 1.00 55.97 143 ARG B N 1
ATOM 2617 C CA . ARG B 1 135 ? 59.517 56.100 89.813 1.00 55.53 143 ARG B CA 1
ATOM 2618 C C . ARG B 1 135 ? 59.503 54.610 90.128 1.00 54.54 143 ARG B C 1
ATOM 2619 O O . ARG B 1 135 ? 60.453 54.082 90.708 1.00 54.48 143 ARG B O 1
ATOM 2627 N N . ILE B 1 136 ? 58.421 53.938 89.742 1.00 53.08 144 ILE B N 1
ATOM 2628 C CA . ILE B 1 136 ? 58.294 52.505 89.969 1.00 52.53 144 ILE B CA 1
ATOM 2629 C C . ILE B 1 136 ? 59.330 51.744 89.154 1.00 52.87 144 ILE B C 1
ATOM 2630 O O . ILE B 1 136 ? 59.820 50.694 89.577 1.00 54.82 144 ILE B O 1
ATOM 2635 N N . LEU B 1 137 ? 59.664 52.292 87.988 1.00 52.81 145 LEU B N 1
ATOM 2636 C CA . LEU B 1 137 ? 60.678 51.715 87.111 1.00 50.90 145 LEU B CA 1
ATOM 2637 C C . LEU B 1 137 ? 62.072 51.845 87.715 1.00 52.62 145 LEU B C 1
ATOM 2638 O O . LEU B 1 137 ? 62.886 50.924 87.616 1.00 51.37 145 LEU B O 1
ATOM 2643 N N . SER B 1 138 ? 62.351 53.003 88.309 1.00 51.14 146 SER B N 1
ATOM 2644 C CA . SER B 1 138 ? 63.599 53.211 89.037 1.00 56.55 146 SER B CA 1
ATOM 2645 C C . SER B 1 138 ? 63.678 52.217 90.187 1.00 54.64 146 SER B C 1
ATOM 2646 O O . SER B 1 138 ? 64.698 51.558 90.391 1.00 51.70 146 SER B O 1
ATOM 2649 N N . GLN B 1 139 ? 62.572 52.123 90.920 1.00 53.10 147 GLN B N 1
ATOM 2650 C CA . GLN B 1 139 ? 62.450 51.297 92.116 1.00 53.71 147 GLN B CA 1
ATOM 2651 C C . GLN B 1 139 ? 62.812 49.819 91.918 1.00 57.20 147 GLN B C 1
ATOM 2652 O O . GLN B 1 139 ? 63.344 49.182 92.832 1.00 56.55 147 GLN B O 1
ATOM 2658 N N . HIS B 1 140 ? 62.525 49.276 90.736 1.00 52.33 148 HIS B N 1
ATOM 2659 C CA . HIS B 1 140 ? 62.876 47.890 90.426 1.00 51.09 148 HIS B CA 1
ATOM 2660 C C . HIS B 1 140 ? 64.074 47.810 89.478 1.00 52.55 148 HIS B C 1
ATOM 2661 O O . HIS B 1 140 ? 64.297 46.784 88.834 1.00 54.91 148 HIS B O 1
ATOM 2668 N N . ALA B 1 141 ? 64.839 48.895 89.397 1.00 51.67 149 ALA B N 1
ATOM 2669 C CA . ALA B 1 141 ? 66.001 48.965 88.513 1.00 51.08 149 ALA B CA 1
ATOM 2670 C C . ALA B 1 141 ? 65.712 48.379 87.135 1.00 54.33 149 ALA B C 1
ATOM 2671 O O . ALA B 1 141 ? 66.483 47.561 86.629 1.00 56.22 149 ALA B O 1
ATOM 2673 N N . LEU B 1 142 ? 64.603 48.803 86.531 1.00 54.23 150 LEU B N 1
ATOM 2674 C CA . LEU B 1 142 ? 64.212 48.324 85.206 1.00 49.52 150 LEU B CA 1
ATOM 2675 C C . LEU B 1 142 ? 64.682 49.247 84.093 1.00 46.90 150 LEU B C 1
ATOM 2676 O O . LEU B 1 142 ? 64.308 50.424 84.053 1.00 46.68 150 LEU B O 1
ATOM 2681 N N . PRO B 1 143 ? 65.500 48.715 83.177 1.00 44.58 151 PRO B N 1
ATOM 2682 C CA . PRO B 1 143 ? 65.857 49.495 81.988 1.00 46.35 151 PRO B CA 1
ATOM 2683 C C . PRO B 1 143 ? 64.609 49.671 81.123 1.00 43.11 151 PRO B C 1
ATOM 2684 O O . PRO B 1 143 ? 63.815 48.739 80.991 1.00 40.11 151 PRO B O 1
ATOM 2688 N N . VAL B 1 144 ? 64.441 50.855 80.548 1.00 40.53 152 VAL B N 1
ATOM 2689 C CA . VAL B 1 144 ? 63.262 51.155 79.755 1.00 40.96 152 VAL B CA 1
ATOM 2690 C C . VAL B 1 144 ? 63.648 51.976 78.536 1.00 42.95 152 VAL B C 1
ATOM 2691 O O . VAL B 1 144 ? 64.563 52.802 78.605 1.00 39.22 152 VAL B O 1
ATOM 2695 N N . VAL B 1 145 ? 62.966 51.726 77.417 1.00 39.45 153 VAL B N 1
ATOM 2696 C CA . VAL B 1 145 ? 63.076 52.580 76.240 1.00 36.46 153 VAL B CA 1
ATOM 2697 C C . VAL B 1 145 ? 61.696 53.086 75.821 1.00 38.03 153 VAL B C 1
ATOM 2698 O O . VAL B 1 145 ? 60.713 52.347 75.855 1.00 35.45 153 VAL B O 1
ATOM 2702 N N . TYR B 1 146 ? 61.628 54.354 75.433 1.00 36.73 154 TYR B N 1
ATOM 2703 C CA . TYR B 1 146 ? 60.359 54.969 75.079 1.00 38.57 154 TYR B CA 1
ATOM 2704 C C . TYR B 1 146 ? 60.184 55.022 73.563 1.00 36.73 154 TYR B C 1
ATOM 2705 O O . TYR B 1 146 ? 61.143 55.257 72.829 1.00 36.64 154 TYR B O 1
ATOM 2730 N N . ASP B 1 149 ? 57.603 58.927 70.597 1.00 36.19 157 ASP B N 1
ATOM 2731 C CA . ASP B 1 149 ? 57.871 60.320 70.925 1.00 38.00 157 ASP B CA 1
ATOM 2732 C C . ASP B 1 149 ? 59.301 60.567 71.375 1.00 41.02 157 ASP B C 1
ATOM 2733 O O . ASP B 1 149 ? 59.884 59.761 72.098 1.00 41.79 157 ASP B O 1
ATOM 2738 N N . LEU B 1 150 ? 59.850 61.697 70.948 1.00 39.11 158 LEU B N 1
ATOM 2739 C CA . LEU B 1 150 ? 61.204 62.073 71.302 1.00 40.53 158 LEU B CA 1
ATOM 2740 C C . LEU B 1 150 ? 61.199 62.950 72.553 1.00 43.94 158 LEU B C 1
ATOM 2741 O O . LEU B 1 150 ? 60.496 63.962 72.619 1.00 43.36 158 LEU B O 1
ATOM 2746 N N . ALA B 1 151 ? 61.964 62.535 73.557 1.00 43.91 159 ALA B N 1
ATOM 2747 C CA . ALA B 1 151 ? 62.059 63.285 74.800 1.00 49.09 159 ALA B CA 1
ATOM 2748 C C . ALA B 1 151 ? 63.332 64.112 74.779 1.00 49.98 159 ALA B C 1
ATOM 2749 O O . ALA B 1 151 ? 64.219 63.871 73.961 1.00 50.55 159 ALA B O 1
ATOM 2751 N N . ASP B 1 152 ? 63.423 65.087 75.676 1.00 52.62 160 ASP B N 1
ATOM 2752 C CA . ASP B 1 152 ? 64.596 65.955 75.732 1.00 54.92 160 ASP B CA 1
ATOM 2753 C C . ASP B 1 152 ? 65.385 65.698 77.013 1.00 57.35 160 ASP B C 1
ATOM 2754 O O . ASP B 1 152 ? 66.533 66.122 77.147 1.00 57.26 160 ASP B O 1
ATOM 2759 N N . ASP B 1 153 ? 64.757 64.985 77.944 1.00 61.47 161 ASP B N 1
ATOM 2760 C CA . ASP B 1 153 ? 65.272 64.832 79.301 1.00 53.49 161 ASP B CA 1
ATOM 2761 C C . ASP B 1 153 ? 66.172 63.614 79.487 1.00 55.90 161 ASP B C 1
ATOM 2762 O O . ASP B 1 153 ? 66.262 63.073 80.589 1.00 57.59 161 ASP B O 1
ATOM 2767 N N . GLY B 1 154 ? 66.819 63.167 78.417 1.00 55.23 162 GLY B N 1
ATOM 2768 C CA . GLY B 1 154 ? 67.769 62.073 78.522 1.00 51.55 162 GLY B CA 1
ATOM 2769 C C . GLY B 1 154 ? 67.171 60.677 78.567 1.00 50.93 162 GLY B C 1
ATOM 2770 O O . GLY B 1 154 ? 67.911 59.689 78.621 1.00 46.16 162 GLY B O 1
ATOM 2771 N N . ARG B 1 155 ? 65.842 60.584 78.556 1.00 50.47 163 ARG B N 1
ATOM 2772 C CA . ARG B 1 155 ? 65.179 59.284 78.448 1.00 49.75 163 ARG B CA 1
ATOM 2773 C C . ARG B 1 155 ? 65.511 58.638 77.105 1.00 46.39 163 ARG B C 1
ATOM 2774 O O . ARG B 1 155 ? 65.428 59.281 76.058 1.00 48.14 163 ARG B O 1
ATOM 2782 N N . CYS B 1 156 ? 65.904 57.370 77.143 1.00 42.93 164 CYS B N 1
ATOM 2783 C CA . CYS B 1 156 ? 66.263 56.646 75.934 1.00 41.70 164 CYS B CA 1
ATOM 2784 C C . CYS B 1 156 ? 64.994 56.401 75.110 1.00 41.17 164 CYS B C 1
ATOM 2785 O O . CYS B 1 156 ? 64.016 55.839 75.607 1.00 41.53 164 CYS B O 1
ATOM 2788 N N . CYS B 1 157 ? 64.996 56.830 73.854 1.00 40.21 165 CYS B N 1
ATOM 2789 C CA . CYS B 1 157 ? 63.768 56.782 73.064 1.00 39.10 165 CYS B CA 1
ATOM 2790 C C . CYS B 1 157 ? 64.016 56.673 71.571 1.00 36.73 165 CYS B C 1
ATOM 2791 O O . CYS B 1 157 ? 65.055 57.103 71.065 1.00 37.21 165 CYS B O 1
ATOM 2794 N N . VAL B 1 158 ? 63.032 56.110 70.876 1.00 37.87 166 VAL B N 1
ATOM 2795 C CA . VAL B 1 158 ? 63.047 55.969 69.427 1.00 36.39 166 VAL B CA 1
ATOM 2796 C C . VAL B 1 158 ? 61.703 56.468 68.882 1.00 34.08 166 VAL B C 1
ATOM 2797 O O . VAL B 1 158 ? 60.645 56.022 69.328 1.00 33.10 166 VAL B O 1
ATOM 2801 N N . GLY B 1 159 ? 61.738 57.388 67.923 1.00 34.22 167 GLY B N 1
ATOM 2802 C CA . GLY B 1 159 ? 60.507 57.926 67.374 1.00 33.46 167 GLY B CA 1
ATOM 2803 C C . GLY B 1 159 ? 60.714 58.897 66.235 1.00 31.33 167 GLY B C 1
ATOM 2804 O O . GLY B 1 159 ? 61.613 58.723 65.409 1.00 33.03 167 GLY B O 1
ATOM 2805 N N . PHE B 1 160 ? 59.877 59.927 66.203 1.00 27.85 168 PHE B N 1
ATOM 2806 C CA . PHE B 1 160 ? 59.890 60.909 65.130 1.00 26.64 168 PHE B CA 1
ATOM 2807 C C . PHE B 1 160 ? 59.021 62.085 65.548 1.00 26.20 168 PHE B C 1
ATOM 2808 O O . PHE B 1 160 ? 58.309 62.012 66.555 1.00 25.74 168 PHE B O 1
ATOM 2816 N N . SER B 1 161 ? 59.074 63.161 64.771 1.00 26.72 169 SER B N 1
ATOM 2817 C CA . SER B 1 161 ? 58.318 64.367 65.086 1.00 28.95 169 SER B CA 1
ATOM 2818 C C . SER B 1 161 ? 56.879 64.305 64.555 1.00 27.14 169 SER B C 1
ATOM 2819 O O . SER B 1 161 ? 56.653 64.357 63.353 1.00 27.30 169 SER B O 1
ATOM 2822 N N . GLN B 1 162 ? 55.918 64.195 65.464 1.00 29.98 170 GLN B N 1
ATOM 2823 C CA . GLN B 1 162 ? 54.502 64.262 65.118 1.00 29.31 170 GLN B CA 1
ATOM 2824 C C . GLN B 1 162 ? 54.137 65.617 64.520 1.00 31.84 170 GLN B C 1
ATOM 2825 O O . GLN B 1 162 ? 53.421 65.697 63.505 1.00 29.19 170 GLN B O 1
ATOM 2831 N N . GLU B 1 163 ? 54.633 66.683 65.141 1.00 32.20 171 GLU B N 1
ATOM 2832 C CA . GLU B 1 163 ? 54.367 68.036 64.648 1.00 31.97 171 GLU B CA 1
ATOM 2833 C C . GLU B 1 163 ? 54.881 68.275 63.218 1.00 31.88 171 GLU B C 1
ATOM 2834 O O . GLU B 1 163 ? 54.143 68.807 62.386 1.00 32.90 171 GLU B O 1
ATOM 2840 N N . ASP B 1 164 ? 56.131 67.896 62.933 1.00 30.17 172 ASP B N 1
ATOM 2841 C CA . ASP B 1 164 ? 56.686 68.048 61.581 1.00 26.65 172 ASP B CA 1
ATOM 2842 C C . ASP B 1 164 ? 55.837 67.259 60.580 1.00 27.93 172 ASP B C 1
ATOM 2843 O O . ASP B 1 164 ? 55.575 67.714 59.457 1.00 26.87 172 ASP B O 1
ATOM 2848 N N . ALA B 1 165 ? 55.426 66.067 60.998 1.00 25.96 173 ALA B N 1
ATOM 2849 C CA . ALA B 1 165 ? 54.594 65.187 60.178 1.00 27.10 173 ALA B CA 1
ATOM 2850 C C . ALA B 1 165 ? 53.234 65.816 59.807 1.00 24.65 173 ALA B C 1
ATOM 2851 O O . ALA B 1 165 ? 52.858 65.845 58.637 1.00 21.82 173 ALA B O 1
ATOM 2853 N N . GLY B 1 166 ? 52.512 66.322 60.802 1.00 24.23 174 GLY B N 1
ATOM 2854 C CA . GLY B 1 166 ? 51.257 67.016 60.558 1.00 25.31 174 GLY B CA 1
ATOM 2855 C C . GLY B 1 166 ? 51.405 68.239 59.668 1.00 26.15 174 GLY B C 1
ATOM 2856 O O . GLY B 1 166 ? 50.575 68.488 58.793 1.00 24.19 174 GLY B O 1
ATOM 2857 N N . ALA B 1 167 ? 52.474 69.003 59.882 1.00 28.49 175 ALA B N 1
ATOM 2858 C CA . ALA B 1 167 ? 52.760 70.171 59.050 1.00 26.94 175 ALA B CA 1
ATOM 2859 C C . ALA B 1 167 ? 53.084 69.791 57.605 1.00 27.18 175 ALA B C 1
ATOM 2860 O O . ALA B 1 167 ? 52.607 70.430 56.658 1.00 26.74 175 ALA B O 1
ATOM 2862 N N . ALA B 1 168 ? 53.900 68.759 57.431 1.00 25.01 176 ALA B N 1
ATOM 2863 C CA . ALA B 1 168 ? 54.322 68.378 56.092 1.00 24.70 176 ALA B CA 1
ATOM 2864 C C . ALA B 1 168 ? 53.139 67.912 55.241 1.00 23.32 176 ALA B C 1
ATOM 2865 O O . ALA B 1 168 ? 53.029 68.255 54.066 1.00 25.09 176 ALA B O 1
ATOM 2867 N N . ILE B 1 169 ? 52.246 67.128 55.823 1.00 23.47 177 ILE B N 1
ATOM 2868 C CA . ILE B 1 169 ? 51.109 66.643 55.049 1.00 22.48 177 ILE B CA 1
ATOM 2869 C C . ILE B 1 169 ? 50.128 67.784 54.736 1.00 21.08 177 ILE B C 1
ATOM 2870 O O . ILE B 1 169 ? 49.551 67.840 53.658 1.00 24.38 177 ILE B O 1
ATOM 2875 N N . THR B 1 170 ? 49.982 68.726 55.655 1.00 21.74 178 THR B N 1
ATOM 2876 C CA . THR B 1 170 ? 49.099 69.862 55.422 1.00 23.84 178 THR B CA 1
ATOM 2877 C C . THR B 1 170 ? 49.686 70.785 54.369 1.00 29.19 178 THR B C 1
ATOM 2878 O O . THR B 1 170 ? 48.966 71.221 53.449 1.00 26.39 178 THR B O 1
ATOM 2882 N N . ARG B 1 171 ? 50.994 71.054 54.493 1.00 26.30 179 ARG B N 1
ATOM 2883 C CA . ARG B 1 171 ? 51.737 71.860 53.520 1.00 25.41 179 ARG B CA 1
ATOM 2884 C C . ARG B 1 171 ? 51.595 71.256 52.143 1.00 24.65 179 ARG B C 1
ATOM 2885 O O . ARG B 1 171 ? 51.487 71.974 51.147 1.00 29.53 179 ARG B O 1
ATOM 2893 N N . HIS B 1 172 ? 51.599 69.928 52.072 1.00 25.89 180 HIS B N 1
ATOM 2894 C CA . HIS B 1 172 ? 51.397 69.269 50.788 1.00 23.29 180 HIS B CA 1
ATOM 2895 C C . HIS B 1 172 ? 49.985 69.480 50.225 1.00 25.74 180 HIS B C 1
ATOM 2896 O O . HIS B 1 172 ? 49.812 69.652 49.020 1.00 27.17 180 HIS B O 1
ATOM 2903 N N . LEU B 1 173 ? 48.972 69.430 51.083 1.00 26.44 181 LEU B N 1
ATOM 2904 C CA . LEU B 1 173 ? 47.608 69.692 50.628 1.00 25.68 181 LEU B CA 1
ATOM 2905 C C . LEU B 1 173 ? 47.495 71.131 50.137 1.00 27.05 181 LEU B C 1
ATOM 2906 O O . LEU B 1 173 ? 46.851 71.389 49.129 1.00 24.87 181 LEU B O 1
ATOM 2911 N N . LEU B 1 174 ? 48.149 72.063 50.833 1.00 26.37 182 LEU B N 1
ATOM 2912 C CA . LEU B 1 174 ? 48.200 73.444 50.363 1.00 27.63 182 LEU B CA 1
ATOM 2913 C C . LEU B 1 174 ? 48.892 73.537 49.004 1.00 32.48 182 LEU B C 1
ATOM 2914 O O . LEU B 1 174 ? 48.422 74.252 48.112 1.00 35.73 182 LEU B O 1
ATOM 2919 N N . SER B 1 175 ? 49.991 72.804 48.831 1.00 30.53 183 SER B N 1
ATOM 2920 C CA . SER B 1 175 ? 50.730 72.869 47.569 1.00 31.60 183 SER B CA 1
ATOM 2921 C C . SER B 1 175 ? 49.875 72.399 46.394 1.00 31.45 183 SER B C 1
ATOM 2922 O O . SER B 1 175 ? 50.173 72.713 45.244 1.00 29.14 183 SER B O 1
ATOM 2925 N N . ARG B 1 176 ? 48.817 71.648 46.685 1.00 29.69 184 ARG B N 1
ATOM 2926 C CA . ARG B 1 176 ? 47.913 71.188 45.627 1.00 34.58 184 ARG B CA 1
ATOM 2927 C C . ARG B 1 176 ? 46.778 72.160 45.326 1.00 34.12 184 ARG B C 1
ATOM 2928 O O . ARG B 1 176 ? 45.904 71.861 44.518 1.00 37.09 184 ARG B O 1
ATOM 2936 N N . GLY B 1 177 ? 46.794 73.317 45.977 1.00 33.44 185 GLY B N 1
ATOM 2937 C CA . GLY B 1 177 ? 45.816 74.352 45.698 1.00 34.94 185 GLY B CA 1
ATOM 2938 C C . GLY B 1 177 ? 44.593 74.267 46.588 1.00 35.10 185 GLY B C 1
ATOM 2939 O O . GLY B 1 177 ? 43.605 74.965 46.363 1.00 35.86 185 GLY B O 1
ATOM 2940 N N . LYS B 1 178 ? 44.650 73.412 47.602 1.00 32.61 186 LYS B N 1
ATOM 2941 C CA . LYS B 1 178 ? 43.536 73.302 48.535 1.00 32.77 186 LYS B CA 1
ATOM 2942 C C . LYS B 1 178 ? 43.627 74.437 49.543 1.00 32.72 186 LYS B C 1
ATOM 2943 O O . LYS B 1 178 ? 44.714 74.756 50.025 1.00 32.87 186 LYS B O 1
ATOM 2949 N N . ARG B 1 179 ? 42.485 75.045 49.851 1.00 30.04 187 ARG B N 1
ATOM 2950 C CA . ARG B 1 179 ? 42.455 76.261 50.656 1.00 33.55 187 ARG B CA 1
ATOM 2951 C C . ARG B 1 179 ? 41.508 76.154 51.833 1.00 33.20 187 ARG B C 1
ATOM 2952 O O . ARG B 1 179 ? 41.545 76.985 52.740 1.00 36.92 187 ARG B O 1
ATOM 2960 N N . ARG B 1 180 ? 40.662 75.131 51.816 1.00 32.79 188 ARG B N 1
ATOM 2961 C CA . ARG B 1 180 ? 39.712 74.900 52.901 1.00 33.15 188 ARG B CA 1
ATOM 2962 C C . ARG B 1 180 ? 39.877 73.482 53.435 1.00 31.27 188 ARG B C 1
ATOM 2963 O O . ARG B 1 180 ? 39.091 72.583 53.116 1.00 31.54 188 ARG B O 1
ATOM 2971 N N . ILE B 1 181 ? 40.902 73.313 54.266 1.00 30.09 189 ILE B N 1
ATOM 2972 C CA . ILE B 1 181 ? 41.418 72.005 54.646 1.00 26.28 189 ILE B CA 1
ATOM 2973 C C . ILE B 1 181 ? 41.023 71.645 56.060 1.00 26.45 189 ILE B C 1
ATOM 2974 O O . ILE B 1 181 ? 41.411 72.323 57.022 1.00 26.25 189 ILE B O 1
ATOM 2979 N N . GLY B 1 182 ? 40.260 70.567 56.194 1.00 23.38 190 GLY B N 1
ATOM 2980 C CA . GLY B 1 182 ? 39.764 70.164 57.494 1.00 25.56 190 GLY B CA 1
ATOM 2981 C C . GLY B 1 182 ? 40.669 69.180 58.206 1.00 24.64 190 GLY B C 1
ATOM 2982 O O . GLY B 1 182 ? 41.548 68.571 57.598 1.00 24.78 190 GLY B O 1
ATOM 2983 N N . PHE B 1 183 ? 40.446 69.027 59.505 1.00 27.39 191 PHE B N 1
ATOM 2984 C CA . PHE B 1 183 ? 41.141 68.024 60.295 1.00 25.92 191 PHE B CA 1
ATOM 2985 C C . PHE B 1 183 ? 40.076 67.163 60.956 1.00 27.61 191 PHE B C 1
ATOM 2986 O O . PHE B 1 183 ? 39.146 67.689 61.570 1.00 28.31 191 PHE B O 1
ATOM 2994 N N . LEU B 1 184 ? 40.200 65.848 60.800 1.00 25.34 192 LEU B N 1
ATOM 2995 C CA . LEU B 1 184 ? 39.384 64.891 61.544 1.00 25.55 192 LEU B CA 1
ATOM 2996 C C . LEU B 1 184 ? 40.240 64.224 62.610 1.00 25.80 192 LEU B C 1
ATOM 2997 O O . LEU B 1 184 ? 41.218 63.539 62.289 1.00 25.04 192 LEU B O 1
ATOM 3002 N N . GLY B 1 185 ? 39.875 64.412 63.875 1.00 26.25 193 GLY B N 1
ATOM 3003 C CA . GLY B 1 185 ? 40.587 63.772 64.963 1.00 24.52 193 GLY B CA 1
ATOM 3004 C C . GLY B 1 185 ? 39.696 62.889 65.817 1.00 29.34 193 GLY B C 1
ATOM 3005 O O . GLY B 1 185 ? 38.550 63.236 66.115 1.00 28.32 193 GLY B O 1
ATOM 3006 N N . ALA B 1 186 ? 40.224 61.732 66.205 1.00 28.19 194 ALA B N 1
ATOM 3007 C CA . ALA B 1 186 ? 39.535 60.863 67.145 1.00 29.92 194 ALA B CA 1
ATOM 3008 C C . ALA B 1 186 ? 40.506 60.414 68.228 1.00 29.57 194 ALA B C 1
ATOM 3009 O O . ALA B 1 186 ? 41.720 60.561 68.072 1.00 30.30 194 ALA B O 1
ATOM 3011 N N . GLN B 1 187 ? 39.966 59.882 69.322 1.00 31.23 195 GLN B N 1
ATOM 3012 C CA . GLN B 1 187 ? 40.766 59.406 70.451 1.00 32.83 195 GLN B CA 1
ATOM 3013 C C . GLN B 1 187 ? 41.450 60.554 71.187 1.00 34.96 195 GLN B C 1
ATOM 3014 O O . GLN B 1 187 ? 41.374 60.646 72.413 1.00 34.12 195 GLN B O 1
ATOM 3020 N N . LEU B 1 188 ? 42.128 61.417 70.435 1.00 34.80 196 LEU B N 1
ATOM 3021 C CA . LEU B 1 188 ? 42.643 62.672 70.975 1.00 33.54 196 LEU B CA 1
ATOM 3022 C C . LEU B 1 188 ? 43.765 62.467 71.993 1.00 34.43 196 LEU B C 1
ATOM 3023 O O . LEU B 1 188 ? 43.991 63.314 72.858 1.00 33.17 196 LEU B O 1
ATOM 3028 N N . ASP B 1 189 ? 44.476 61.351 71.881 1.00 32.86 197 ASP B N 1
ATOM 3029 C CA . ASP B 1 189 ? 45.644 61.130 72.724 1.00 33.14 197 ASP B CA 1
ATOM 3030 C C . ASP B 1 189 ? 46.705 62.178 72.414 1.00 32.19 197 ASP B C 1
ATOM 3031 O O . ASP B 1 189 ? 46.546 62.986 71.498 1.00 33.56 197 ASP B O 1
ATOM 3036 N N . GLU B 1 190 ? 47.781 62.154 73.189 1.00 31.56 198 GLU B N 1
ATOM 3037 C CA . GLU B 1 190 ? 48.856 63.135 73.087 1.00 38.13 198 GLU B CA 1
ATOM 3038 C C . GLU B 1 190 ? 49.363 63.350 71.653 1.00 34.84 198 GLU B C 1
ATOM 3039 O O . GLU B 1 190 ? 49.490 64.488 71.193 1.00 36.53 198 GLU B O 1
ATOM 3045 N N . ARG B 1 191 ? 49.658 62.261 70.948 1.00 32.90 199 ARG B N 1
ATOM 3046 C CA . ARG B 1 191 ? 50.262 62.356 69.618 1.00 31.06 199 ARG B CA 1
ATOM 3047 C C . ARG B 1 191 ? 49.313 62.908 68.550 1.00 30.26 199 ARG B C 1
ATOM 3048 O O . ARG B 1 191 ? 49.748 63.580 67.612 1.00 31.24 199 ARG B O 1
ATOM 3056 N N . VAL B 1 192 ? 48.023 62.631 68.693 1.00 29.94 200 VAL B N 1
ATOM 3057 C CA . VAL B 1 192 ? 47.019 63.187 67.787 1.00 28.84 200 VAL B CA 1
ATOM 3058 C C . VAL B 1 192 ? 47.018 64.709 67.891 1.00 29.98 200 VAL B C 1
ATOM 3059 O O . VAL B 1 192 ? 46.969 65.406 66.880 1.00 30.11 200 VAL B O 1
ATOM 3071 N N . LYS B 1 194 ? 49.551 66.641 68.813 1.00 30.00 202 LYS B N 1
ATOM 3072 C CA . LYS B 1 194 ? 50.780 67.187 68.229 1.00 32.79 202 LYS B CA 1
ATOM 3073 C C . LYS B 1 194 ? 50.662 67.239 66.705 1.00 32.54 202 LYS B C 1
ATOM 3074 O O . LYS B 1 194 ? 51.132 68.172 66.049 1.00 32.71 202 LYS B O 1
ATOM 3080 N N . ARG B 1 195 ? 50.022 66.215 66.159 1.00 30.14 203 ARG B N 1
ATOM 3081 C CA . ARG B 1 195 ? 49.721 66.117 64.744 1.00 27.32 203 ARG B CA 1
ATOM 3082 C C . ARG B 1 195 ? 48.880 67.329 64.330 1.00 26.85 203 ARG B C 1
ATOM 3083 O O . ARG B 1 195 ? 49.153 67.991 63.328 1.00 26.19 203 ARG B O 1
ATOM 3091 N N . LEU B 1 196 ? 47.847 67.598 65.118 1.00 25.94 204 LEU B N 1
ATOM 3092 C CA . LEU B 1 196 ? 47.010 68.776 64.960 1.00 27.30 204 LEU B CA 1
ATOM 3093 C C . LEU B 1 196 ? 47.783 70.101 65.052 1.00 28.32 204 LEU B C 1
ATOM 3094 O O . LEU B 1 196 ? 47.543 71.027 64.270 1.00 27.10 204 LEU B O 1
ATOM 3099 N N . ASP B 1 197 ? 48.697 70.199 66.014 1.00 29.80 205 ASP B N 1
ATOM 3100 C CA . ASP B 1 197 ? 49.504 71.411 66.155 1.00 32.40 205 ASP B CA 1
ATOM 3101 C C . ASP B 1 197 ? 50.239 71.737 64.863 1.00 30.56 205 ASP B C 1
ATOM 3102 O O . ASP B 1 197 ? 50.285 72.896 64.446 1.00 29.67 205 ASP B O 1
ATOM 3107 N N . GLY B 1 198 ? 50.805 70.710 64.230 1.00 27.39 206 GLY B N 1
ATOM 3108 C CA . GLY B 1 198 ? 51.553 70.891 62.999 1.00 28.12 206 GLY B CA 1
ATOM 3109 C C . GLY B 1 198 ? 50.669 71.311 61.838 1.00 31.39 206 GLY B C 1
ATOM 3110 O O . GLY B 1 198 ? 51.079 72.104 60.984 1.00 28.93 206 GLY B O 1
ATOM 3111 N N . TYR B 1 199 ? 49.459 70.753 61.802 1.00 29.96 207 TYR B N 1
ATOM 3112 C CA . TYR B 1 199 ? 48.427 71.145 60.845 1.00 29.24 207 TYR B CA 1
ATOM 3113 C C . TYR B 1 199 ? 48.049 72.614 61.045 1.00 29.41 207 TYR B C 1
ATOM 3114 O O . TYR B 1 199 ? 47.909 73.372 60.086 1.00 29.10 207 TYR B O 1
ATOM 3123 N N . ARG B 1 200 ? 47.888 73.011 62.300 1.00 27.78 208 ARG B N 1
ATOM 3124 C CA . ARG B 1 200 ? 47.569 74.395 62.606 1.00 32.15 208 ARG B CA 1
ATOM 3125 C C . ARG B 1 200 ? 48.683 75.321 62.131 1.00 33.20 208 ARG B C 1
ATOM 3126 O O . ARG B 1 200 ? 48.416 76.349 61.499 1.00 33.43 208 ARG B O 1
ATOM 3134 N N . ALA B 1 201 ? 49.928 74.941 62.412 1.00 31.14 209 ALA B N 1
ATOM 3135 C CA . ALA B 1 201 ? 51.072 75.777 62.050 1.00 31.42 209 ALA B CA 1
ATOM 3136 C C . ALA B 1 201 ? 51.181 75.912 60.540 1.00 31.74 209 ALA B C 1
ATOM 3137 O O . ALA B 1 201 ? 51.455 76.992 60.018 1.00 33.36 209 ALA B O 1
ATOM 3139 N N . ALA B 1 202 ? 50.960 74.815 59.827 1.00 31.01 210 ALA B N 1
ATOM 3140 C CA . ALA B 1 202 ? 50.982 74.886 58.373 1.00 31.83 210 ALA B CA 1
ATOM 3141 C C . ALA B 1 202 ? 49.932 75.882 57.874 1.00 32.52 210 ALA B C 1
ATOM 3142 O O . ALA B 1 202 ? 50.219 76.711 57.011 1.00 34.50 210 ALA B O 1
ATOM 3144 N N . LEU B 1 203 ? 48.721 75.805 58.418 1.00 32.63 211 LEU B N 1
ATOM 3145 C CA . LEU B 1 203 ? 47.641 76.686 57.968 1.00 36.07 211 LEU B CA 1
ATOM 3146 C C . LEU B 1 203 ? 47.920 78.139 58.381 1.00 36.94 211 LEU B C 1
ATOM 3147 O O . LEU B 1 203 ? 47.694 79.065 57.605 1.00 37.44 211 LEU B O 1
ATOM 3152 N N . ASP B 1 204 ? 48.430 78.324 59.595 1.00 33.14 212 ASP B N 1
ATOM 3153 C CA . ASP B 1 204 ? 48.829 79.648 60.067 1.00 36.43 212 ASP B CA 1
ATOM 3154 C C . ASP B 1 204 ? 49.770 80.336 59.081 1.00 40.58 212 ASP B C 1
ATOM 3155 O O . ASP B 1 204 ? 49.524 81.468 58.664 1.00 40.81 212 ASP B O 1
ATOM 3160 N N . ALA B 1 205 ? 50.843 79.641 58.711 1.00 38.32 213 ALA B N 1
ATOM 3161 C CA . ALA B 1 205 ? 51.843 80.178 57.797 1.00 36.35 213 ALA B CA 1
ATOM 3162 C C . ALA B 1 205 ? 51.226 80.574 56.472 1.00 41.56 213 ALA B C 1
ATOM 3163 O O . ALA B 1 205 ? 51.743 81.445 55.771 1.00 46.05 213 ALA B O 1
ATOM 3165 N N . ALA B 1 206 ? 50.127 79.920 56.115 1.00 40.47 214 ALA B N 1
ATOM 3166 C CA . ALA B 1 206 ? 49.499 80.181 54.828 1.00 39.46 214 ALA B CA 1
ATOM 3167 C C . ALA B 1 206 ? 48.231 81.033 54.971 1.00 42.44 214 ALA B C 1
ATOM 3168 O O . ALA B 1 206 ? 47.536 81.302 53.986 1.00 40.36 214 ALA B O 1
ATOM 3170 N N . ASP B 1 207 ? 47.948 81.463 56.200 1.00 41.43 215 ASP B N 1
ATOM 3171 C CA . ASP B 1 207 ? 46.745 82.234 56.503 1.00 43.82 215 ASP B CA 1
ATOM 3172 C C . ASP B 1 207 ? 45.482 81.505 56.022 1.00 48.26 215 ASP B C 1
ATOM 3173 O O . ASP B 1 207 ? 44.717 82.020 55.202 1.00 50.03 215 ASP B O 1
ATOM 3178 N N . CYS B 1 208 ? 45.274 80.298 56.539 1.00 45.39 216 CYS B N 1
ATOM 3179 C CA . CYS B 1 208 ? 44.145 79.478 56.131 1.00 42.16 216 CYS B CA 1
ATOM 3180 C C . CYS B 1 208 ? 43.492 78.801 57.324 1.00 39.56 216 CYS B C 1
ATOM 3181 O O . CYS B 1 208 ? 42.742 77.845 57.152 1.00 39.99 216 CYS B O 1
ATOM 3184 N N . ARG B 1 209 ? 43.783 79.266 58.533 1.00 36.86 217 ARG B N 1
ATOM 3185 C CA . ARG B 1 209 ? 43.162 78.649 59.700 1.00 39.10 217 ARG B CA 1
ATOM 3186 C C . ARG B 1 209 ? 41.679 78.976 59.804 1.00 44.43 217 ARG B C 1
ATOM 3187 O O . ARG B 1 209 ? 41.232 80.065 59.443 1.00 48.64 217 ARG B O 1
ATOM 3195 N N . ASP B 1 210 ? 40.930 78.001 60.302 1.00 41.80 218 ASP B N 1
ATOM 3196 C CA . ASP B 1 210 ? 39.486 78.067 60.378 1.00 37.01 218 ASP B CA 1
ATOM 3197 C C . ASP B 1 210 ? 39.123 76.977 61.360 1.00 36.66 218 ASP B C 1
ATOM 3198 O O . ASP B 1 210 ? 39.090 75.795 60.999 1.00 36.43 218 ASP B O 1
ATOM 3203 N N . ALA B 1 211 ? 38.902 77.367 62.611 1.00 34.11 219 ALA B N 1
ATOM 3204 C CA . ALA B 1 211 ? 38.523 76.414 63.644 1.00 33.52 219 ALA B CA 1
ATOM 3205 C C . ALA B 1 211 ? 37.219 75.701 63.285 1.00 34.14 219 ALA B C 1
ATOM 3206 O O . ALA B 1 211 ? 36.962 74.599 63.757 1.00 35.82 219 ALA B O 1
ATOM 3208 N N . GLY B 1 212 ? 36.399 76.333 62.449 1.00 33.41 220 GLY B N 1
ATOM 3209 C CA . GLY B 1 212 ? 35.167 75.712 61.996 1.00 32.60 220 GLY B CA 1
ATOM 3210 C C . GLY B 1 212 ? 35.442 74.446 61.203 1.00 34.82 220 GLY B C 1
ATOM 3211 O O . GLY B 1 212 ? 34.557 73.608 61.032 1.00 29.93 220 GLY B O 1
ATOM 3212 N N . LEU B 1 213 ? 36.676 74.304 60.720 1.00 31.73 221 LEU B N 1
ATOM 3213 C CA . LEU B 1 213 ? 37.061 73.140 59.930 1.00 29.51 221 LEU B CA 1
ATOM 3214 C C . LEU B 1 213 ? 37.802 72.082 60.750 1.00 30.80 221 LEU B C 1
ATOM 3215 O O . LEU B 1 213 ? 38.437 71.193 60.179 1.00 31.87 221 LEU B O 1
ATOM 3220 N N . GLU B 1 214 ? 37.725 72.186 62.078 1.00 28.87 222 GLU B N 1
ATOM 3221 C CA . GLU B 1 214 ? 38.325 71.200 62.974 1.00 29.79 222 GLU B CA 1
ATOM 3222 C C . GLU B 1 214 ? 37.246 70.399 63.702 1.00 33.49 222 GLU B C 1
ATOM 3223 O O . GLU B 1 214 ? 36.461 70.953 64.476 1.00 32.18 222 GLU B O 1
ATOM 3229 N N . TRP B 1 215 ? 37.218 69.094 63.458 1.00 28.88 223 TRP B N 1
ATOM 3230 C CA . TRP B 1 215 ? 36.285 68.214 64.144 1.00 29.20 223 TRP B CA 1
ATOM 3231 C C . TRP B 1 215 ? 37.073 67.265 65.041 1.00 30.43 223 TRP B C 1
ATOM 3232 O O . TRP B 1 215 ? 37.855 66.433 64.567 1.00 29.31 223 TRP B O 1
ATOM 3243 N N . LEU B 1 216 ? 36.890 67.414 66.346 1.00 30.26 224 LEU B N 1
ATOM 3244 C CA . LEU B 1 216 ? 37.599 66.579 67.303 1.00 33.19 224 LEU B CA 1
ATOM 3245 C C . LEU B 1 216 ? 36.587 65.757 68.095 1.00 34.26 224 LEU B C 1
ATOM 3246 O O . LEU B 1 216 ? 35.635 66.298 68.640 1.00 36.49 224 LEU B O 1
ATOM 3251 N N . ASP B 1 217 ? 36.778 64.445 68.128 1.00 33.12 225 ASP B N 1
ATOM 3252 C CA . ASP B 1 217 ? 35.872 63.572 68.855 1.00 33.54 225 ASP B CA 1
ATOM 3253 C C . ASP B 1 217 ? 36.679 62.630 69.740 1.00 35.01 225 ASP B C 1
ATOM 3254 O O . ASP B 1 217 ? 37.587 61.947 69.268 1.00 35.28 225 ASP B O 1
ATOM 3259 N N . PRO B 1 218 ? 36.362 62.613 71.042 1.00 38.69 226 PRO B N 1
ATOM 3260 C CA . PRO B 1 218 ? 37.075 61.822 72.050 1.00 37.09 226 PRO B CA 1
ATOM 3261 C C . PRO B 1 218 ? 36.833 60.311 71.947 1.00 36.92 226 PRO B C 1
ATOM 3262 O O . PRO B 1 218 ? 37.503 59.557 72.653 1.00 36.94 226 PRO B O 1
ATOM 3266 N N . GLN B 1 219 ? 35.897 59.874 71.111 1.00 33.77 227 GLN B N 1
ATOM 3267 C CA . GLN B 1 219 ? 35.656 58.441 70.965 1.00 35.15 227 GLN B CA 1
ATOM 3268 C C . GLN B 1 219 ? 36.852 57.785 70.287 1.00 33.76 227 GLN B C 1
ATOM 3269 O O . GLN B 1 219 ? 37.593 58.445 69.559 1.00 31.95 227 GLN B O 1
ATOM 3275 N N . PRO B 1 220 ? 37.032 56.472 70.509 1.00 34.64 228 PRO B N 1
ATOM 3276 C CA . PRO B 1 220 ? 38.074 55.738 69.783 1.00 33.74 228 PRO B CA 1
ATOM 3277 C C . PRO B 1 220 ? 37.807 55.795 68.283 1.00 32.80 228 PRO B C 1
ATOM 3278 O O . PRO B 1 220 ? 36.650 55.880 67.859 1.00 32.83 228 PRO B O 1
ATOM 3282 N N . SER B 1 221 ? 38.869 55.751 67.489 1.00 27.18 229 SER B N 1
ATOM 3283 C CA . SER B 1 221 ? 38.732 55.883 66.051 1.00 26.54 229 SER B CA 1
ATOM 3284 C C . SER B 1 221 ? 38.300 54.572 65.383 1.00 26.40 229 SER B C 1
ATOM 3285 O O . SER B 1 221 ? 38.471 53.490 65.944 1.00 23.51 229 SER B O 1
ATOM 3288 N N . SER B 1 222 ? 37.727 54.689 64.187 1.00 25.99 230 SER B N 1
ATOM 3289 C CA . SER B 1 222 ? 37.397 53.541 63.354 1.00 24.64 230 SER B CA 1
ATOM 3290 C C . SER B 1 222 ? 37.061 54.039 61.960 1.00 24.07 230 SER B C 1
ATOM 3291 O O . SER B 1 222 ? 36.940 55.247 61.747 1.00 24.82 230 SER B O 1
ATOM 3302 N N . GLN B 1 224 ? 34.142 53.388 60.405 1.00 21.49 232 GLN B N 1
ATOM 3303 C CA . GLN B 1 224 ? 32.758 53.883 60.470 1.00 22.16 232 GLN B CA 1
ATOM 3304 C C . GLN B 1 224 ? 32.729 55.341 60.943 1.00 23.69 232 GLN B C 1
ATOM 3305 O O . GLN B 1 224 ? 32.069 56.206 60.346 1.00 22.70 232 GLN B O 1
ATOM 3319 N N . GLY B 1 226 ? 35.070 57.434 60.607 1.00 21.08 234 GLY B N 1
ATOM 3320 C CA . GLY B 1 226 ? 35.577 58.262 59.535 1.00 21.16 234 GLY B CA 1
ATOM 3321 C C . GLY B 1 226 ? 34.482 58.626 58.551 1.00 22.21 234 GLY B C 1
ATOM 3322 O O . GLY B 1 226 ? 34.474 59.728 58.004 1.00 21.41 234 GLY B O 1
ATOM 3323 N N . ALA B 1 227 ? 33.561 57.696 58.314 1.00 22.46 235 ALA B N 1
ATOM 3324 C CA . ALA B 1 227 ? 32.482 57.941 57.365 1.00 22.71 235 ALA B CA 1
ATOM 3325 C C . ALA B 1 227 ? 31.515 58.950 57.949 1.00 20.96 235 ALA B C 1
ATOM 3326 O O . ALA B 1 227 ? 31.084 59.887 57.257 1.00 20.77 235 ALA B O 1
ATOM 3328 N N . ASP B 1 228 ? 31.194 58.762 59.226 1.00 19.71 236 ASP B N 1
ATOM 3329 C CA . ASP B 1 228 ? 30.291 59.662 59.937 1.00 23.49 236 ASP B CA 1
ATOM 3330 C C . ASP B 1 228 ? 30.869 61.070 60.072 1.00 22.97 236 ASP B C 1
ATOM 3331 O O . ASP B 1 228 ? 30.141 62.061 60.008 1.00 26.57 236 ASP B O 1
ATOM 3344 N N . LEU B 1 230 ? 33.049 62.462 58.050 1.00 23.07 238 LEU B N 1
ATOM 3345 C CA . LEU B 1 230 ? 32.966 62.987 56.690 1.00 25.36 238 LEU B CA 1
ATOM 3346 C C . LEU B 1 230 ? 31.557 63.558 56.434 1.00 23.73 238 LEU B C 1
ATOM 3347 O O . LEU B 1 230 ? 31.407 64.715 56.035 1.00 25.05 238 LEU B O 1
ATOM 3352 N N . ASP B 1 231 ? 30.530 62.746 56.678 1.00 25.07 239 ASP B N 1
ATOM 3353 C CA . ASP B 1 231 ? 29.137 63.191 56.545 1.00 23.82 239 ASP B CA 1
ATOM 3354 C C . ASP B 1 231 ? 28.874 64.505 57.271 1.00 23.47 239 ASP B C 1
ATOM 3355 O O . ASP B 1 231 ? 28.392 65.470 56.689 1.00 23.89 239 ASP B O 1
ATOM 3360 N N . ARG B 1 232 ? 29.196 64.528 58.554 1.00 26.45 240 ARG B N 1
ATOM 3361 C CA . ARG B 1 232 ? 28.989 65.712 59.367 1.00 26.85 240 ARG B CA 1
ATOM 3362 C C . ARG B 1 232 ? 29.760 66.917 58.827 1.00 30.20 240 ARG B C 1
ATOM 3363 O O . ARG B 1 232 ? 29.223 68.030 58.774 1.00 29.15 240 ARG B O 1
ATOM 3371 N N . ALA B 1 233 ? 31.007 66.691 58.413 1.00 25.71 241 ALA B N 1
ATOM 3372 C CA . ALA B 1 233 ? 31.848 67.773 57.906 1.00 27.08 241 ALA B CA 1
ATOM 3373 C C . ALA B 1 233 ? 31.261 68.416 56.659 1.00 25.94 241 ALA B C 1
ATOM 3374 O O . ALA B 1 233 ? 31.205 69.638 56.551 1.00 25.07 241 ALA B O 1
ATOM 3376 N N . LEU B 1 234 ? 30.833 67.597 55.707 1.00 25.11 242 LEU B N 1
ATOM 3377 C CA . LEU B 1 234 ? 30.258 68.141 54.478 1.00 25.78 242 LEU B CA 1
ATOM 3378 C C . LEU B 1 234 ? 28.831 68.687 54.660 1.00 26.85 242 LEU B C 1
ATOM 3379 O O . LEU B 1 234 ? 28.378 69.522 53.871 1.00 25.29 242 LEU B O 1
ATOM 3384 N N . ALA B 1 235 ? 28.121 68.221 55.683 1.00 24.97 243 ALA B N 1
ATOM 3385 C CA . ALA B 1 235 ? 26.830 68.826 56.007 1.00 27.52 243 ALA B CA 1
ATOM 3386 C C . ALA B 1 235 ? 27.054 70.252 56.530 1.00 31.17 243 ALA B C 1
ATOM 3387 O O . ALA B 1 235 ? 26.403 71.205 56.076 1.00 30.59 243 ALA B O 1
ATOM 3389 N N . GLU B 1 236 ? 27.999 70.395 57.459 1.00 27.34 244 GLU B N 1
ATOM 3390 C CA . GLU B 1 236 ? 28.253 71.673 58.123 1.00 29.02 244 GLU B CA 1
ATOM 3391 C C . GLU B 1 236 ? 29.019 72.655 57.247 1.00 29.14 244 GLU B C 1
ATOM 3392 O O . GLU B 1 236 ? 28.781 73.860 57.296 1.00 30.07 244 GLU B O 1
ATOM 3398 N N . ARG B 1 237 ? 29.941 72.127 56.452 1.00 30.13 245 ARG B N 1
ATOM 3399 C CA . ARG B 1 237 ? 30.889 72.940 55.699 1.00 26.37 245 ARG B CA 1
ATOM 3400 C C . ARG B 1 237 ? 31.187 72.319 54.332 1.00 28.19 245 ARG B C 1
ATOM 3401 O O . ARG B 1 237 ? 32.309 71.890 54.079 1.00 29.84 245 ARG B O 1
ATOM 3409 N N . PRO B 1 238 ? 30.180 72.264 53.445 1.00 25.08 246 PRO B N 1
ATOM 3410 C CA . PRO B 1 238 ? 30.383 71.684 52.114 1.00 26.85 246 PRO B CA 1
ATOM 3411 C C . PRO B 1 238 ? 31.522 72.358 51.345 1.00 28.64 246 PRO B C 1
ATOM 3412 O O . PRO B 1 238 ? 32.045 71.777 50.389 1.00 25.23 246 PRO B O 1
ATOM 3416 N N . ASP B 1 239 ? 31.893 73.567 51.759 1.00 27.87 247 ASP B N 1
ATOM 3417 C CA . ASP B 1 239 ? 32.984 74.296 51.119 1.00 29.36 247 ASP B CA 1
ATOM 3418 C C . ASP B 1 239 ? 34.368 73.697 51.427 1.00 28.15 247 ASP B C 1
ATOM 3419 O O . ASP B 1 239 ? 35.344 74.030 50.765 1.00 30.54 247 ASP B O 1
ATOM 3424 N N . CYS B 1 240 ? 34.447 72.831 52.430 1.00 27.08 248 CYS B N 1
ATOM 3425 C CA . CYS B 1 240 ? 35.684 72.097 52.720 1.00 29.66 248 CYS B CA 1
ATOM 3426 C C . CYS B 1 240 ? 36.177 71.399 51.447 1.00 32.59 248 CYS B C 1
ATOM 3427 O O . CYS B 1 240 ? 35.396 70.730 50.766 1.00 30.76 248 CYS B O 1
ATOM 3430 N N . ASP B 1 241 ? 37.450 71.584 51.094 1.00 28.19 249 ASP B N 1
ATOM 3431 C CA . ASP B 1 241 ? 37.977 70.976 49.864 1.00 26.64 249 ASP B CA 1
ATOM 3432 C C . ASP B 1 241 ? 39.058 69.910 50.116 1.00 24.59 249 ASP B C 1
ATOM 3433 O O . ASP B 1 241 ? 39.574 69.308 49.177 1.00 26.49 249 ASP B O 1
ATOM 3438 N N . ALA B 1 242 ? 39.386 69.666 51.378 1.00 24.69 250 ALA B N 1
ATOM 3439 C CA . ALA B 1 242 ? 40.330 68.601 51.708 1.00 28.21 250 ALA B CA 1
ATOM 3440 C C . ALA B 1 242 ? 40.242 68.212 53.175 1.00 26.06 250 ALA B C 1
ATOM 3441 O O . ALA B 1 242 ? 39.882 69.026 54.020 1.00 26.46 250 ALA B O 1
ATOM 3443 N N . LEU B 1 243 ? 40.597 66.969 53.478 1.00 22.81 251 LEU B N 1
ATOM 3444 C CA . LEU B 1 243 ? 40.568 66.497 54.854 1.00 22.80 251 LEU B CA 1
ATOM 3445 C C . LEU B 1 243 ? 41.858 65.797 55.219 1.00 24.89 251 LEU B C 1
ATOM 3446 O O . LEU B 1 243 ? 42.276 64.865 54.533 1.00 21.78 251 LEU B O 1
ATOM 3451 N N . PHE B 1 244 ? 42.484 66.263 56.300 1.00 24.88 252 PHE B N 1
ATOM 3452 C CA . PHE B 1 244 ? 43.600 65.570 56.921 1.00 22.33 252 PHE B CA 1
ATOM 3453 C C . PHE B 1 244 ? 43.052 64.797 58.117 1.00 23.12 252 PHE B C 1
ATOM 3454 O O . PHE B 1 244 ? 42.635 65.396 59.106 1.00 23.51 252 PHE B O 1
ATOM 3462 N N . CYS B 1 245 ? 43.030 63.471 58.010 1.00 21.17 253 CYS B N 1
ATOM 3463 C CA . CYS B 1 245 ? 42.480 62.620 59.061 1.00 23.05 253 CYS B CA 1
ATOM 3464 C C . CYS B 1 245 ? 43.617 62.099 59.899 1.00 22.57 253 CYS B C 1
ATOM 3465 O O . CYS B 1 245 ? 44.687 61.780 59.376 1.00 26.22 253 CYS B O 1
ATOM 3468 N N . CYS B 1 246 ? 43.393 62.000 61.201 1.00 25.55 254 CYS B N 1
ATOM 3469 C CA . CYS B 1 246 ? 44.508 61.830 62.132 1.00 26.97 254 CYS B CA 1
ATOM 3470 C C . CYS B 1 246 ? 45.010 60.398 62.198 1.00 25.48 254 CYS B C 1
ATOM 3471 O O . CYS B 1 246 ? 45.949 60.110 62.931 1.00 28.26 254 CYS B O 1
ATOM 3474 N N . ASN B 1 247 ? 44.368 59.506 61.446 1.00 23.51 255 ASN B N 1
ATOM 3475 C CA . ASN B 1 247 ? 44.751 58.095 61.382 1.00 21.73 255 ASN B CA 1
ATOM 3476 C C . ASN B 1 247 ? 44.139 57.473 60.144 1.00 24.27 255 ASN B C 1
ATOM 3477 O O . ASN B 1 247 ? 43.128 57.952 59.625 1.00 22.50 255 ASN B O 1
ATOM 3482 N N . ASP B 1 248 ? 44.755 56.404 59.666 1.00 22.97 256 ASP B N 1
ATOM 3483 C CA . ASP B 1 248 ? 44.316 55.805 58.427 1.00 21.17 256 ASP B CA 1
ATOM 3484 C C . ASP B 1 248 ? 42.906 55.180 58.520 1.00 21.40 256 ASP B C 1
ATOM 3485 O O . ASP B 1 248 ? 42.170 55.198 57.536 1.00 19.33 256 ASP B O 1
ATOM 3490 N N . ASP B 1 249 ? 42.508 54.664 59.686 1.00 20.19 257 ASP B N 1
ATOM 3491 C CA . ASP B 1 249 ? 41.150 54.116 59.780 1.00 24.17 257 ASP B CA 1
ATOM 3492 C C . ASP B 1 249 ? 40.100 55.204 59.516 1.00 21.08 257 ASP B C 1
ATOM 3493 O O . ASP B 1 249 ? 39.195 54.994 58.727 1.00 20.92 257 ASP B O 1
ATOM 3498 N N . LEU B 1 250 ? 40.257 56.373 60.129 1.00 23.50 258 LEU B N 1
ATOM 3499 C CA . LEU B 1 250 ? 39.367 57.503 59.843 1.00 25.20 258 LEU B CA 1
ATOM 3500 C C . LEU B 1 250 ? 39.378 57.821 58.359 1.00 23.05 258 LEU B C 1
ATOM 3501 O O . LEU B 1 250 ? 38.320 57.942 57.726 1.00 20.20 258 LEU B O 1
ATOM 3506 N N . ALA B 1 251 ? 40.584 57.945 57.807 1.00 20.89 259 ALA B N 1
ATOM 3507 C CA . ALA B 1 251 ? 40.751 58.370 56.424 1.00 18.10 259 ALA B CA 1
ATOM 3508 C C . ALA B 1 251 ? 40.198 57.361 55.420 1.00 19.16 259 ALA B C 1
ATOM 3509 O O . ALA B 1 251 ? 39.636 57.737 54.386 1.00 20.56 259 ALA B O 1
ATOM 3511 N N . ILE B 1 252 ? 40.390 56.076 55.700 1.00 20.63 260 ILE B N 1
ATOM 3512 C CA . ILE B 1 252 ? 39.840 55.036 54.837 1.00 21.11 260 ILE B CA 1
ATOM 3513 C C . ILE B 1 252 ? 38.292 55.035 54.881 1.00 20.04 260 ILE B C 1
ATOM 3514 O O . ILE B 1 252 ? 37.633 54.877 53.862 1.00 20.54 260 ILE B O 1
ATOM 3519 N N . GLY B 1 253 ? 37.725 55.237 56.065 1.00 20.47 261 GLY B N 1
ATOM 3520 C CA . GLY B 1 253 ? 36.284 55.339 56.186 1.00 23.53 261 GLY B CA 1
ATOM 3521 C C . GLY B 1 253 ? 35.762 56.511 55.371 1.00 22.95 261 GLY B C 1
ATOM 3522 O O . GLY B 1 253 ? 34.778 56.379 54.653 1.00 22.44 261 GLY B O 1
ATOM 3523 N N . ALA B 1 254 ? 36.449 57.650 55.463 1.00 22.14 262 ALA B N 1
ATOM 3524 C CA . ALA B 1 254 ? 36.026 58.861 54.775 1.00 21.76 262 ALA B CA 1
ATOM 3525 C C . ALA B 1 254 ? 36.210 58.756 53.263 1.00 26.08 262 ALA B C 1
ATOM 3526 O O . ALA B 1 254 ? 35.375 59.227 52.486 1.00 26.08 262 ALA B O 1
ATOM 3528 N N . LEU B 1 255 ? 37.311 58.144 52.844 1.00 23.47 263 LEU B N 1
ATOM 3529 C CA . LEU B 1 255 ? 37.562 57.967 51.428 1.00 21.66 263 LEU B CA 1
ATOM 3530 C C . LEU B 1 255 ? 36.482 57.084 50.816 1.00 21.69 263 LEU B C 1
ATOM 3531 O O . LEU B 1 255 ? 35.907 57.415 49.778 1.00 19.59 263 LEU B O 1
ATOM 3536 N N . ALA B 1 256 ? 36.219 55.955 51.463 1.00 21.02 264 ALA B N 1
ATOM 3537 C CA . ALA B 1 256 ? 35.241 54.999 50.952 1.00 21.54 264 ALA B CA 1
ATOM 3538 C C . ALA B 1 256 ? 33.824 55.564 50.981 1.00 21.73 264 ALA B C 1
ATOM 3539 O O . ALA B 1 256 ? 33.049 55.337 50.064 1.00 23.76 264 ALA B O 1
ATOM 3541 N N . ARG B 1 257 ? 33.484 56.293 52.038 1.00 22.26 265 ARG B N 1
ATOM 3542 C CA . ARG B 1 257 ? 32.176 56.935 52.114 1.00 24.44 265 ARG B CA 1
ATOM 3543 C C . ARG B 1 257 ? 32.027 57.901 50.953 1.00 26.05 265 ARG B C 1
ATOM 3544 O O . ARG B 1 257 ? 30.989 57.934 50.290 1.00 25.97 265 ARG B O 1
ATOM 3552 N N . SER B 1 258 ? 33.078 58.679 50.700 1.00 25.06 266 SER B N 1
ATOM 3553 C CA . SER B 1 258 ? 33.024 59.669 49.641 1.00 24.11 266 SER B CA 1
ATOM 3554 C C . SER B 1 258 ? 32.734 58.993 48.296 1.00 24.39 266 SER B C 1
ATOM 3555 O O . SER B 1 258 ? 32.003 59.529 47.469 1.00 22.99 266 SER B O 1
ATOM 3558 N N . GLN B 1 259 ? 33.296 57.800 48.106 1.00 24.05 267 GLN B N 1
ATOM 3559 C CA . GLN B 1 259 ? 33.075 57.009 46.899 1.00 23.43 267 GLN B CA 1
ATOM 3560 C C . GLN B 1 259 ? 31.635 56.462 46.804 1.00 25.77 267 GLN B C 1
ATOM 3561 O O . GLN B 1 259 ? 31.068 56.382 45.717 1.00 21.31 267 GLN B O 1
ATOM 3567 N N . GLN B 1 260 ? 31.052 56.090 47.943 1.00 24.84 268 GLN B N 1
ATOM 3568 C CA . GLN B 1 260 ? 29.647 55.705 47.981 1.00 28.67 268 GLN B CA 1
ATOM 3569 C C . GLN B 1 260 ? 28.787 56.891 47.531 1.00 29.34 268 GLN B C 1
ATOM 3570 O O . GLN B 1 260 ? 27.764 56.714 46.878 1.00 28.89 268 GLN B O 1
ATOM 3576 N N . LEU B 1 261 ? 29.218 58.095 47.901 1.00 28.24 269 LEU B N 1
ATOM 3577 C CA . LEU B 1 261 ? 28.510 59.332 47.571 1.00 25.68 269 LEU B CA 1
ATOM 3578 C C . LEU B 1 261 ? 28.825 59.830 46.164 1.00 29.15 269 LEU B C 1
ATOM 3579 O O . LEU B 1 261 ? 28.251 60.824 45.706 1.00 27.77 269 LEU B O 1
ATOM 3584 N N . GLY B 1 262 ? 29.745 59.149 45.482 1.00 28.41 270 GLY B N 1
ATOM 3585 C CA . GLY B 1 262 ? 30.095 59.507 44.116 1.00 26.09 270 GLY B CA 1
ATOM 3586 C C . GLY B 1 262 ? 30.862 60.817 44.043 1.00 27.56 270 GLY B C 1
ATOM 3587 O O . GLY B 1 262 ? 30.953 61.440 42.989 1.00 27.48 270 GLY B O 1
ATOM 3588 N N . ILE B 1 263 ? 31.412 61.241 45.174 1.00 26.92 271 ILE B N 1
ATOM 3589 C CA . ILE B 1 263 ? 32.235 62.451 45.229 1.00 26.92 271 ILE B CA 1
ATOM 3590 C C . ILE B 1 263 ? 33.530 62.305 44.405 1.00 27.07 271 ILE B C 1
ATOM 3591 O O . ILE B 1 263 ? 34.141 61.232 44.369 1.00 26.74 271 ILE B O 1
ATOM 3596 N N . ALA B 1 264 ? 33.913 63.369 43.704 1.00 26.57 272 ALA B N 1
ATOM 3597 C CA . ALA B 1 264 ? 35.124 63.350 42.885 1.00 27.23 272 ALA B CA 1
ATOM 3598 C C . ALA B 1 264 ? 36.340 63.595 43.764 1.00 26.08 272 ALA B C 1
ATOM 3599 O O . ALA B 1 264 ? 36.571 64.719 44.222 1.00 26.45 272 ALA B O 1
ATOM 3601 N N . VAL B 1 265 ? 37.102 62.537 44.011 1.00 24.00 273 VAL B N 1
ATOM 3602 C CA . VAL B 1 265 ? 38.348 62.651 44.766 1.00 27.91 273 VAL B CA 1
ATOM 3603 C C . VAL B 1 265 ? 39.510 62.490 43.788 1.00 26.72 273 VAL B C 1
ATOM 3604 O O . VAL B 1 265 ? 39.541 61.520 43.032 1.00 26.35 273 VAL B O 1
ATOM 3608 N N . PRO B 1 266 ? 40.469 63.431 43.793 1.00 26.13 274 PRO B N 1
ATOM 3609 C CA . PRO B 1 266 ? 40.684 64.578 44.682 1.00 25.78 274 PRO B CA 1
ATOM 3610 C C . PRO B 1 266 ? 40.089 65.913 44.219 1.00 24.77 274 PRO B C 1
ATOM 3611 O O . PRO B 1 266 ? 40.225 66.900 44.940 1.00 23.52 274 PRO B O 1
ATOM 3615 N N . GLU B 1 267 ? 39.456 65.955 43.052 1.00 27.35 275 GLU B N 1
ATOM 3616 C CA . GLU B 1 267 ? 39.007 67.226 42.480 1.00 28.56 275 GLU B CA 1
ATOM 3617 C C . GLU B 1 267 ? 38.155 68.035 43.447 1.00 28.59 275 GLU B C 1
ATOM 3618 O O . GLU B 1 267 ? 38.427 69.209 43.690 1.00 29.28 275 GLU B O 1
ATOM 3624 N N . ARG B 1 268 ? 37.114 67.412 43.990 1.00 26.45 276 ARG B N 1
ATOM 3625 C CA . ARG B 1 268 ? 36.187 68.128 44.860 1.00 25.47 276 ARG B CA 1
ATOM 3626 C C . ARG B 1 268 ? 36.634 67.993 46.303 1.00 25.45 276 ARG B C 1
ATOM 3627 O O . ARG B 1 268 ? 36.426 68.889 47.125 1.00 26.26 276 ARG B O 1
ATOM 3635 N N . LEU B 1 269 ? 37.256 66.865 46.613 1.00 22.55 277 LEU B N 1
ATOM 3636 C CA . LEU B 1 269 ? 37.735 66.624 47.963 1.00 24.44 277 LEU B CA 1
ATOM 3637 C C . LEU B 1 269 ? 38.985 65.757 47.934 1.00 26.40 277 LEU B C 1
ATOM 3638 O O . LEU B 1 269 ? 38.958 64.642 47.396 1.00 26.61 277 LEU B O 1
ATOM 3643 N N . ALA B 1 270 ? 40.070 66.274 48.510 1.00 23.57 278 ALA B N 1
ATOM 3644 C CA . ALA B 1 270 ? 41.297 65.508 48.702 1.00 23.63 278 ALA B CA 1
ATOM 3645 C C . ALA B 1 270 ? 41.304 64.900 50.097 1.00 24.60 278 ALA B C 1
ATOM 3646 O O . ALA B 1 270 ? 40.875 65.542 51.053 1.00 24.28 278 ALA B O 1
ATOM 3648 N N . ILE B 1 271 ? 41.775 63.660 50.212 1.00 22.58 279 ILE B N 1
ATOM 3649 C CA . ILE B 1 271 ? 41.850 63.003 51.506 1.00 21.73 279 ILE B CA 1
ATOM 3650 C C . ILE B 1 271 ? 43.261 62.469 51.785 1.00 23.37 279 ILE B C 1
ATOM 3651 O O . ILE B 1 271 ? 43.922 61.924 50.899 1.00 21.84 279 ILE B O 1
ATOM 3656 N N . ALA B 1 272 ? 43.715 62.645 53.022 1.00 20.91 280 ALA B N 1
ATOM 3657 C CA . ALA B 1 272 ? 44.993 62.111 53.457 1.00 24.53 280 ALA B CA 1
ATOM 3658 C C . ALA B 1 272 ? 44.824 61.602 54.877 1.00 21.97 280 ALA B C 1
ATOM 3659 O O . ALA B 1 272 ? 44.108 62.211 55.665 1.00 21.99 280 ALA B O 1
ATOM 3661 N N . GLY B 1 273 ? 45.460 60.476 55.187 1.00 17.93 281 GLY B N 1
ATOM 3662 C CA . GLY B 1 273 ? 45.443 59.913 56.524 1.00 18.79 281 GLY B CA 1
ATOM 3663 C C . GLY B 1 273 ? 46.801 59.995 57.207 1.00 23.97 281 GLY B C 1
ATOM 3664 O O . GLY B 1 273 ? 47.604 60.885 56.916 1.00 22.67 281 GLY B O 1
ATOM 3665 N N . PHE B 1 274 ? 47.060 59.070 58.125 1.00 23.64 282 PHE B N 1
ATOM 3666 C CA . PHE B 1 274 ? 48.319 59.066 58.873 1.00 26.27 282 PHE B CA 1
ATOM 3667 C C . PHE B 1 274 ? 48.730 57.627 59.193 1.00 22.76 282 PHE B C 1
ATOM 3668 O O . PHE B 1 274 ? 47.881 56.812 59.544 1.00 21.71 282 PHE B O 1
ATOM 3676 N N . ASN B 1 275 ? 50.021 57.338 59.022 1.00 22.96 283 ASN B N 1
ATOM 3677 C CA . ASN B 1 275 ? 50.694 56.106 59.488 1.00 23.53 283 ASN B CA 1
ATOM 3678 C C . ASN B 1 275 ? 51.056 55.127 58.386 1.00 25.61 283 ASN B C 1
ATOM 3679 O O . ASN B 1 275 ? 52.068 54.417 58.472 1.00 26.31 283 ASN B O 1
ATOM 3684 N N . ASP B 1 276 ? 50.233 55.107 57.349 1.00 23.59 284 ASP B N 1
ATOM 3685 C CA . ASP B 1 276 ? 50.387 54.170 56.243 1.00 25.48 284 ASP B CA 1
ATOM 3686 C C . ASP B 1 276 ? 50.140 52.709 56.643 1.00 25.44 284 ASP B C 1
ATOM 3687 O O . ASP B 1 276 ? 50.983 51.831 56.417 1.00 26.89 284 ASP B O 1
ATOM 3692 N N . LEU B 1 277 ? 48.963 52.460 57.210 1.00 21.86 285 LEU B N 1
ATOM 3693 C CA . LEU B 1 277 ? 48.525 51.116 57.535 1.00 20.07 285 LEU B CA 1
ATOM 3694 C C . LEU B 1 277 ? 48.322 50.338 56.236 1.00 22.15 285 LEU B C 1
ATOM 3695 O O . LEU B 1 277 ? 48.086 50.941 55.185 1.00 21.95 285 LEU B O 1
ATOM 3700 N N . GLN B 1 278 ? 48.405 49.007 56.300 1.00 23.98 286 GLN B N 1
ATOM 3701 C CA . GLN B 1 278 ? 48.330 48.174 55.093 1.00 22.29 286 GLN B CA 1
ATOM 3702 C C . GLN B 1 278 ? 47.233 48.589 54.089 1.00 22.90 286 GLN B C 1
ATOM 3703 O O . GLN B 1 278 ? 47.515 48.757 52.911 1.00 23.27 286 GLN B O 1
ATOM 3709 N N . PRO B 1 279 ? 45.983 48.774 54.551 1.00 22.78 287 PRO B N 1
ATOM 3710 C CA . PRO B 1 279 ? 44.897 49.010 53.588 1.00 23.12 287 PRO B CA 1
ATOM 3711 C C . PRO B 1 279 ? 44.981 50.355 52.872 1.00 22.05 287 PRO B C 1
ATOM 3712 O O . PRO B 1 279 ? 44.335 50.521 51.845 1.00 22.90 287 PRO B O 1
ATOM 3716 N N . ALA B 1 280 ? 45.761 51.296 53.389 1.00 23.73 288 ALA B N 1
ATOM 3717 C CA . ALA B 1 280 ? 45.859 52.614 52.761 1.00 23.51 288 ALA B CA 1
ATOM 3718 C C . ALA B 1 280 ? 46.157 52.523 51.264 1.00 24.72 288 ALA B C 1
ATOM 3719 O O . ALA B 1 280 ? 45.443 53.108 50.431 1.00 22.01 288 ALA B O 1
ATOM 3721 N N . ALA B 1 281 ? 47.218 51.790 50.932 1.00 22.52 289 ALA B N 1
ATOM 3722 C CA . ALA B 1 281 ? 47.725 51.722 49.566 1.00 22.11 289 ALA B CA 1
ATOM 3723 C C . ALA B 1 281 ? 46.811 50.896 48.672 1.00 22.28 289 ALA B C 1
ATOM 3724 O O . ALA B 1 281 ? 46.852 50.997 47.450 1.00 22.80 289 ALA B O 1
ATOM 3726 N N . TRP B 1 282 ? 46.002 50.054 49.293 1.00 23.22 290 TRP B N 1
ATOM 3727 C CA . TRP B 1 282 ? 45.121 49.177 48.539 1.00 24.09 290 TRP B CA 1
ATOM 3728 C C . TRP B 1 282 ? 43.740 49.783 48.324 1.00 23.61 290 TRP B C 1
ATOM 3729 O O . TRP B 1 282 ? 42.861 49.140 47.751 1.00 26.86 290 TRP B O 1
ATOM 3740 N N . CYS B 1 283 ? 43.557 51.024 48.766 1.00 23.31 291 CYS B N 1
ATOM 3741 C CA . CYS B 1 283 ? 42.296 51.717 48.536 1.00 24.12 291 CYS B CA 1
ATOM 3742 C C . CYS B 1 283 ? 42.131 52.005 47.054 1.00 26.22 291 CYS B C 1
ATOM 3743 O O . CYS B 1 283 ? 43.122 52.162 46.321 1.00 23.72 291 CYS B O 1
ATOM 3746 N N . THR B 1 284 ? 40.876 52.096 46.625 1.00 22.71 292 THR B N 1
ATOM 3747 C CA . THR B 1 284 ? 40.550 52.557 45.286 1.00 22.83 292 THR B CA 1
ATOM 3748 C C . THR B 1 284 ? 39.708 53.815 45.453 1.00 26.31 292 THR B C 1
ATOM 3749 O O . THR B 1 284 ? 38.547 53.727 45.864 1.00 28.31 292 THR B O 1
ATOM 3753 N N . PRO B 1 285 ? 40.292 54.995 45.172 1.00 24.24 293 PRO B N 1
ATOM 3754 C CA . PRO B 1 285 ? 41.680 55.221 44.736 1.00 23.95 293 PRO B CA 1
ATOM 3755 C C . PRO B 1 285 ? 42.642 55.067 45.905 1.00 22.85 293 PRO B C 1
ATOM 3756 O O . PRO B 1 285 ? 42.193 55.153 47.043 1.00 23.01 293 PRO B O 1
ATOM 3760 N N . PRO B 1 286 ? 43.946 54.846 45.637 1.00 26.35 294 PRO B N 1
ATOM 3761 C CA . PRO B 1 286 ? 44.932 54.735 46.727 1.00 22.08 294 PRO B CA 1
ATOM 3762 C C . PRO B 1 286 ? 44.943 55.945 47.676 1.00 22.36 294 PRO B C 1
ATOM 3763 O O . PRO B 1 286 ? 44.739 57.084 47.255 1.00 21.91 294 PRO B O 1
ATOM 3767 N N . LEU B 1 287 ? 45.170 55.680 48.960 1.00 21.71 295 LEU B N 1
ATOM 3768 C CA . LEU B 1 287 ? 45.090 56.706 49.994 1.00 20.49 295 LEU B CA 1
ATOM 3769 C C . LEU B 1 287 ? 46.427 57.394 50.312 1.00 24.86 295 LEU B C 1
ATOM 3770 O O . LEU B 1 287 ? 47.385 56.753 50.779 1.00 19.33 295 LEU B O 1
ATOM 3775 N N . THR B 1 288 ? 46.472 58.702 50.059 1.00 22.11 296 THR B N 1
ATOM 3776 C CA . THR B 1 288 ? 47.588 59.534 50.458 1.00 20.79 296 THR B CA 1
ATOM 3777 C C . THR B 1 288 ? 47.643 59.567 51.961 1.00 23.06 296 THR B C 1
ATOM 3778 O O . THR B 1 288 ? 46.605 59.716 52.613 1.00 23.43 296 THR B O 1
ATOM 3782 N N . THR B 1 289 ? 48.852 59.463 52.514 1.00 22.86 297 THR B N 1
ATOM 3783 C CA . THR B 1 289 ? 49.019 59.346 53.954 1.00 19.77 297 THR B CA 1
ATOM 3784 C C . THR B 1 289 ? 50.468 59.637 54.383 1.00 24.18 297 THR B C 1
ATOM 3785 O O . THR B 1 289 ? 51.296 60.078 53.579 1.00 26.76 297 THR B O 1
ATOM 3789 N N . VAL B 1 290 ? 50.774 59.376 55.651 1.00 23.89 298 VAL B N 1
ATOM 3790 C CA . VAL B 1 290 ? 52.122 59.551 56.173 1.00 23.32 298 VAL B CA 1
ATOM 3791 C C . VAL B 1 290 ? 52.692 58.240 56.711 1.00 23.44 298 VAL B C 1
ATOM 3792 O O . VAL B 1 290 ? 52.245 57.749 57.733 1.00 21.01 298 VAL B O 1
ATOM 3796 N N . ALA B 1 291 ? 53.689 57.683 56.023 1.00 23.76 299 ALA B N 1
ATOM 3797 C CA . ALA B 1 291 ? 54.367 56.487 56.512 1.00 25.94 299 ALA B CA 1
ATOM 3798 C C . ALA B 1 291 ? 55.188 56.819 57.748 1.00 26.99 299 ALA B C 1
ATOM 3799 O O . ALA B 1 291 ? 56.123 57.617 57.689 1.00 25.54 299 ALA B O 1
ATOM 3801 N N . THR B 1 292 ? 54.818 56.204 58.865 1.00 27.88 300 THR B N 1
ATOM 3802 C CA . THR B 1 292 ? 55.553 56.321 60.108 1.00 25.11 300 THR B CA 1
ATOM 3803 C C . THR B 1 292 ? 56.291 55.002 60.286 1.00 27.48 300 THR B C 1
ATOM 3804 O O . THR B 1 292 ? 55.715 53.934 60.043 1.00 25.02 300 THR B O 1
ATOM 3808 N N . PRO B 1 293 ? 57.576 55.068 60.685 1.00 27.80 301 PRO B N 1
ATOM 3809 C CA . PRO B 1 293 ? 58.477 53.906 60.665 1.00 26.52 301 PRO B CA 1
ATOM 3810 C C . PRO B 1 293 ? 58.241 52.983 61.850 1.00 29.97 301 PRO B C 1
ATOM 3811 O O . PRO B 1 293 ? 59.164 52.703 62.614 1.00 30.42 301 PRO B O 1
ATOM 3815 N N . ARG B 1 294 ? 57.016 52.495 61.986 1.00 29.80 302 ARG B N 1
ATOM 3816 C CA . ARG B 1 294 ? 56.607 51.800 63.194 1.00 28.03 302 ARG B CA 1
ATOM 3817 C C . ARG B 1 294 ? 57.342 50.483 63.438 1.00 29.05 302 ARG B C 1
ATOM 3818 O O . ARG B 1 294 ? 57.623 50.143 64.587 1.00 27.06 302 ARG B O 1
ATOM 3826 N N . ARG B 1 295 ? 57.661 49.741 62.380 1.00 28.26 303 ARG B N 1
ATOM 3827 C CA . ARG B 1 295 ? 58.440 48.515 62.571 1.00 33.06 303 ARG B CA 1
ATOM 3828 C C . ARG B 1 295 ? 59.871 48.828 63.016 1.00 32.38 303 ARG B C 1
ATOM 3829 O O . ARG B 1 295 ? 60.367 48.240 63.975 1.00 32.44 303 ARG B O 1
ATOM 3837 N N . ASP B 1 296 ? 60.525 49.749 62.316 1.00 30.03 304 ASP B N 1
ATOM 3838 C CA . ASP B 1 296 ? 61.900 50.110 62.635 1.00 35.01 304 ASP B CA 1
ATOM 3839 C C . ASP B 1 296 ? 61.993 50.656 64.047 1.00 34.52 304 ASP B C 1
ATOM 3840 O O . ASP B 1 296 ? 62.926 50.346 64.781 1.00 33.33 304 ASP B O 1
ATOM 3845 N N . ILE B 1 297 ? 61.009 51.464 64.426 1.00 34.20 305 ILE B N 1
ATOM 3846 C CA . ILE B 1 297 ? 60.941 51.960 65.785 1.00 33.34 305 ILE B CA 1
ATOM 3847 C C . ILE B 1 297 ? 61.029 50.774 66.739 1.00 31.30 305 ILE B C 1
ATOM 3848 O O . ILE B 1 297 ? 61.779 50.809 67.703 1.00 30.93 305 ILE B O 1
ATOM 3853 N N . GLY B 1 298 ? 60.275 49.717 66.450 1.00 34.49 306 GLY B N 1
ATOM 3854 C CA . GLY B 1 298 ? 60.277 48.526 67.281 1.00 31.28 306 GLY B CA 1
ATOM 3855 C C . GLY B 1 298 ? 61.630 47.843 67.265 1.00 33.44 306 GLY B C 1
ATOM 3856 O O . GLY B 1 298 ? 62.118 47.367 68.294 1.00 35.05 306 GLY B O 1
ATOM 3857 N N . VAL B 1 299 ? 62.247 47.800 66.090 1.00 32.76 307 VAL B N 1
ATOM 3858 C CA . VAL B 1 299 ? 63.548 47.155 65.930 1.00 36.04 307 VAL B CA 1
ATOM 3859 C C . VAL B 1 299 ? 64.660 47.904 66.662 1.00 35.35 307 VAL B C 1
ATOM 3860 O O . VAL B 1 299 ? 65.520 47.293 67.290 1.00 36.58 307 VAL B O 1
ATOM 3864 N N . HIS B 1 300 ? 64.637 49.231 66.586 1.00 36.55 308 HIS B N 1
ATOM 3865 C CA . HIS B 1 300 ? 65.661 50.043 67.237 1.00 37.04 308 HIS B CA 1
ATOM 3866 C C . HIS B 1 300 ? 65.467 50.067 68.747 1.00 39.12 308 HIS B C 1
ATOM 3867 O O . HIS B 1 300 ? 66.426 49.926 69.511 1.00 39.47 308 HIS B O 1
ATOM 3874 N N . ALA B 1 301 ? 64.221 50.262 69.172 1.00 36.64 309 ALA B N 1
ATOM 3875 C CA . ALA B 1 301 ? 63.897 50.301 70.591 1.00 35.61 309 ALA B CA 1
ATOM 3876 C C . ALA B 1 301 ? 64.347 49.019 71.275 1.00 36.24 309 ALA B C 1
ATOM 3877 O O . ALA B 1 301 ? 64.980 49.062 72.322 1.00 36.40 309 ALA B O 1
ATOM 3879 N N . ALA B 1 302 ? 64.017 47.876 70.681 1.00 38.53 310 ALA B N 1
ATOM 3880 C CA . ALA B 1 302 ? 64.386 46.583 71.262 1.00 38.56 310 ALA B CA 1
ATOM 3881 C C . ALA B 1 302 ? 65.900 46.381 71.246 1.00 40.34 310 ALA B C 1
ATOM 3882 O O . ALA B 1 302 ? 66.476 45.827 72.183 1.00 40.57 310 ALA B O 1
ATOM 3884 N N . LYS B 1 303 ? 66.537 46.830 70.173 1.00 40.55 311 LYS B N 1
ATOM 3885 C CA . LYS B 1 303 ? 67.988 46.804 70.079 1.00 39.67 311 LYS B CA 1
ATOM 3886 C C . LYS B 1 303 ? 68.562 47.579 71.263 1.00 46.18 311 LYS B C 1
ATOM 3887 O O . LYS B 1 303 ? 69.384 47.063 72.027 1.00 46.25 311 LYS B O 1
ATOM 3893 N N . ALA B 1 304 ? 68.108 48.819 71.421 1.00 40.95 312 ALA B N 1
ATOM 3894 C CA . ALA B 1 304 ? 68.614 49.685 72.476 1.00 41.47 312 ALA B CA 1
ATOM 3895 C C . ALA B 1 304 ? 68.386 49.089 73.860 1.00 45.75 312 ALA B C 1
ATOM 3896 O O . ALA B 1 304 ? 69.275 49.125 74.712 1.00 48.75 312 ALA B O 1
ATOM 3898 N N . LEU B 1 305 ? 67.197 48.535 74.082 1.00 42.93 313 LEU B N 1
ATOM 3899 C CA . LEU B 1 305 ? 66.854 47.989 75.392 1.00 43.63 313 LEU B CA 1
ATOM 3900 C C . LEU B 1 305 ? 67.753 46.822 75.796 1.00 47.32 313 LEU B C 1
ATOM 3901 O O . LEU B 1 305 ? 68.091 46.684 76.966 1.00 47.97 313 LEU B O 1
ATOM 3906 N N . LEU B 1 306 ? 68.133 45.986 74.832 1.00 45.11 314 LEU B N 1
ATOM 3907 C CA . LEU B 1 306 ? 69.002 44.846 75.112 1.00 46.56 314 LEU B CA 1
ATOM 3908 C C . LEU B 1 306 ? 70.377 45.316 75.562 1.00 50.81 314 LEU B C 1
ATOM 3909 O O . LEU B 1 306 ? 71.018 44.685 76.400 1.00 49.76 314 LEU B O 1
ATOM 3914 N N . GLN B 1 307 ? 70.827 46.431 75.003 1.00 49.65 315 GLN B N 1
ATOM 3915 C CA . GLN B 1 307 ? 72.113 46.992 75.383 1.00 51.66 315 GLN B CA 1
ATOM 3916 C C . GLN B 1 307 ? 72.077 47.541 76.798 1.00 51.53 315 GLN B C 1
ATOM 3917 O O . GLN B 1 307 ? 73.052 47.436 77.532 1.00 53.34 315 GLN B O 1
ATOM 3923 N N . LEU B 1 308 ? 70.950 48.130 77.180 1.00 52.24 316 LEU B N 1
ATOM 3924 C CA . LEU B 1 308 ? 70.807 48.658 78.528 1.00 50.26 316 LEU B CA 1
ATOM 3925 C C . LEU B 1 308 ? 70.840 47.540 79.562 1.00 52.90 316 LEU B C 1
ATOM 3926 O O . LEU B 1 308 ? 71.451 47.690 80.624 1.00 54.73 316 LEU B O 1
ATOM 3931 N N . ILE B 1 309 ? 70.197 46.416 79.264 1.00 52.12 317 ILE B N 1
ATOM 3932 C CA . ILE B 1 309 ? 70.172 45.335 80.242 1.00 54.49 317 ILE B CA 1
ATOM 3933 C C . ILE B 1 309 ? 71.539 44.646 80.355 1.00 55.01 317 ILE B C 1
ATOM 3934 O O . ILE B 1 309 ? 71.796 43.932 81.323 1.00 56.19 317 ILE B O 1
ATOM 3939 N N . ASP B 1 310 ? 72.409 44.874 79.373 1.00 51.55 318 ASP B N 1
ATOM 3940 C CA . ASP B 1 310 ? 73.776 44.360 79.413 1.00 55.47 318 ASP B CA 1
ATOM 3941 C C . ASP B 1 310 ? 74.772 45.432 79.840 1.00 55.42 318 ASP B C 1
ATOM 3942 O O . ASP B 1 310 ? 75.971 45.301 79.602 1.00 60.03 318 ASP B O 1
ATOM 3947 N N . GLY B 1 311 ? 74.272 46.496 80.459 1.00 54.64 319 GLY B N 1
ATOM 3948 C CA . GLY B 1 311 ? 75.123 47.561 80.962 1.00 55.91 319 GLY B CA 1
ATOM 3949 C C . GLY B 1 311 ? 75.785 48.412 79.891 1.00 58.65 319 GLY B C 1
ATOM 3950 O O . GLY B 1 311 ? 76.654 49.236 80.185 1.00 59.75 319 GLY B O 1
ATOM 3951 N N . GLU B 1 312 ? 75.376 48.222 78.643 1.00 56.24 320 GLU B N 1
ATOM 3952 C CA . GLU B 1 312 ? 75.952 48.989 77.546 1.00 55.61 320 GLU B CA 1
ATOM 3953 C C . GLU B 1 312 ? 75.203 50.290 77.261 1.00 58.46 320 GLU B C 1
ATOM 3954 O O . GLU B 1 312 ? 74.202 50.609 77.906 1.00 55.36 320 GLU B O 1
ATOM 3960 N N . GLU B 1 313 ? 75.712 51.041 76.291 1.00 56.35 321 GLU B N 1
ATOM 3961 C CA . GLU B 1 313 ? 75.135 52.316 75.914 1.00 54.88 321 GLU B CA 1
ATOM 3962 C C . GLU B 1 313 ? 74.636 52.224 74.478 1.00 59.62 321 GLU B C 1
ATOM 3963 O O . GLU B 1 313 ? 75.382 51.810 73.586 1.00 58.58 321 GLU B O 1
ATOM 3969 N N . PRO B 1 314 ? 73.365 52.591 74.248 1.00 55.46 322 PRO B N 1
ATOM 3970 C CA . PRO B 1 314 ? 72.843 52.641 72.876 1.00 55.88 322 PRO B CA 1
ATOM 3971 C C . PRO B 1 314 ? 73.590 53.691 72.052 1.00 55.80 322 PRO B C 1
ATOM 3972 O O . PRO B 1 314 ? 73.973 54.733 72.594 1.00 55.38 322 PRO B O 1
ATOM 3976 N N . ALA B 1 315 ? 73.800 53.417 70.766 1.00 57.14 323 ALA B N 1
ATOM 3977 C CA . ALA B 1 315 ? 74.514 54.346 69.885 1.00 59.86 323 ALA B CA 1
ATOM 3978 C C . ALA B 1 315 ? 73.850 55.719 69.867 1.00 57.86 323 ALA B C 1
ATOM 3979 O O . ALA B 1 315 ? 74.502 56.733 69.594 1.00 54.77 323 ALA B O 1
ATOM 3981 N N . SER B 1 316 ? 72.545 55.736 70.141 1.00 54.21 324 SER B N 1
ATOM 3982 C CA . SER B 1 316 ? 71.809 56.975 70.359 1.00 47.23 324 SER B CA 1
ATOM 3983 C C . SER B 1 316 ? 70.797 56.741 71.466 1.00 46.03 324 SER B C 1
ATOM 3984 O O . SER B 1 316 ? 70.323 55.621 71.646 1.00 49.44 324 SER B O 1
ATOM 3987 N N . ARG B 1 317 ? 70.476 57.789 72.215 1.00 46.00 325 ARG B N 1
ATOM 3988 C CA . ARG B 1 317 ? 69.470 57.684 73.263 1.00 45.63 325 ARG B CA 1
ATOM 3989 C C . ARG B 1 317 ? 68.232 58.454 72.837 1.00 39.91 325 ARG B C 1
ATOM 3990 O O . ARG B 1 317 ? 67.211 58.468 73.528 1.00 38.32 325 ARG B O 1
ATOM 3998 N N . ARG B 1 318 ? 68.351 59.104 71.687 1.00 39.13 326 ARG B N 1
ATOM 3999 C CA . ARG B 1 318 ? 67.265 59.871 71.098 1.00 41.50 326 ARG B CA 1
ATOM 4000 C C . ARG B 1 318 ? 67.299 59.644 69.595 1.00 38.44 326 ARG B C 1
ATOM 4001 O O . ARG B 1 318 ? 67.896 60.426 68.853 1.00 37.64 326 ARG B O 1
ATOM 4009 N N . ALA B 1 319 ? 66.678 58.554 69.152 1.00 37.27 327 ALA B N 1
ATOM 4010 C CA . ALA B 1 319 ? 66.731 58.175 67.741 1.00 37.02 327 ALA B CA 1
ATOM 4011 C C . ALA B 1 319 ? 65.534 58.709 66.944 1.00 33.68 327 ALA B C 1
ATOM 4012 O O . ALA B 1 319 ? 64.409 58.226 67.096 1.00 35.86 327 ALA B O 1
ATOM 4014 N N . ASP B 1 320 ? 65.781 59.710 66.101 1.00 33.50 328 ASP B N 1
ATOM 4015 C CA . ASP B 1 320 ? 64.741 60.264 65.238 1.00 31.29 328 ASP B CA 1
ATOM 4016 C C . ASP B 1 320 ? 64.774 59.551 63.900 1.00 33.42 328 ASP B C 1
ATOM 4017 O O . ASP B 1 320 ? 65.684 59.762 63.098 1.00 32.77 328 ASP B O 1
ATOM 4022 N N . LEU B 1 321 ? 63.777 58.699 63.665 1.00 33.84 329 LEU B N 1
ATOM 4023 C CA . LEU B 1 321 ? 63.732 57.895 62.447 1.00 31.07 329 LEU B CA 1
ATOM 4024 C C . LEU B 1 321 ? 62.917 58.582 61.350 1.00 29.06 329 LEU B C 1
ATOM 4025 O O . LEU B 1 321 ? 62.711 58.017 60.273 1.00 30.85 329 LEU B O 1
ATOM 4030 N N . GLY B 1 322 ? 62.448 59.794 61.634 1.00 26.02 330 GLY B N 1
ATOM 4031 C CA . GLY B 1 322 ? 61.661 60.562 60.677 1.00 28.32 330 GLY B CA 1
ATOM 4032 C C . GLY B 1 322 ? 60.357 59.914 60.212 1.00 27.17 330 GLY B C 1
ATOM 4033 O O . GLY B 1 322 ? 59.863 58.965 60.814 1.00 27.81 330 GLY B O 1
ATOM 4034 N N . PHE B 1 323 ? 59.800 60.441 59.129 1.00 26.88 331 PHE B N 1
ATOM 4035 C CA . PHE B 1 323 ? 58.562 59.926 58.542 1.00 27.39 331 PHE B CA 1
ATOM 4036 C C . PHE B 1 323 ? 58.670 60.149 57.050 1.00 25.67 331 PHE B C 1
ATOM 4037 O O . PHE B 1 323 ? 59.574 60.837 56.588 1.00 25.01 331 PHE B O 1
ATOM 4045 N N . ARG B 1 324 ? 57.745 59.589 56.285 1.00 28.97 332 ARG B N 1
ATOM 4046 C CA . ARG B 1 324 ? 57.742 59.851 54.856 1.00 28.53 332 ARG B CA 1
ATOM 4047 C C . ARG B 1 324 ? 56.320 59.917 54.312 1.00 26.39 332 ARG B C 1
ATOM 4048 O O . ARG B 1 324 ? 55.557 58.964 54.444 1.00 24.70 332 ARG B O 1
ATOM 4056 N N . LEU B 1 325 ? 55.979 61.061 53.722 1.00 27.32 333 LEU B N 1
ATOM 4057 C CA . LEU B 1 325 ? 54.733 61.246 52.986 1.00 23.42 333 LEU B CA 1
ATOM 4058 C C . LEU B 1 325 ? 54.586 60.183 51.914 1.00 28.73 333 LEU B C 1
ATOM 4059 O O . LEU B 1 325 ? 55.523 59.954 51.143 1.00 25.11 333 LEU B O 1
ATOM 4072 N N . LEU B 1 327 ? 52.510 59.951 48.723 1.00 24.17 335 LEU B N 1
ATOM 4073 C CA . LEU B 1 327 ? 51.665 60.750 47.844 1.00 26.25 335 LEU B CA 1
ATOM 4074 C C . LEU B 1 327 ? 50.925 59.846 46.878 1.00 25.16 335 LEU B C 1
ATOM 4075 O O . LEU B 1 327 ? 51.534 59.223 46.011 1.00 23.16 335 LEU B O 1
ATOM 4080 N N . ARG B 1 328 ? 49.611 59.751 47.041 1.00 22.78 336 ARG B N 1
ATOM 4081 C CA . ARG B 1 328 ? 48.839 58.871 46.177 1.00 24.22 336 ARG B CA 1
ATOM 4082 C C . ARG B 1 328 ? 47.667 59.596 45.523 1.00 24.39 336 ARG B C 1
ATOM 4083 O O . ARG B 1 328 ? 47.482 60.805 45.697 1.00 22.39 336 ARG B O 1
ATOM 4091 N N . ARG B 1 329 ? 46.879 58.842 44.767 1.00 25.09 337 ARG B N 1
ATOM 4092 C CA . ARG B 1 329 ? 45.820 59.413 43.945 1.00 26.14 337 ARG B CA 1
ATOM 4093 C C . ARG B 1 329 ? 44.786 60.234 44.728 1.00 25.73 337 ARG B C 1
ATOM 4094 O O . ARG B 1 329 ? 44.290 61.238 44.221 1.00 26.97 337 ARG B O 1
ATOM 4102 N N . SER B 1 330 ? 44.468 59.813 45.951 1.00 22.64 338 SER B N 1
ATOM 4103 C CA . SER B 1 330 ? 43.443 60.485 46.755 1.00 22.10 338 SER B CA 1
ATOM 4104 C C . SER B 1 330 ? 43.788 61.931 47.085 1.00 24.43 338 SER B C 1
ATOM 4105 O O . SER B 1 330 ? 43.005 62.621 47.737 1.00 23.94 338 SER B O 1
ATOM 4108 N N . SER B 1 331 ? 44.961 62.384 46.645 1.00 24.87 339 SER B N 1
ATOM 4109 C CA . SER B 1 331 ? 45.306 63.794 46.737 1.00 22.89 339 SER B CA 1
ATOM 4110 C C . SER B 1 331 ? 46.006 64.274 45.470 1.00 27.60 339 SER B C 1
ATOM 4111 O O . SER B 1 331 ? 46.087 65.479 45.233 1.00 30.11 339 SER B O 1
ATOM 4114 N N . GLU B 1 332 ? 46.513 63.341 44.663 1.00 25.65 340 GLU B N 1
ATOM 4115 C CA . GLU B 1 332 ? 47.266 63.697 43.455 1.00 27.96 340 GLU B CA 1
ATOM 4116 C C . GLU B 1 332 ? 46.458 63.533 42.164 1.00 29.67 340 GLU B C 1
ATOM 4117 O O . GLU B 1 332 ? 46.828 64.078 41.130 1.00 29.73 340 GLU B O 1
ATOM 4123 N N . GLY B 1 333 ? 45.367 62.774 42.215 1.00 32.55 341 GLY B N 1
ATOM 4124 C CA . GLY B 1 333 ? 44.565 62.529 41.025 1.00 33.03 341 GLY B CA 1
ATOM 4125 C C . GLY B 1 333 ? 45.262 61.561 40.087 1.00 38.29 341 GLY B C 1
ATOM 4126 O O . GLY B 1 333 ? 46.418 61.191 40.327 1.00 37.13 341 GLY B O 1
#

Secondary structure (DSSP, 8-state):
--EEEEES-STT-TTHHHHHHHHHHHHHTT---EEE-TT-HHHHHHHHHHHHTT--SEEEE--S---TTHHHHHHHTT--EE----SSS--EEE--HHHHHHHHHHHHHHTT--SEEEEEES--S---HHHHHHHHHHHTT---GGGEEEE-SPP------HHHHHH-TT--EEEESSHHHHHHHHHHHHHTT--TTTT-EEE-SB--GGGTTSSSPPB--B--HHHHHHHHHHHHHHHHTT---S-SEEE---B---HHHH-/--EEEEES-STT-TTHHHHHHHHHHHHHTT---EEE-TT-HHHHHHHHHHHHTT--SEEEE-SS---TTHHHHHHHTT--EE----SSS--EEE--HHHHHHHHHHHHHHTT--SEEEEEES--S---HHHHHHHHHHHHT---GGGEEEE-SPP------HHHHHH-TT--EEEESSHHHHHHHHHHH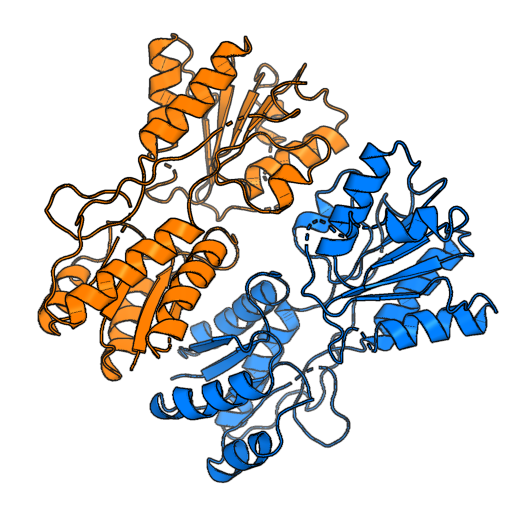HHTT--TTTT-EEE-SB--HHHHTSSSPPB--B--HHHHHHHHHHHHHHHHTT---S-SEEE---B---HHHH-